Protein AF-0000000076770334 (afdb_homodimer)

Structure (mmCIF, N/CA/C/O backbone):
data_AF-0000000076770334-model_v1
#
loop_
_entity.id
_entity.type
_entity.pdbx_description
1 polymer 'DNA (cytosine-5-)-methyltransferase'
#
loop_
_atom_site.group_PDB
_atom_site.id
_atom_site.type_symbol
_atom_site.label_atom_id
_atom_site.label_alt_id
_atom_site.label_comp_id
_atom_site.label_asym_id
_atom_site.label_entity_id
_atom_site.label_seq_id
_atom_site.pdbx_PDB_ins_code
_atom_site.Cartn_x
_atom_site.Cartn_y
_atom_site.Cartn_z
_atom_site.occupancy
_atom_site.B_iso_or_equiv
_atom_site.auth_seq_id
_atom_site.auth_comp_id
_atom_site.auth_asym_id
_atom_site.auth_atom_id
_atom_site.pdbx_PDB_model_num
ATOM 1 N N . MET A 1 1 ? 18.375 29.766 -19.484 1 20.12 1 MET A N 1
ATOM 2 C CA . MET A 1 1 ? 18.406 28.328 -19.766 1 20.12 1 MET A CA 1
ATOM 3 C C . MET A 1 1 ? 17.047 27.703 -19.516 1 20.12 1 MET A C 1
ATOM 5 O O . MET A 1 1 ? 16.469 27.859 -18.438 1 20.12 1 MET A O 1
ATOM 9 N N . LEU A 1 2 ? 16.219 27.391 -20.578 1 18.28 2 LEU A N 1
ATOM 10 C CA . LEU A 1 2 ? 14.812 27.125 -20.875 1 18.28 2 LEU A CA 1
ATOM 11 C C . LEU A 1 2 ? 14.375 25.797 -20.266 1 18.28 2 LEU A C 1
ATOM 13 O O . LEU A 1 2 ? 15.008 24.766 -20.484 1 18.28 2 LEU A O 1
ATOM 17 N N . SER A 1 3 ? 13.945 25.875 -19.047 1 20.23 3 SER A N 1
ATOM 18 C CA . SER A 1 3 ? 13.539 24.797 -18.156 1 20.23 3 SER A CA 1
ATOM 19 C C . SER A 1 3 ? 12.523 23.875 -18.812 1 20.23 3 SER A C 1
ATOM 21 O O . SER A 1 3 ? 11.492 24.328 -19.312 1 20.23 3 SER A O 1
ATOM 23 N N . ARG A 1 4 ? 13 22.859 -19.641 1 20.94 4 ARG A N 1
ATOM 24 C CA . ARG A 1 4 ? 12.297 21.859 -20.438 1 20.94 4 ARG A CA 1
ATOM 25 C C . ARG A 1 4 ? 11.148 21.234 -19.656 1 20.94 4 ARG A C 1
ATOM 27 O O . ARG A 1 4 ? 11.359 20.688 -18.578 1 20.94 4 ARG A O 1
ATOM 34 N N . GLN A 1 5 ? 10 21.734 -19.734 1 21.17 5 GLN A N 1
ATOM 35 C CA . GLN A 1 5 ? 8.625 21.453 -19.344 1 21.17 5 GLN A CA 1
ATOM 36 C C . GLN A 1 5 ? 8.227 20.031 -19.703 1 21.17 5 GLN A C 1
ATOM 38 O O . GLN A 1 5 ? 8.133 19.688 -20.891 1 21.17 5 GLN A O 1
ATOM 43 N N . SER A 1 6 ? 8.844 19.094 -19.266 1 23.33 6 SER A N 1
ATOM 44 C CA . SER A 1 6 ? 8.453 17.797 -19.812 1 23.33 6 SER A CA 1
ATOM 45 C C . SER A 1 6 ? 6.969 17.531 -19.594 1 23.33 6 SER A C 1
ATOM 47 O O . SER A 1 6 ? 6.543 17.25 -18.469 1 23.33 6 SER A O 1
ATOM 49 N N . ILE A 1 7 ? 6.027 18.359 -20.125 1 24.59 7 ILE A N 1
ATOM 50 C CA . ILE A 1 7 ? 4.598 18.156 -20.344 1 24.59 7 ILE A CA 1
ATOM 51 C C . ILE A 1 7 ? 4.363 16.797 -20.984 1 24.59 7 ILE A C 1
ATOM 53 O O . ILE A 1 7 ? 4.84 16.531 -22.094 1 24.59 7 ILE A O 1
ATOM 57 N N . VAL A 1 8 ? 4.289 15.828 -20.328 1 27.28 8 VAL A N 1
ATOM 58 C CA . VAL A 1 8 ? 3.686 14.781 -21.141 1 27.28 8 VAL A CA 1
ATOM 59 C C . VAL A 1 8 ? 2.271 15.195 -21.562 1 27.28 8 VAL A C 1
ATOM 61 O O . VAL A 1 8 ? 1.366 15.234 -20.719 1 27.28 8 VAL A O 1
ATOM 64 N N . ALA A 1 9 ? 2.051 16.172 -22.375 1 27.67 9 ALA A N 1
ATOM 65 C CA . ALA A 1 9 ? 0.857 16.531 -23.125 1 27.67 9 ALA A CA 1
ATOM 66 C C . ALA A 1 9 ? 0.132 15.297 -23.641 1 27.67 9 ALA A C 1
ATOM 68 O O . ALA A 1 9 ? 0.702 14.5 -24.406 1 27.67 9 ALA A O 1
ATOM 69 N N . TYR A 1 10 ? -0.766 14.797 -22.766 1 28.28 10 TYR A N 1
ATOM 70 C CA . TYR A 1 10 ? -1.702 13.867 -23.375 1 28.28 10 TYR A CA 1
ATOM 71 C C . TYR A 1 10 ? -2.379 14.5 -24.594 1 28.28 10 TYR A C 1
ATOM 73 O O . TYR A 1 10 ? -2.965 15.578 -24.5 1 28.28 10 TYR A O 1
ATOM 81 N N . ASP A 1 11 ? -1.75 14.43 -25.672 1 29.58 11 ASP A N 1
ATOM 82 C CA . ASP A 1 11 ? -2.418 14.812 -26.906 1 29.58 11 ASP A CA 1
ATOM 83 C C . ASP A 1 11 ? -3.793 14.156 -27.016 1 29.58 11 ASP A C 1
ATOM 85 O O . ASP A 1 11 ? -3.898 12.93 -27.062 1 29.58 11 ASP A O 1
ATOM 89 N N . GLU A 1 12 ? -4.836 14.758 -26.578 1 32.09 12 GLU A N 1
ATOM 90 C CA . GLU A 1 12 ? -6.246 14.414 -26.766 1 32.09 12 GLU A CA 1
ATOM 91 C C . GLU A 1 12 ? -6.508 13.859 -28.156 1 32.09 12 GLU A C 1
ATOM 93 O O . GLU A 1 12 ? -7.547 13.25 -28.406 1 32.09 12 GLU A O 1
ATOM 98 N N . THR A 1 13 ? -5.938 14.414 -29.062 1 33.19 13 THR A N 1
ATOM 99 C CA . THR A 1 13 ? -6.207 14.039 -30.438 1 33.19 13 THR A CA 1
ATOM 100 C C . THR A 1 13 ? -5.719 12.617 -30.719 1 33.19 13 THR A C 1
ATOM 102 O O . THR A 1 13 ? -5.934 12.086 -31.812 1 33.19 13 THR A O 1
ATOM 105 N N . GLN A 1 14 ? -4.691 12.25 -30.047 1 34.62 14 GLN A N 1
ATOM 106 C CA . G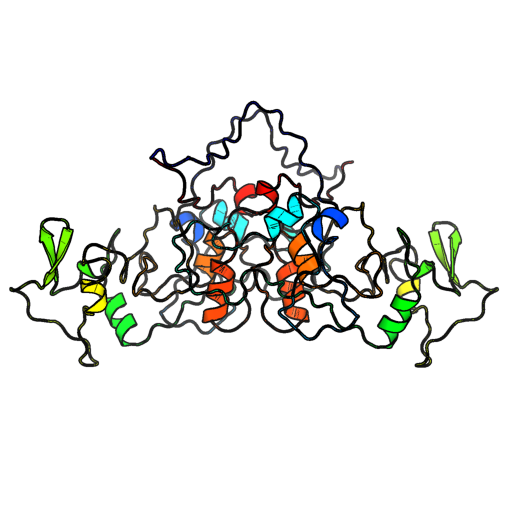LN A 1 14 ? -4.234 10.922 -30.453 1 34.62 14 GLN A CA 1
ATOM 107 C C . GLN A 1 14 ? -5.215 9.844 -30 1 34.62 14 GLN A C 1
ATOM 109 O O . GLN A 1 14 ? -5.75 9.914 -28.891 1 34.62 14 GLN A O 1
ATOM 114 N N . ARG A 1 15 ? -5.812 9.125 -30.938 1 32.81 15 ARG A N 1
ATOM 115 C CA . ARG A 1 15 ? -6.652 7.938 -30.781 1 32.81 15 ARG A CA 1
ATOM 116 C C . ARG A 1 15 ? -6.309 7.188 -29.5 1 32.81 15 ARG A C 1
ATOM 118 O O . ARG A 1 15 ? -5.137 7.055 -29.141 1 32.81 15 ARG A O 1
ATOM 125 N N . PRO A 1 16 ? -7.273 7.172 -28.562 1 36.12 16 PRO A N 1
ATOM 126 C CA . PRO A 1 16 ? -6.957 6.363 -27.391 1 36.12 16 PRO A CA 1
ATOM 127 C C . PRO A 1 16 ? -6.051 5.176 -27.719 1 36.12 16 PRO A C 1
ATOM 129 O O . PRO A 1 16 ? -6.398 4.344 -28.547 1 36.12 16 PRO A O 1
ATOM 132 N N . THR A 1 17 ? -4.82 5.348 -28.031 1 37.41 17 THR A N 1
ATOM 133 C CA . THR A 1 17 ? -3.994 4.164 -28.25 1 37.41 17 THR A CA 1
ATOM 134 C C . THR A 1 17 ? -4.461 3.008 -27.375 1 37.41 17 THR A C 1
ATOM 136 O O . THR A 1 17 ? -4.73 3.193 -26.188 1 37.41 17 THR A O 1
ATOM 139 N N . LEU A 1 18 ? -5.168 2.002 -27.906 1 39.44 18 LEU A N 1
ATOM 140 C CA . LEU A 1 18 ? -5.621 0.759 -27.281 1 39.44 18 LEU A CA 1
ATOM 141 C C . LEU A 1 18 ? -4.73 0.379 -26.109 1 39.44 18 LEU A C 1
ATOM 143 O O . LEU A 1 18 ? -3.51 0.271 -26.25 1 39.44 18 LEU A O 1
ATOM 147 N N . LYS A 1 19 ? -5.062 0.777 -24.953 1 51.53 19 LYS A N 1
ATOM 148 C CA . LYS A 1 19 ? -4.375 0.4 -23.734 1 51.53 19 LYS A CA 1
ATOM 149 C C . LYS A 1 19 ? -3.895 -1.047 -23.781 1 51.53 19 LYS A C 1
ATOM 151 O O . LYS A 1 19 ? -4.676 -1.955 -24.078 1 51.53 19 LYS A O 1
ATOM 156 N N . LYS A 1 20 ? -2.533 -1.375 -24.188 1 62.22 20 LYS A N 1
ATOM 157 C CA . LYS A 1 20 ? -1.944 -2.711 -24.25 1 62.22 20 LYS A CA 1
ATOM 158 C C . LYS A 1 20 ? -2.049 -3.418 -22.906 1 62.22 20 LYS A C 1
ATOM 160 O O . LYS A 1 20 ? -1.776 -2.82 -21.859 1 62.22 20 LYS A O 1
ATOM 165 N N . ALA A 1 21 ? -2.797 -4.586 -22.859 1 73.75 21 ALA A N 1
ATOM 166 C CA . ALA A 1 21 ? -2.891 -5.406 -21.656 1 73.75 21 ALA A CA 1
ATOM 167 C C . ALA A 1 21 ? -1.504 -5.762 -21.125 1 73.75 21 ALA A C 1
ATOM 169 O O . ALA A 1 21 ? -0.593 -6.059 -21.906 1 73.75 21 ALA A O 1
ATOM 170 N N . LEU A 1 22 ? -1.295 -5.617 -19.891 1 82.75 22 LEU A N 1
ATOM 171 C CA . LEU A 1 22 ? -0.033 -6.004 -19.266 1 82.75 22 LEU A CA 1
ATOM 172 C C . LEU A 1 22 ? 0.094 -7.52 -19.188 1 82.75 22 LEU A C 1
ATOM 174 O O . LEU A 1 22 ? -0.67 -8.18 -18.484 1 82.75 22 LEU A O 1
ATOM 178 N N . LEU A 1 23 ? 1.023 -8 -19.891 1 89.19 23 LEU A N 1
ATOM 179 C CA . LEU A 1 23 ? 1.32 -9.43 -19.812 1 89.19 23 LEU A CA 1
ATOM 180 C C . LEU A 1 23 ? 2.262 -9.727 -18.656 1 89.19 23 LEU A C 1
ATOM 182 O O . LEU A 1 23 ? 3.045 -8.859 -18.25 1 89.19 23 LEU A O 1
ATOM 186 N N . LEU A 1 24 ? 2.166 -10.977 -18.172 1 94.12 24 LEU A N 1
ATOM 187 C CA . LEU A 1 24 ? 3.012 -11.367 -17.047 1 94.12 24 LEU A CA 1
ATOM 188 C C . LEU A 1 24 ? 4.48 -11.117 -17.359 1 94.12 24 LEU A C 1
ATOM 190 O O . LEU A 1 24 ? 5.211 -10.555 -16.531 1 94.12 24 LEU A O 1
ATOM 194 N N . GLY A 1 25 ? 4.895 -11.523 -18.531 1 95.69 25 GLY A N 1
ATOM 195 C CA . GLY A 1 25 ? 6.281 -11.344 -18.922 1 95.69 25 GLY A CA 1
ATOM 196 C C . GLY A 1 25 ? 6.711 -9.891 -18.953 1 95.69 25 GLY A C 1
ATOM 197 O O . GLY A 1 25 ? 7.867 -9.578 -18.672 1 95.69 25 GLY A O 1
ATOM 198 N N . ASP A 1 26 ? 5.852 -9.008 -19.297 1 91.12 26 ASP A N 1
ATOM 199 C CA . ASP A 1 26 ? 6.137 -7.578 -19.312 1 91.12 26 ASP A CA 1
ATOM 200 C C . ASP A 1 26 ? 6.426 -7.062 -17.906 1 91.12 26 ASP A C 1
ATOM 202 O O . ASP A 1 26 ? 7.184 -6.105 -17.734 1 91.12 26 ASP A O 1
ATOM 206 N N . ALA A 1 27 ? 5.855 -7.703 -16.969 1 92 27 ALA A N 1
ATOM 207 C CA . ALA A 1 27 ? 5.922 -7.199 -15.602 1 92 27 ALA A CA 1
ATOM 208 C C . ALA A 1 27 ? 7.125 -7.773 -14.859 1 92 27 ALA A C 1
ATOM 210 O O . ALA A 1 27 ? 7.754 -7.082 -14.055 1 92 27 ALA A O 1
ATOM 211 N N . ILE A 1 28 ? 7.504 -9.047 -15.188 1 96.62 28 ILE A N 1
ATOM 212 C CA . ILE A 1 28 ? 8.367 -9.641 -14.172 1 96.62 28 ILE A CA 1
ATOM 213 C C . ILE A 1 28 ? 9.57 -10.305 -14.836 1 96.62 28 ILE A C 1
ATOM 215 O O . ILE A 1 28 ? 10.438 -10.852 -14.156 1 96.62 28 ILE A O 1
ATOM 219 N N . SER A 1 29 ? 9.727 -10.281 -16.172 1 97.62 29 SER A N 1
ATOM 220 C CA . SER A 1 29 ? 10.719 -11.078 -16.875 1 97.62 29 SER A CA 1
ATOM 221 C C . SER A 1 29 ? 12.133 -10.586 -16.594 1 97.62 29 SER A C 1
ATOM 223 O O . SER A 1 29 ? 13.109 -11.281 -16.875 1 97.62 29 SER A O 1
ATOM 225 N N . ASP A 1 30 ? 12.273 -9.43 -16.078 1 97.5 30 ASP A N 1
ATOM 226 C CA . ASP A 1 30 ? 13.594 -8.867 -15.812 1 97.5 30 ASP A CA 1
ATOM 227 C C . ASP A 1 30 ? 14.062 -9.211 -14.398 1 97.5 30 ASP A C 1
ATOM 229 O O . ASP A 1 30 ? 15.203 -8.922 -14.031 1 97.5 30 ASP A O 1
ATOM 233 N N . LEU A 1 31 ? 13.258 -9.797 -13.547 1 98.06 31 LEU A N 1
ATOM 234 C CA . LEU A 1 31 ? 13.586 -10.023 -12.141 1 98.06 31 LEU A CA 1
ATOM 235 C C . LEU A 1 31 ? 14.492 -11.25 -11.992 1 98.06 31 LEU A C 1
ATOM 237 O O . LEU A 1 31 ? 14.391 -12.203 -12.766 1 98.06 31 LEU A O 1
ATOM 241 N N . PRO A 1 32 ? 15.359 -11.227 -11.031 1 97.94 32 PRO A N 1
ATOM 242 C CA . PRO A 1 32 ? 16.281 -12.352 -10.844 1 97.94 32 PRO A CA 1
ATOM 243 C C . PRO A 1 32 ? 15.562 -13.617 -10.367 1 97.94 32 PRO A C 1
ATOM 245 O O . PRO A 1 32 ? 14.508 -13.539 -9.742 1 97.94 32 PRO A O 1
ATOM 248 N N . LYS A 1 33 ? 16.188 -14.719 -10.695 1 97.81 33 LYS A N 1
ATOM 249 C CA . LYS A 1 33 ? 15.68 -15.992 -10.195 1 97.81 33 LYS A CA 1
ATOM 250 C C . LYS A 1 33 ? 15.867 -16.109 -8.688 1 97.81 33 LYS A C 1
ATOM 252 O O . LYS A 1 33 ? 16.891 -15.68 -8.148 1 97.81 33 LYS A O 1
ATOM 257 N N . VAL A 1 34 ? 14.867 -16.609 -8.031 1 97.94 34 VAL A N 1
ATOM 258 C CA . VAL A 1 34 ? 14.977 -16.953 -6.617 1 97.94 34 VAL A CA 1
ATOM 259 C C . VAL A 1 34 ? 14.375 -18.344 -6.383 1 97.94 34 VAL A C 1
ATOM 261 O O . VAL A 1 34 ? 13.555 -18.812 -7.172 1 97.94 34 VAL A O 1
ATOM 264 N N . ASP A 1 35 ? 14.789 -18.922 -5.285 1 96.75 35 ASP A N 1
ATOM 265 C CA . ASP A 1 35 ? 14.297 -20.25 -4.941 1 96.75 35 ASP A CA 1
ATOM 266 C C . ASP A 1 35 ? 13.062 -20.172 -4.051 1 96.75 35 ASP A C 1
ATOM 268 O O . ASP A 1 35 ? 12.508 -19.078 -3.85 1 96.75 35 ASP A O 1
ATOM 272 N N . ASN A 1 36 ? 12.609 -21.312 -3.59 1 97.81 36 ASN A N 1
ATOM 273 C CA . ASN A 1 36 ? 11.445 -21.438 -2.717 1 97.81 36 ASN A CA 1
ATOM 274 C C . ASN A 1 36 ? 11.609 -20.609 -1.449 1 97.81 36 ASN A C 1
ATOM 276 O O . ASN A 1 36 ? 10.617 -20.25 -0.802 1 97.81 36 ASN A O 1
ATOM 280 N N . TYR A 1 37 ? 12.836 -20.406 -1.157 1 96.81 37 TYR A N 1
ATOM 281 C CA . TYR A 1 37 ? 13.141 -19.594 0.007 1 96.81 37 TYR A CA 1
ATOM 282 C C . TYR A 1 37 ? 14.188 -18.531 -0.33 1 96.81 37 TYR A C 1
ATOM 284 O O . TYR A 1 37 ? 15.258 -18.859 -0.848 1 96.81 37 TYR A O 1
ATOM 292 N N . GLN A 1 38 ? 13.844 -17.297 -0.094 1 96.31 38 GLN A N 1
ATOM 293 C CA . GLN A 1 38 ? 14.695 -16.125 -0.257 1 96.31 38 GLN A CA 1
ATOM 294 C C . GLN A 1 38 ? 14.594 -15.195 0.948 1 96.31 38 GLN A C 1
ATOM 296 O O . GLN A 1 38 ? 13.656 -14.398 1.046 1 96.31 38 GLN A O 1
ATOM 301 N N . PRO A 1 39 ? 15.562 -15.227 1.854 1 94.12 39 PRO A N 1
ATOM 302 C CA . PRO A 1 39 ? 15.43 -14.547 3.146 1 94.12 39 PRO A CA 1
ATOM 303 C C . PRO A 1 39 ? 15.742 -13.055 3.066 1 94.12 39 PRO A C 1
ATOM 305 O O . PRO A 1 39 ? 15.398 -12.297 3.98 1 94.12 39 PRO A O 1
ATOM 308 N N . HIS A 1 40 ? 16.406 -12.625 1.998 1 95.44 40 HIS A N 1
ATOM 309 C CA . HIS A 1 40 ? 16.844 -11.234 1.942 1 95.44 40 HIS A CA 1
ATOM 310 C C . HIS A 1 40 ? 15.734 -10.328 1.411 1 95.44 40 HIS A C 1
ATOM 312 O O . HIS A 1 40 ? 15.242 -10.531 0.298 1 95.44 40 HIS A O 1
ATOM 318 N N . GLU A 1 41 ? 15.414 -9.32 2.09 1 94.81 41 GLU A N 1
ATOM 319 C CA . GLU A 1 41 ? 14.352 -8.391 1.706 1 94.81 41 GLU A CA 1
ATOM 320 C C . GLU A 1 41 ? 14.82 -7.449 0.603 1 94.81 41 GLU A C 1
ATOM 322 O O . GLU A 1 41 ? 14.008 -6.918 -0.156 1 94.81 41 GLU A O 1
ATOM 327 N N . VAL A 1 42 ? 16.109 -7.18 0.625 1 95.5 42 VAL A N 1
ATOM 328 C CA . VAL A 1 42 ? 16.703 -6.281 -0.355 1 95.5 42 VAL A CA 1
ATOM 329 C C . VAL A 1 42 ? 17.766 -7.031 -1.166 1 95.5 42 VAL A C 1
ATOM 331 O O . VAL A 1 42 ? 18.703 -7.594 -0.603 1 95.5 42 VAL A O 1
ATOM 334 N N . ILE A 1 43 ? 17.594 -7.078 -2.486 1 96.38 43 ILE A N 1
ATOM 335 C CA . ILE A 1 43 ? 18.562 -7.75 -3.344 1 96.38 43 ILE A CA 1
ATOM 336 C C . ILE A 1 43 ? 18.844 -6.891 -4.574 1 96.38 43 ILE A C 1
ATOM 338 O O . ILE A 1 43 ? 18.203 -5.852 -4.773 1 96.38 43 ILE A O 1
ATOM 342 N N . GLU A 1 44 ? 19.812 -7.305 -5.379 1 95.12 44 GLU A N 1
ATOM 343 C CA . GLU A 1 44 ? 20.156 -6.617 -6.617 1 95.12 44 GLU A CA 1
ATOM 344 C C . GLU A 1 44 ? 19.297 -7.117 -7.777 1 95.12 44 GLU A C 1
ATOM 346 O O . GLU A 1 44 ? 18.859 -8.273 -7.781 1 95.12 44 GLU A O 1
ATOM 351 N N . TYR A 1 45 ? 19.109 -6.211 -8.734 1 95.25 45 TYR A N 1
ATOM 352 C CA . TYR A 1 45 ? 18.484 -6.664 -9.969 1 95.25 45 TYR A CA 1
ATOM 353 C C . TYR A 1 45 ? 19.391 -7.641 -10.711 1 95.25 45 TYR A C 1
ATOM 355 O O . TYR A 1 45 ? 20.609 -7.613 -10.547 1 95.25 45 TYR A O 1
ATOM 363 N N . GLY A 1 46 ? 18.844 -8.5 -11.398 1 89.38 46 GLY A N 1
ATOM 364 C CA . GLY A 1 46 ? 19.609 -9.445 -12.195 1 89.38 46 GLY A CA 1
ATOM 365 C C . GLY A 1 46 ? 19.953 -8.922 -13.578 1 89.38 46 GLY A C 1
ATOM 366 O O . GLY A 1 46 ? 20.781 -9.508 -14.273 1 89.38 46 GLY A O 1
ATOM 367 N N . GLY A 1 47 ? 19.359 -7.867 -14.023 1 92.12 47 GLY A N 1
ATOM 368 C CA . GLY A 1 47 ? 19.547 -7.332 -15.359 1 92.12 47 GLY A CA 1
ATOM 369 C C . GLY A 1 47 ? 18.812 -6.031 -15.594 1 92.12 47 GLY A C 1
ATOM 370 O O . GLY A 1 47 ? 18.188 -5.484 -14.68 1 92.12 47 GLY A O 1
ATOM 371 N N . GLN A 1 48 ? 18.891 -5.574 -16.844 1 95.19 48 GLN A N 1
ATOM 372 C CA . GLN A 1 48 ? 18.219 -4.34 -17.25 1 95.19 48 GLN A CA 1
ATOM 373 C C . GLN A 1 48 ? 16.734 -4.594 -17.562 1 95.19 48 GLN A C 1
ATOM 375 O O . GLN A 1 48 ? 16.359 -5.719 -17.875 1 95.19 48 GLN A O 1
ATOM 380 N N . PRO A 1 49 ? 15.938 -3.559 -17.375 1 95.25 49 PRO A N 1
ATOM 381 C CA . PRO A 1 49 ? 14.555 -3.723 -17.812 1 95.25 49 PRO A CA 1
ATOM 382 C C . PRO A 1 49 ? 14.438 -4.062 -19.297 1 95.25 49 PRO A C 1
ATOM 384 O O .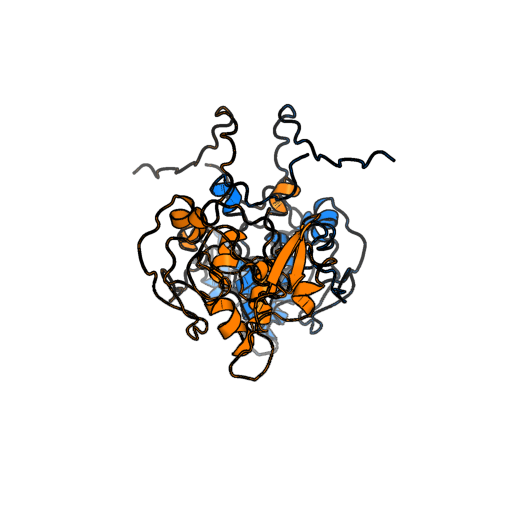 PRO A 1 49 ? 15.234 -3.588 -20.109 1 95.25 49 PRO A O 1
ATOM 387 N N . LYS A 1 50 ? 13.461 -4.832 -19.594 1 95.31 50 LYS A N 1
ATOM 388 C CA . LYS A 1 50 ? 13.297 -5.324 -20.969 1 95.31 50 LYS A CA 1
ATOM 389 C C . LYS A 1 50 ? 12.086 -4.684 -21.641 1 95.31 50 LYS A C 1
ATOM 391 O O . LYS A 1 50 ? 11.93 -4.77 -22.859 1 95.31 50 LYS A O 1
ATOM 396 N N . THR A 1 51 ? 11.242 -4.18 -20.891 1 89.62 51 THR A N 1
ATOM 397 C CA . THR A 1 51 ? 10.023 -3.57 -21.406 1 89.62 51 THR A CA 1
ATOM 398 C C . THR A 1 51 ? 9.852 -2.158 -20.859 1 89.62 51 THR A C 1
ATOM 400 O O . THR A 1 51 ? 10.531 -1.769 -19.906 1 89.62 51 THR A O 1
ATOM 403 N N . ASP A 1 52 ? 8.914 -1.438 -21.469 1 84.25 52 ASP A N 1
ATOM 404 C CA . ASP A 1 52 ? 8.617 -0.092 -21 1 84.25 52 ASP A CA 1
ATOM 405 C C . ASP A 1 52 ? 8.031 -0.13 -19.578 1 84.25 52 ASP A C 1
ATOM 407 O O . ASP A 1 52 ? 8.32 0.743 -18.766 1 84.25 52 ASP A O 1
ATOM 411 N N . PHE A 1 53 ? 7.242 -1.093 -19.359 1 85.69 53 PHE A N 1
ATOM 412 C CA . PHE A 1 53 ? 6.672 -1.238 -18.031 1 85.69 53 PHE A CA 1
ATOM 413 C C . PHE A 1 53 ? 7.77 -1.386 -16.984 1 85.69 53 PHE A C 1
ATOM 415 O O . PHE A 1 53 ? 7.75 -0.699 -15.961 1 85.69 53 PHE A O 1
ATOM 422 N N . GLN A 1 54 ? 8.648 -2.271 -17.25 1 91.19 54 GLN A N 1
ATOM 423 C CA . GLN A 1 54 ? 9.734 -2.549 -16.328 1 91.19 54 GLN A CA 1
ATOM 424 C C . GLN A 1 54 ? 10.594 -1.31 -16.094 1 91.19 54 GLN A C 1
ATOM 426 O O . GLN A 1 54 ? 11.031 -1.044 -14.977 1 91.19 54 GLN A O 1
ATOM 431 N N . ARG A 1 55 ? 10.836 -0.588 -17.109 1 88.69 55 ARG A N 1
ATOM 432 C CA . ARG A 1 55 ? 11.602 0.647 -16.984 1 88.69 55 ARG A CA 1
ATOM 433 C C . ARG A 1 55 ? 10.898 1.635 -16.062 1 88.69 55 ARG A C 1
ATOM 435 O O . ARG A 1 55 ? 11.531 2.262 -15.203 1 88.69 55 ARG A O 1
ATOM 442 N N . TYR A 1 56 ? 9.664 1.694 -16.25 1 83.06 56 TYR A N 1
ATOM 443 C CA . TYR A 1 56 ? 8.883 2.646 -15.469 1 83.06 56 TYR A CA 1
ATOM 444 C C . TYR A 1 56 ? 8.797 2.221 -14.008 1 83.06 56 TYR A C 1
ATOM 446 O O . TYR A 1 56 ? 9 3.033 -13.102 1 83.06 56 TYR A O 1
ATOM 454 N N . ILE A 1 57 ? 8.453 0.977 -13.75 1 86.69 57 ILE A N 1
ATOM 455 C CA . ILE A 1 57 ? 8.148 0.49 -12.406 1 86.69 57 ILE A CA 1
ATOM 456 C C . ILE A 1 57 ? 9.414 0.528 -11.547 1 86.69 57 ILE A C 1
ATOM 458 O O . ILE A 1 57 ? 9.336 0.49 -10.32 1 86.69 57 ILE A O 1
ATOM 462 N N . ARG A 1 58 ? 10.555 0.617 -12.211 1 89.06 58 ARG A N 1
ATOM 463 C CA . ARG A 1 58 ? 11.844 0.635 -11.516 1 89.06 58 ARG A CA 1
ATOM 464 C C . ARG A 1 58 ? 12.258 2.061 -11.18 1 89.06 58 ARG A C 1
ATOM 466 O O . ARG A 1 58 ? 13.289 2.273 -10.531 1 89.06 58 ARG A O 1
ATOM 473 N N . LEU A 1 59 ? 11.531 3.006 -11.648 1 80.12 59 LEU A N 1
ATOM 474 C CA . LEU A 1 59 ? 11.891 4.395 -11.375 1 80.12 59 LEU A CA 1
ATOM 475 C C . LEU A 1 59 ? 11.914 4.664 -9.875 1 80.12 59 LEU A C 1
ATOM 477 O O . LEU A 1 59 ? 11.18 4.035 -9.109 1 80.12 59 LEU A O 1
ATOM 481 N N . SER A 1 60 ? 12.812 5.57 -9.523 1 75.69 60 SER A N 1
ATOM 482 C CA . SER A 1 60 ? 12.922 5.961 -8.125 1 75.69 60 SER A CA 1
ATOM 483 C C . SER A 1 60 ? 11.734 6.816 -7.695 1 75.69 60 SER A C 1
ATOM 485 O O . SER A 1 60 ? 11.008 7.352 -8.539 1 75.69 60 SER A O 1
ATOM 487 N N . ARG A 1 61 ? 11.609 6.867 -6.43 1 73.38 61 ARG A N 1
ATOM 488 C CA . ARG A 1 61 ? 10.578 7.723 -5.863 1 73.38 61 ARG A CA 1
ATOM 489 C C . ARG A 1 61 ? 10.734 9.164 -6.34 1 73.38 61 ARG A C 1
ATOM 491 O O . ARG A 1 61 ? 9.75 9.828 -6.672 1 73.38 61 ARG A O 1
ATOM 498 N N . LYS A 1 62 ? 11.969 9.625 -6.266 1 70.25 62 LYS A N 1
ATOM 499 C CA . LYS A 1 62 ? 12.266 10.984 -6.703 1 70.25 62 LYS A CA 1
ATOM 500 C C . LYS A 1 62 ? 11.82 11.211 -8.141 1 70.25 62 LYS A C 1
ATOM 502 O O . LYS A 1 62 ? 11.312 12.281 -8.484 1 70.25 62 LYS A O 1
ATOM 507 N N . ASP A 1 63 ? 12.062 10.195 -8.891 1 67.31 63 ASP A N 1
ATOM 508 C CA . ASP A 1 63 ? 11.719 10.289 -10.312 1 67.31 63 ASP A CA 1
ATOM 509 C C . ASP A 1 63 ? 10.211 10.242 -10.516 1 67.31 63 ASP A C 1
ATOM 511 O O . ASP A 1 63 ? 9.688 10.828 -11.469 1 67.31 63 ASP A O 1
ATOM 515 N N . MET A 1 64 ? 9.602 9.539 -9.656 1 64.81 64 MET A N 1
ATOM 516 C CA . MET A 1 64 ? 8.172 9.328 -9.828 1 64.81 64 MET A CA 1
ATOM 517 C C . MET A 1 64 ? 7.375 10.43 -9.125 1 64.81 64 MET A C 1
ATOM 519 O O . MET A 1 64 ? 6.305 10.82 -9.594 1 64.81 64 MET A O 1
ATOM 523 N N . LEU A 1 65 ? 7.941 10.695 -7.895 1 59.69 65 LEU A N 1
ATOM 524 C CA . LEU A 1 65 ? 7.223 11.695 -7.105 1 59.69 65 LEU A CA 1
ATOM 525 C C . LEU A 1 65 ? 7.949 13.031 -7.129 1 59.69 65 LEU A C 1
ATOM 527 O O . LEU A 1 65 ? 9.164 13.078 -7.355 1 59.69 65 LEU A O 1
ATOM 531 N N . ASP A 1 66 ? 7.43 14.086 -7.605 1 49.62 66 ASP A N 1
ATOM 532 C CA . ASP A 1 66 ? 8.094 15.383 -7.609 1 49.62 66 ASP A CA 1
ATOM 533 C C . ASP A 1 66 ? 8.891 15.594 -6.324 1 49.62 66 ASP A C 1
ATOM 535 O O . ASP A 1 66 ? 8.633 14.945 -5.312 1 49.62 66 ASP A O 1
ATOM 539 N N . TYR A 1 67 ? 10.148 16.422 -6.379 1 43.44 67 TYR A N 1
ATOM 540 C CA . TYR A 1 67 ? 11.312 16.75 -5.566 1 43.44 67 TYR A CA 1
ATOM 541 C C . TYR A 1 67 ? 10.914 16.969 -4.109 1 43.44 67 TYR A C 1
ATOM 543 O O . TYR A 1 67 ? 11.773 17.109 -3.24 1 43.44 67 TYR A O 1
ATOM 551 N N . SER A 1 68 ? 9.766 17.344 -3.797 1 42.28 68 SER A N 1
ATOM 552 C CA . SER A 1 68 ? 9.75 18 -2.49 1 42.28 68 SER A CA 1
ATOM 553 C C . SER A 1 68 ? 9.953 16.984 -1.368 1 42.28 68 SER A C 1
ATOM 555 O O . SER A 1 68 ? 9.953 17.344 -0.19 1 42.28 68 SER A O 1
ATOM 557 N N . PHE A 1 69 ? 9.859 15.719 -1.735 1 45.75 69 PHE A N 1
ATOM 558 C CA . PHE A 1 69 ? 9.945 14.828 -0.579 1 45.75 69 PHE A CA 1
ATOM 559 C C . PHE A 1 69 ? 11.383 14.742 -0.073 1 45.75 69 PHE A C 1
ATOM 561 O O . PHE A 1 69 ? 12.328 14.758 -0.865 1 45.75 69 PHE A O 1
ATOM 568 N N . GLY A 1 70 ? 11.734 15.43 0.928 1 41.81 70 GLY A N 1
ATOM 569 C CA . GLY A 1 70 ? 13.023 15.344 1.581 1 41.81 70 GLY A CA 1
ATOM 570 C C . GLY A 1 70 ? 13.727 14.023 1.349 1 41.81 70 GLY A C 1
ATOM 571 O O . GLY A 1 70 ? 13.086 12.969 1.355 1 41.81 70 GLY A O 1
ATOM 572 N N . ASP A 1 71 ? 14.633 14.047 0.406 1 44.25 71 ASP A N 1
ATOM 573 C CA . ASP A 1 71 ? 15.539 13.016 -0.085 1 44.25 71 ASP A CA 1
ATOM 574 C C . ASP A 1 71 ? 16.062 12.148 1.06 1 44.25 71 ASP A C 1
ATOM 576 O O . ASP A 1 71 ? 17.141 12.398 1.595 1 44.25 71 ASP A O 1
ATOM 580 N N . ALA A 1 72 ? 15.469 11.969 2.225 1 42.56 72 ALA A N 1
ATOM 581 C CA . ALA A 1 72 ? 16.422 11.07 2.865 1 42.56 72 ALA A CA 1
ATOM 582 C C . ALA A 1 72 ? 16.766 9.891 1.955 1 42.56 72 ALA A C 1
ATOM 584 O O . ALA A 1 72 ? 15.93 9.453 1.155 1 42.56 72 ALA A O 1
ATOM 585 N N . THR A 1 73 ? 18.031 9.602 1.758 1 48.41 73 THR A N 1
ATOM 586 C CA . THR A 1 73 ? 18.812 8.555 1.105 1 48.41 73 THR A CA 1
ATOM 587 C C . THR A 1 73 ? 18.094 7.207 1.192 1 48.41 73 THR A C 1
ATOM 589 O O . THR A 1 73 ? 17.828 6.711 2.287 1 48.41 73 THR A O 1
ATOM 592 N N . CYS A 1 74 ? 16.969 7.109 0.515 1 53.78 74 CYS A N 1
ATOM 593 C CA . CYS A 1 74 ? 16.562 5.715 0.612 1 53.78 74 CYS A CA 1
ATOM 594 C C . CYS A 1 74 ? 17.734 4.785 0.281 1 53.78 74 CYS A C 1
ATOM 596 O O . CYS A 1 74 ? 18.156 4.707 -0.871 1 53.78 74 CYS A O 1
ATOM 598 N N . PRO A 1 75 ? 18.516 4.488 1.258 1 54.53 75 PRO A N 1
ATOM 599 C CA . PRO A 1 75 ? 19.641 3.578 1.012 1 54.53 75 PRO A CA 1
ATOM 600 C C . PRO A 1 75 ? 19.312 2.498 -0.016 1 54.53 75 PRO A C 1
ATOM 602 O O . PRO A 1 75 ? 20.203 1.986 -0.689 1 54.53 75 PRO A O 1
ATOM 605 N N . GLU A 1 76 ? 18.078 2.354 -0.159 1 64.44 76 GLU A N 1
ATOM 606 C CA . GLU A 1 76 ? 17.766 1.207 -1.008 1 64.44 76 GLU A CA 1
ATOM 607 C C . GLU A 1 76 ? 17.406 1.649 -2.424 1 64.44 76 GLU A C 1
ATOM 609 O O . GLU A 1 76 ? 16.812 0.888 -3.188 1 64.44 76 GLU A O 1
ATOM 614 N N . GLU A 1 77 ? 17.938 2.836 -2.756 1 69.81 77 GLU A N 1
ATOM 615 C CA . GLU A 1 77 ? 17.656 3.303 -4.113 1 69.81 77 GLU A CA 1
ATOM 616 C C . GLU A 1 77 ? 18.328 2.406 -5.148 1 69.81 77 GLU A C 1
ATOM 618 O O . GLU A 1 77 ? 19.516 2.062 -5.012 1 69.81 77 GLU A O 1
ATOM 623 N N . GLY A 1 78 ? 17.578 1.903 -6.035 1 78.06 78 GLY A N 1
ATOM 624 C CA . GLY A 1 78 ? 18.094 1.079 -7.117 1 78.06 78 GLY A CA 1
ATOM 625 C C . GLY A 1 78 ? 18.109 -0.4 -6.781 1 78.06 78 GLY A C 1
ATOM 626 O O . GLY A 1 78 ? 18.609 -1.213 -7.57 1 78.06 78 GLY A O 1
ATOM 627 N N . LYS A 1 79 ? 17.672 -0.698 -5.633 1 91.19 79 LYS A N 1
ATOM 628 C CA . LYS A 1 79 ? 17.625 -2.1 -5.227 1 91.19 79 LYS A CA 1
ATOM 629 C C . LYS A 1 79 ? 16.219 -2.668 -5.383 1 91.19 79 LYS A C 1
ATOM 631 O O . LYS A 1 79 ? 15.266 -1.921 -5.59 1 91.19 79 LYS A O 1
ATOM 636 N N . LEU A 1 80 ? 16.203 -3.955 -5.449 1 95.06 80 LEU A N 1
ATOM 637 C CA . LEU A 1 80 ? 14.938 -4.672 -5.555 1 95.06 80 LEU A CA 1
ATOM 638 C C . LEU A 1 80 ? 14.445 -5.105 -4.18 1 95.06 80 LEU A C 1
ATOM 640 O O . LEU A 1 80 ? 15.125 -5.855 -3.479 1 95.06 80 LEU A O 1
ATOM 644 N N . LEU A 1 81 ? 13.234 -4.637 -3.857 1 95.19 81 LEU A N 1
ATOM 645 C CA . LEU A 1 81 ? 12.68 -4.914 -2.537 1 95.19 81 LEU A CA 1
ATOM 646 C C . LEU A 1 81 ? 11.633 -6.02 -2.609 1 95.19 81 LEU A C 1
ATOM 648 O O . LEU A 1 81 ? 10.906 -6.125 -3.6 1 95.19 81 LEU A O 1
ATOM 652 N N . ASP A 1 82 ? 11.562 -6.836 -1.574 1 96.56 82 ASP A N 1
ATOM 653 C CA . ASP A 1 82 ? 10.469 -7.766 -1.299 1 96.56 82 ASP A CA 1
ATOM 654 C C . ASP A 1 82 ? 10.359 -8.82 -2.396 1 96.56 82 ASP A C 1
ATOM 656 O O . ASP A 1 82 ? 9.266 -9.289 -2.705 1 96.56 82 ASP A O 1
ATOM 660 N N . HIS A 1 83 ? 11.484 -9.125 -3.131 1 98.06 83 HIS A N 1
ATOM 661 C CA . HIS A 1 83 ? 11.492 -10.227 -4.086 1 98.06 83 HIS A CA 1
ATOM 662 C C . HIS A 1 83 ? 11.656 -11.57 -3.375 1 98.06 83 HIS A C 1
ATOM 664 O O . HIS A 1 83 ? 12.672 -12.25 -3.557 1 98.06 83 HIS A O 1
ATOM 670 N N . GLN A 1 84 ? 10.641 -11.844 -2.562 1 98.19 84 GLN A N 1
ATOM 671 C CA . GLN A 1 84 ? 10.602 -13.023 -1.709 1 98.19 84 GLN A CA 1
ATOM 672 C C . GLN A 1 84 ? 9.305 -13.805 -1.914 1 98.19 84 GLN A C 1
ATOM 674 O O . GLN A 1 84 ? 8.211 -13.234 -1.846 1 98.19 84 GLN A O 1
ATOM 679 N N . PRO A 1 85 ? 9.414 -15.117 -2.213 1 98.31 85 PRO A N 1
ATOM 680 C CA . PRO A 1 85 ? 8.211 -15.953 -2.314 1 98.31 85 PRO A CA 1
ATOM 681 C C . PRO A 1 85 ? 7.758 -16.5 -0.964 1 98.31 85 PRO A C 1
ATOM 683 O O . PRO A 1 85 ? 8.539 -16.516 -0.008 1 98.31 85 PRO A O 1
ATOM 686 N N . LEU A 1 86 ? 6.473 -16.797 -0.908 1 98.12 86 LEU A N 1
ATOM 687 C CA . LEU A 1 86 ? 6.055 -17.641 0.209 1 98.12 86 LEU A CA 1
ATOM 688 C C . LEU A 1 86 ? 6.848 -18.938 0.234 1 98.12 86 LEU A C 1
ATOM 690 O O . LEU A 1 86 ? 6.918 -19.656 -0.771 1 98.12 86 LEU A O 1
ATOM 694 N N . ARG A 1 87 ? 7.43 -19.203 1.363 1 98.38 87 ARG A N 1
ATOM 695 C CA . ARG A 1 87 ? 8.133 -20.484 1.499 1 98.38 87 ARG A CA 1
ATOM 696 C C . ARG A 1 87 ? 7.148 -21.641 1.625 1 98.38 87 ARG A C 1
ATOM 698 O O . ARG A 1 87 ? 6.48 -21.781 2.65 1 98.38 87 ARG A O 1
ATOM 705 N N . LEU A 1 88 ? 7.133 -22.438 0.613 1 98 88 LEU A N 1
ATOM 706 C CA . LEU A 1 88 ? 6.273 -23.625 0.647 1 98 88 LEU A CA 1
ATOM 707 C C . LEU A 1 88 ? 6.855 -24.688 1.571 1 98 88 LEU A C 1
ATOM 709 O O . LEU A 1 88 ? 8.078 -24.844 1.66 1 98 88 LEU A O 1
ATOM 713 N N . ASN A 1 89 ? 5.938 -25.375 2.234 1 97.56 89 ASN A N 1
ATOM 714 C CA . ASN A 1 89 ? 6.426 -26.531 2.973 1 97.56 89 ASN A CA 1
ATOM 715 C C . ASN A 1 89 ? 6.996 -27.594 2.035 1 97.56 89 ASN A C 1
ATOM 717 O O . ASN A 1 89 ? 6.805 -27.516 0.82 1 97.56 89 ASN A O 1
ATOM 721 N N . GLN A 1 90 ? 7.645 -28.562 2.596 1 98.06 90 GLN A N 1
ATOM 722 C CA . GLN A 1 90 ? 8.398 -29.516 1.791 1 98.06 90 GLN A CA 1
ATOM 723 C C . GLN A 1 90 ? 7.48 -30.281 0.844 1 98.06 90 GLN A C 1
ATOM 725 O O . GLN A 1 90 ? 7.824 -30.5 -0.32 1 98.06 90 GLN A O 1
ATOM 730 N N . ASP A 1 91 ? 6.34 -30.703 1.32 1 98.19 91 ASP A N 1
ATOM 731 C CA . ASP A 1 91 ? 5.41 -31.453 0.486 1 98.19 91 ASP A CA 1
ATOM 732 C C . ASP A 1 91 ? 4.953 -30.625 -0.712 1 98.19 91 ASP A C 1
ATOM 734 O O . ASP A 1 91 ? 4.988 -31.094 -1.851 1 98.19 91 ASP A O 1
ATOM 738 N N . ASP A 1 92 ? 4.52 -29.453 -0.452 1 98.25 92 ASP A N 1
ATOM 739 C CA . ASP A 1 92 ? 4.062 -28.578 -1.527 1 98.25 92 ASP A CA 1
ATOM 740 C C . ASP A 1 92 ? 5.207 -28.219 -2.469 1 98.25 92 ASP A C 1
ATOM 742 O O . ASP A 1 92 ? 5.012 -28.109 -3.682 1 98.25 92 ASP A O 1
ATOM 746 N N . TYR A 1 93 ? 6.344 -28.047 -1.903 1 98.5 93 TYR A N 1
ATOM 747 C CA . TYR A 1 93 ? 7.516 -27.766 -2.725 1 98.5 93 TYR A CA 1
ATOM 748 C C . TYR A 1 93 ? 7.832 -28.922 -3.65 1 98.5 93 TYR A C 1
ATOM 750 O O . TYR A 1 93 ? 8.078 -28.734 -4.844 1 98.5 93 TYR A O 1
ATOM 758 N N . ASP A 1 94 ? 7.824 -30.078 -3.084 1 98.06 94 ASP A N 1
ATOM 759 C CA . ASP A 1 94 ? 8.07 -31.281 -3.879 1 98.06 94 ASP A CA 1
ATOM 760 C C . ASP A 1 94 ? 7.051 -31.422 -5.004 1 98.06 94 ASP A C 1
ATOM 762 O O . ASP A 1 94 ? 7.398 -31.797 -6.125 1 98.06 94 ASP A O 1
ATOM 766 N N . ARG A 1 95 ? 5.805 -31.141 -4.684 1 98.31 95 ARG A N 1
ATOM 767 C CA . ARG A 1 95 ? 4.754 -31.188 -5.699 1 98.31 95 ARG A CA 1
ATOM 768 C C . ARG A 1 95 ? 5.039 -30.188 -6.82 1 98.31 95 ARG A C 1
ATOM 770 O O . ARG A 1 95 ? 4.996 -30.547 -8 1 98.31 95 ARG A O 1
ATOM 777 N N . VAL A 1 96 ? 5.367 -28.984 -6.477 1 98.56 96 VAL A N 1
ATOM 778 C CA . VAL A 1 96 ? 5.59 -27.891 -7.43 1 98.56 96 VAL A CA 1
ATOM 779 C C . VAL A 1 96 ? 6.762 -28.25 -8.344 1 98.56 96 VAL A C 1
ATOM 781 O O . VAL A 1 96 ? 6.719 -27.969 -9.547 1 98.56 96 VAL A O 1
ATOM 784 N N . GLN A 1 97 ? 7.73 -28.891 -7.789 1 98.19 97 GLN A N 1
ATOM 785 C CA . GLN A 1 97 ? 8.906 -29.266 -8.562 1 98.19 97 GLN A CA 1
ATOM 786 C C . GLN A 1 97 ? 8.555 -30.266 -9.656 1 98.19 97 GLN A C 1
ATOM 788 O O . GLN A 1 97 ? 9.281 -30.391 -10.648 1 98.19 97 GLN A O 1
ATOM 793 N N . GLN A 1 98 ? 7.473 -30.891 -9.516 1 98 98 GLN A N 1
ATOM 794 C CA . GLN A 1 98 ? 7.105 -31.938 -10.469 1 98 98 GLN A CA 1
ATOM 795 C C . GLN A 1 98 ? 6.098 -31.422 -11.484 1 98 98 GLN A C 1
ATOM 797 O O . GLN A 1 98 ? 5.789 -32.094 -12.469 1 98 98 GLN A O 1
ATOM 802 N N . ILE A 1 99 ? 5.539 -30.25 -11.227 1 98.56 99 ILE A N 1
ATOM 803 C CA . ILE A 1 99 ? 4.66 -29.656 -12.227 1 98.56 99 ILE A CA 1
ATOM 804 C C . ILE A 1 99 ? 5.469 -29.266 -13.469 1 98.56 99 ILE A C 1
ATOM 806 O O . ILE A 1 99 ? 6.469 -28.562 -13.367 1 98.56 99 ILE A O 1
ATOM 810 N N . PRO A 1 100 ? 5.062 -29.672 -14.625 1 98.44 100 PRO A N 1
ATOM 811 C CA . PRO A 1 100 ? 5.84 -29.375 -15.828 1 98.44 100 PRO A CA 1
ATOM 812 C C . PRO A 1 100 ? 5.969 -27.875 -16.094 1 98.44 100 PRO A C 1
ATOM 814 O O . PRO A 1 100 ? 5.082 -27.109 -15.734 1 98.44 100 PRO A O 1
ATOM 817 N N . ILE A 1 101 ? 7.055 -27.516 -16.734 1 98.31 101 ILE A N 1
ATOM 818 C CA . ILE A 1 101 ? 7.273 -26.141 -17.141 1 98.31 101 ILE A CA 1
ATOM 819 C C . ILE A 1 101 ? 6.719 -25.922 -18.547 1 98.31 101 ILE A C 1
ATOM 821 O O . ILE A 1 101 ? 7.449 -26.047 -19.531 1 98.31 101 ILE A O 1
ATOM 825 N N . LYS A 1 102 ? 5.508 -25.641 -18.609 1 98.06 102 LYS A N 1
ATOM 826 C CA . LYS A 1 102 ? 4.801 -25.344 -19.844 1 98.06 102 LYS A CA 1
ATOM 827 C C . LYS A 1 102 ? 3.518 -24.562 -19.578 1 98.06 102 LYS A C 1
ATOM 829 O O . LYS A 1 102 ? 2.992 -24.594 -18.453 1 98.06 102 LYS A O 1
ATOM 834 N N . LYS A 1 103 ? 3.037 -23.891 -20.578 1 97.94 103 LYS A N 1
ATOM 835 C CA . LYS A 1 103 ? 1.813 -23.109 -20.453 1 97.94 103 LYS A CA 1
ATOM 836 C C . LYS A 1 103 ? 0.63 -24 -20.078 1 97.94 103 LYS A C 1
ATOM 838 O O . LYS A 1 103 ? 0.429 -25.062 -20.656 1 97.94 103 LYS A O 1
ATOM 843 N N . GLY A 1 104 ? -0.045 -23.578 -19 1 97.12 104 GLY A N 1
ATOM 844 C CA . GLY A 1 104 ? -1.267 -24.266 -18.609 1 97.12 104 GLY A CA 1
ATOM 845 C C . GLY A 1 104 ? -1.02 -25.438 -17.688 1 97.12 104 GLY A C 1
ATOM 846 O O . GLY A 1 104 ? -1.962 -26.109 -17.266 1 97.12 104 GLY A O 1
ATOM 847 N N . ALA A 1 105 ? 0.208 -25.734 -17.344 1 98.38 105 ALA A N 1
ATOM 848 C CA . ALA A 1 105 ? 0.523 -26.875 -16.484 1 98.38 105 ALA A CA 1
ATOM 849 C C . ALA A 1 105 ? -0.106 -26.703 -15.094 1 98.38 105 ALA A C 1
ATOM 851 O O . ALA A 1 105 ? -0.24 -25.578 -14.594 1 98.38 105 ALA A O 1
ATOM 852 N N . ASN A 1 106 ? -0.505 -27.781 -14.469 1 98.31 106 ASN A N 1
ATOM 853 C CA . ASN A 1 106 ? -1.101 -27.844 -13.141 1 98.31 106 ASN A CA 1
ATOM 854 C C . ASN A 1 106 ? -1.075 -29.266 -12.586 1 98.31 106 ASN A C 1
ATOM 856 O O . ASN A 1 106 ? -0.367 -30.125 -13.109 1 98.31 106 ASN A O 1
ATOM 860 N N . PHE A 1 107 ? -1.791 -29.484 -11.508 1 98.12 107 PHE A N 1
ATOM 861 C CA . PHE A 1 107 ? -1.727 -30.766 -10.82 1 98.12 107 PHE A CA 1
ATOM 862 C C . PHE A 1 107 ? -2.211 -31.891 -11.727 1 98.12 107 PHE A C 1
ATOM 864 O O . PHE A 1 107 ? -1.866 -33.062 -11.516 1 98.12 107 PHE A O 1
ATOM 871 N N . ARG A 1 108 ? -3.004 -31.578 -12.711 1 97.62 108 ARG A N 1
ATOM 872 C CA . ARG A 1 108 ? -3.576 -32.562 -13.609 1 97.62 108 ARG A CA 1
ATOM 873 C C . ARG A 1 108 ? -2.516 -33.125 -14.547 1 97.62 108 ARG A C 1
ATOM 875 O O . ARG A 1 108 ? -2.754 -34.125 -15.234 1 97.62 108 ARG A O 1
ATOM 882 N N . ASP A 1 109 ? -1.396 -32.531 -14.586 1 97.62 109 ASP A N 1
ATOM 883 C CA . ASP A 1 109 ? -0.277 -33 -15.406 1 97.62 109 ASP A CA 1
ATOM 884 C C . ASP A 1 109 ? 0.628 -33.938 -14.625 1 97.62 109 ASP A C 1
ATOM 886 O O . ASP A 1 109 ? 1.594 -34.469 -15.172 1 97.62 109 ASP A O 1
ATOM 890 N N . LEU A 1 110 ? 0.304 -34.156 -13.383 1 97.44 110 LEU A N 1
ATOM 891 C CA . LEU A 1 110 ? 1.114 -35.062 -12.562 1 97.44 110 LEU A CA 1
ATOM 892 C C . LEU A 1 110 ? 0.794 -36.531 -12.859 1 97.44 110 LEU A C 1
ATOM 894 O O . LEU A 1 110 ? -0.318 -36.844 -13.289 1 97.44 110 LEU A O 1
ATOM 898 N N . PRO A 1 111 ? 1.808 -37.344 -12.633 1 95.94 111 PRO A N 1
ATOM 899 C CA . PRO A 1 111 ? 1.521 -38.75 -12.852 1 95.94 111 PRO A CA 1
ATOM 900 C C . PRO A 1 111 ? 0.436 -39.312 -11.914 1 95.94 111 PRO A C 1
ATOM 902 O O . PRO A 1 111 ? 0.35 -38.875 -10.758 1 95.94 111 PRO A O 1
ATOM 905 N N . GLY A 1 112 ? -0.408 -40.219 -12.414 1 94.38 112 GLY A N 1
ATOM 906 C CA . GLY A 1 112 ? -1.42 -40.875 -11.602 1 94.38 112 GLY A CA 1
ATOM 907 C C . GLY A 1 112 ? -2.818 -40.344 -11.844 1 94.38 112 GLY A C 1
ATOM 908 O O . GLY A 1 112 ? -3.797 -40.875 -11.328 1 94.38 112 GLY A O 1
ATOM 909 N N . VAL A 1 113 ? -2.895 -39.219 -12.625 1 95.44 113 VAL A N 1
ATOM 910 C CA . VAL A 1 113 ? -4.219 -38.656 -12.883 1 95.44 113 VAL A CA 1
ATOM 911 C C . VAL A 1 113 ? -4.387 -38.406 -14.375 1 95.44 113 VAL A C 1
ATOM 913 O O . VAL A 1 113 ? -3.402 -38.281 -15.109 1 95.44 113 VAL A O 1
ATOM 916 N N . LYS A 1 114 ? -5.559 -38.469 -14.852 1 94.88 114 LYS A N 1
ATOM 917 C CA . LYS A 1 114 ? -5.922 -38.156 -16.234 1 94.88 114 LYS A CA 1
ATOM 918 C C . LYS A 1 114 ? -7.23 -37.375 -16.297 1 94.88 114 LYS A C 1
ATOM 920 O O . LYS A 1 114 ? -8.031 -37.406 -15.352 1 94.88 114 LYS A O 1
ATOM 925 N N . VAL A 1 115 ? -7.332 -36.562 -17.312 1 94.81 115 VAL A N 1
ATOM 926 C CA . VAL A 1 115 ? -8.57 -35.812 -17.5 1 94.81 115 VAL A CA 1
ATOM 927 C C . VAL A 1 115 ? -9.555 -36.625 -18.328 1 94.81 115 VAL A C 1
ATOM 929 O O . VAL A 1 115 ? -9.266 -37 -19.469 1 94.81 115 VAL A O 1
ATOM 932 N N . GLY A 1 116 ? -10.617 -36.969 -17.75 1 91.38 116 GLY A N 1
ATOM 933 C CA . GLY A 1 116 ? -11.609 -37.781 -18.406 1 91.38 116 GLY A CA 1
ATOM 934 C C . GLY A 1 116 ? -12.633 -37 -19.188 1 91.38 116 GLY A C 1
ATOM 935 O O . GLY A 1 116 ? -12.367 -35.875 -19.594 1 91.38 116 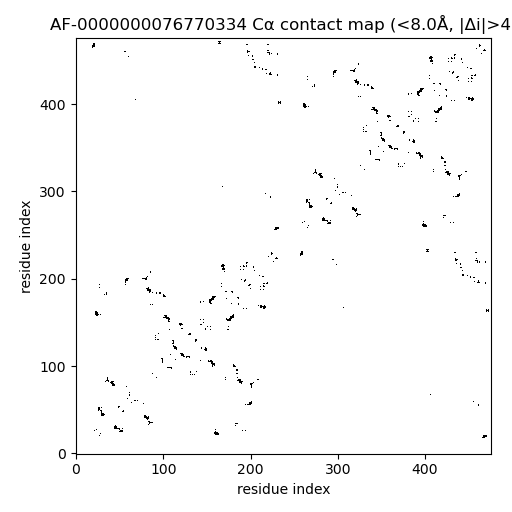GLY A O 1
ATOM 936 N N . ALA A 1 117 ? -13.742 -37.688 -19.391 1 86.81 117 ALA A N 1
ATOM 937 C CA . ALA A 1 117 ? -14.867 -37.062 -20.078 1 86.81 117 ALA A CA 1
ATOM 938 C C . ALA A 1 117 ? -15.359 -35.844 -19.328 1 86.81 117 ALA A C 1
ATOM 940 O O . ALA A 1 117 ? -15.234 -35.75 -18.109 1 86.81 117 ALA A O 1
ATOM 941 N N . ASN A 1 118 ? -15.906 -34.812 -19.969 1 89.69 118 ASN A N 1
ATOM 942 C CA . ASN A 1 118 ? -16.516 -33.625 -19.406 1 89.69 118 ASN A CA 1
ATOM 943 C C . ASN A 1 118 ? -15.5 -32.781 -18.641 1 89.69 118 ASN A C 1
ATOM 945 O O . ASN A 1 118 ? -15.852 -32.094 -17.688 1 89.69 118 ASN A O 1
ATOM 949 N N . ASN A 1 119 ? -14.164 -33.188 -18.797 1 94.12 119 ASN A N 1
ATOM 950 C CA . ASN A 1 119 ? -13.078 -32.375 -18.25 1 94.12 119 ASN A CA 1
ATOM 951 C C . ASN A 1 119 ? -12.922 -32.625 -16.75 1 94.12 119 ASN A C 1
ATOM 953 O O . ASN A 1 119 ? -12.562 -31.703 -16.016 1 94.12 119 ASN A O 1
ATOM 957 N N . ILE A 1 120 ? -13.336 -33.781 -16.328 1 95.38 120 ILE A N 1
ATOM 958 C CA . ILE A 1 120 ? -13.219 -34.125 -14.914 1 95.38 120 ILE A CA 1
ATOM 959 C C . ILE A 1 120 ? -11.961 -34.969 -14.695 1 95.38 120 ILE A C 1
ATOM 961 O O . ILE A 1 120 ? -11.734 -35.969 -15.406 1 95.38 120 ILE A O 1
ATOM 965 N N . VAL A 1 121 ? -11.18 -34.594 -13.758 1 96.81 121 VAL A N 1
ATOM 966 C CA . VAL A 1 121 ? -9.953 -35.312 -13.469 1 96.81 121 VAL A CA 1
ATOM 967 C C . VAL A 1 121 ? -10.281 -36.625 -12.766 1 96.81 121 VAL A C 1
ATOM 969 O O . VAL A 1 121 ? -11.188 -36.688 -11.93 1 96.81 121 VAL A O 1
ATOM 972 N N . GLU A 1 122 ? -9.586 -37.625 -13.133 1 95.31 122 GLU A N 1
ATOM 973 C CA . GLU A 1 122 ? -9.75 -38.938 -12.555 1 95.31 122 GLU A CA 1
ATOM 974 C C . GLU A 1 122 ? -8.406 -39.594 -12.305 1 95.31 122 GLU A C 1
ATOM 976 O O . GLU A 1 122 ? -7.391 -39.219 -12.883 1 95.31 122 GLU A O 1
ATOM 981 N N . TRP A 1 123 ? -8.523 -40.562 -11.391 1 94.69 123 TRP A N 1
ATOM 982 C CA . TRP A 1 123 ? -7.324 -41.375 -11.203 1 94.69 123 TRP A CA 1
ATOM 983 C C . TRP A 1 123 ? -7.055 -42.25 -12.422 1 94.69 123 TRP A C 1
ATOM 985 O O . TRP A 1 123 ? -7.977 -42.844 -13 1 94.69 123 TRP A O 1
ATOM 995 N N . ASP A 1 124 ? -5.836 -42.281 -12.852 1 93.44 124 ASP A N 1
ATOM 996 C CA . ASP A 1 124 ? -5.438 -43.188 -13.922 1 93.44 124 ASP A CA 1
ATOM 997 C C . ASP A 1 124 ? -5.305 -44.625 -13.406 1 93.44 124 ASP A C 1
ATOM 999 O O . ASP A 1 124 ? -4.418 -44.938 -12.602 1 93.44 124 ASP A O 1
ATOM 1003 N N . PRO A 1 125 ? -6.109 -45.5 -13.797 1 91.62 125 PRO A N 1
ATOM 1004 C CA . PRO A 1 125 ? -6.078 -46.875 -13.273 1 91.62 125 PRO A CA 1
ATOM 1005 C C . PRO A 1 125 ? -4.801 -47.625 -13.664 1 91.62 125 PRO A C 1
ATOM 1007 O O . PRO A 1 125 ? -4.453 -48.625 -13.031 1 91.62 125 PRO A O 1
ATOM 1010 N N . GLU A 1 126 ? -4.133 -47.219 -14.688 1 93.69 126 GLU A N 1
ATOM 1011 C CA . GLU A 1 126 ? -2.959 -47.906 -15.211 1 93.69 126 GLU A CA 1
ATOM 1012 C C . GLU A 1 126 ? -1.687 -47.438 -14.508 1 93.69 126 GLU A C 1
ATOM 1014 O O . GLU A 1 126 ? -0.608 -48 -14.734 1 93.69 126 GLU A O 1
ATOM 1019 N N . VAL A 1 127 ? -1.826 -46.406 -13.758 1 92.75 127 VAL A N 1
ATOM 1020 C CA . VAL A 1 127 ? -0.661 -45.844 -13.086 1 92.75 127 VAL A CA 1
ATOM 1021 C C . VAL A 1 127 ? -0.833 -45.969 -11.57 1 92.75 127 VAL A C 1
ATOM 1023 O O . VAL A 1 127 ? -1.848 -45.531 -11.023 1 92.75 127 VAL A O 1
ATOM 1026 N N . GLU A 1 128 ? 0.127 -46.625 -10.969 1 92.56 128 GLU A N 1
ATOM 1027 C CA . GLU A 1 128 ? 0.102 -46.719 -9.516 1 92.56 128 GLU A CA 1
ATOM 1028 C C . GLU A 1 128 ? 0.191 -45.344 -8.859 1 92.56 128 GLU A C 1
ATOM 1030 O O . GLU A 1 128 ? 0.875 -44.438 -9.367 1 92.56 128 GLU A O 1
ATOM 1035 N N . ARG A 1 129 ? -0.492 -45.281 -7.719 1 93.31 129 ARG A N 1
ATOM 1036 C CA . ARG A 1 129 ? -0.455 -44.031 -6.977 1 93.31 129 ARG A CA 1
ATOM 1037 C C . ARG A 1 129 ? 0.979 -43.625 -6.625 1 93.31 129 ARG A C 1
ATOM 1039 O O . ARG A 1 129 ? 1.762 -44.469 -6.18 1 93.31 129 ARG A O 1
ATOM 1046 N N . VAL A 1 130 ? 1.253 -42.438 -6.879 1 95.69 130 VAL A N 1
ATOM 1047 C CA . VAL A 1 130 ? 2.594 -41.906 -6.602 1 95.69 130 VAL A CA 1
ATOM 1048 C C . VAL A 1 130 ? 2.594 -41.156 -5.277 1 95.69 130 VAL A C 1
ATOM 1050 O O . VAL A 1 130 ? 1.663 -40.406 -4.988 1 95.69 130 VAL A O 1
ATOM 1053 N N . TYR A 1 131 ? 3.646 -41.312 -4.465 1 97.06 131 TYR A N 1
ATOM 1054 C CA . TYR A 1 131 ? 3.719 -40.719 -3.141 1 97.06 131 TYR A CA 1
ATOM 1055 C C . TYR A 1 131 ? 4.977 -39.844 -3 1 97.06 131 TYR A C 1
ATOM 1057 O O . TYR A 1 131 ? 5.984 -40.125 -3.664 1 97.06 131 TYR A O 1
ATOM 1065 N N . LEU A 1 132 ? 4.867 -38.875 -2.102 1 97.44 132 LEU A N 1
ATOM 1066 C CA . LEU A 1 132 ? 6 -38.031 -1.748 1 97.44 132 LEU A CA 1
ATOM 1067 C C . LEU A 1 132 ? 6.895 -38.719 -0.723 1 97.44 132 LEU A C 1
ATOM 1069 O O . LEU A 1 132 ? 6.547 -39.781 -0.213 1 97.44 132 LEU A O 1
ATOM 1073 N N . LYS A 1 133 ? 8.086 -38.062 -0.478 1 96.5 133 LYS A N 1
ATOM 1074 C CA . LYS A 1 133 ? 9.016 -38.625 0.506 1 96.5 133 LYS A CA 1
ATOM 1075 C C . LYS A 1 133 ? 8.367 -38.688 1.887 1 96.5 133 LYS A C 1
ATOM 1077 O O . LYS A 1 133 ? 8.664 -39.594 2.668 1 96.5 133 LYS A O 1
ATOM 1082 N N . SER A 1 134 ? 7.469 -37.906 2.137 1 97.12 134 SER A N 1
ATOM 1083 C CA . SER A 1 134 ? 6.793 -37.812 3.43 1 97.12 134 SER A CA 1
ATOM 1084 C C . SER A 1 134 ? 5.797 -38.969 3.59 1 97.12 134 SER A C 1
ATOM 1086 O O . SER A 1 134 ? 5.316 -39.219 4.695 1 97.12 134 SER A O 1
ATOM 1088 N N . GLY A 1 135 ? 5.477 -39.594 2.488 1 96.94 135 GLY A N 1
ATOM 1089 C CA . GLY A 1 135 ? 4.457 -40.656 2.514 1 96.94 135 GLY A CA 1
ATOM 1090 C C . GLY A 1 135 ? 3.086 -40.156 2.094 1 96.94 135 GLY A C 1
ATOM 1091 O O . GLY A 1 135 ? 2.156 -40.938 1.926 1 96.94 135 GLY A O 1
ATOM 1092 N N . LYS A 1 136 ? 2.93 -38.906 1.904 1 97.06 136 LYS A N 1
ATOM 1093 C CA . LYS A 1 136 ? 1.673 -38.344 1.435 1 97.06 136 LYS A CA 1
ATOM 1094 C C . LYS A 1 136 ? 1.538 -38.469 -0.079 1 97.06 136 LYS A C 1
ATOM 1096 O O . LYS A 1 136 ? 2.541 -38.562 -0.791 1 97.06 136 LYS A O 1
ATOM 1101 N N . PRO A 1 137 ? 0.283 -38.5 -0.507 1 96.81 137 PRO A N 1
ATOM 1102 C CA . PRO A 1 137 ? 0.116 -38.625 -1.959 1 96.81 137 PRO A CA 1
ATOM 1103 C C . PRO A 1 137 ? 0.649 -37.406 -2.707 1 96.81 137 PRO A C 1
ATOM 1105 O O . PRO A 1 137 ? 0.516 -36.281 -2.227 1 96.81 137 PRO A O 1
ATOM 1108 N N . LEU A 1 138 ? 1.249 -37.656 -3.828 1 97.94 138 LEU A N 1
ATOM 1109 C CA . LEU A 1 138 ? 1.715 -36.562 -4.699 1 97.94 138 LEU A CA 1
ATOM 1110 C C . LEU A 1 138 ? 0.56 -35.656 -5.113 1 97.94 138 LEU A C 1
ATOM 1112 O O . LEU A 1 138 ? 0.661 -34.438 -5.023 1 97.94 138 LEU A O 1
ATOM 1116 N N . VAL A 1 139 ? -0.498 -36.312 -5.559 1 97.56 139 VAL A N 1
ATOM 1117 C CA . VAL A 1 139 ? -1.718 -35.562 -5.879 1 97.56 139 VAL A CA 1
ATOM 1118 C C . VAL A 1 139 ? -2.664 -35.594 -4.684 1 97.56 139 VAL A C 1
ATOM 1120 O O . VAL A 1 139 ? -3.207 -36.656 -4.328 1 97.56 139 VAL A O 1
ATOM 1123 N N . PRO A 1 140 ? -2.84 -34.469 -4.133 1 96.19 140 PRO A N 1
ATOM 1124 C CA . PRO A 1 140 ? -3.713 -34.438 -2.957 1 96.19 140 PRO A CA 1
ATOM 1125 C C . PRO A 1 140 ? -5.188 -34.625 -3.318 1 96.19 140 PRO A C 1
ATOM 1127 O O . PRO A 1 140 ? -5.625 -34.156 -4.379 1 96.19 140 PRO A O 1
ATOM 1130 N N . ASP A 1 141 ? -5.922 -35.156 -2.383 1 94.75 141 ASP A N 1
ATOM 1131 C CA . ASP A 1 141 ? -7.34 -35.438 -2.6 1 94.75 141 ASP A CA 1
ATOM 1132 C C . ASP A 1 141 ? -8.117 -34.156 -2.834 1 94.75 141 ASP A C 1
ATOM 1134 O O . ASP A 1 141 ? -9.062 -34.125 -3.627 1 94.75 141 ASP A O 1
ATOM 1138 N N . TYR A 1 142 ? -7.73 -33.094 -2.127 1 95.19 142 TYR A N 1
ATOM 1139 C CA . TYR A 1 142 ? -8.484 -31.859 -2.258 1 95.19 142 TYR A CA 1
ATOM 1140 C C . TYR A 1 142 ? -8.383 -31.312 -3.676 1 95.19 142 TYR A C 1
ATOM 1142 O O . TYR A 1 142 ? -9.297 -30.641 -4.152 1 95.19 142 TYR A O 1
ATOM 1150 N N . ALA A 1 143 ? -7.273 -31.531 -4.316 1 96.69 143 ALA A N 1
ATOM 1151 C CA . ALA A 1 143 ? -7.117 -31.078 -5.695 1 96.69 143 ALA A CA 1
ATOM 1152 C C . ALA A 1 143 ? -8.07 -31.828 -6.629 1 96.69 143 ALA A C 1
ATOM 1154 O O . ALA A 1 143 ? -8.656 -31.234 -7.535 1 96.69 143 ALA A O 1
ATOM 1155 N N . MET A 1 144 ? -8.297 -33.094 -6.395 1 95.31 144 MET A N 1
ATOM 1156 C CA . MET A 1 144 ? -9.141 -33.969 -7.207 1 95.31 144 MET A CA 1
ATOM 1157 C C . MET A 1 144 ? -10.609 -33.562 -7.082 1 95.31 144 MET A C 1
ATOM 1159 O O . MET A 1 144 ? -11.383 -33.719 -8.031 1 95.31 144 MET A O 1
ATOM 1163 N N . SER A 1 145 ? -10.867 -33.031 -5.922 1 94.44 145 SER A N 1
ATOM 1164 C CA . SER A 1 145 ? -12.273 -32.75 -5.656 1 94.44 145 SER A CA 1
ATOM 1165 C C . SER A 1 145 ? -12.586 -31.266 -5.836 1 94.44 145 SER A C 1
ATOM 1167 O O . SER A 1 145 ? -13.742 -30.859 -5.793 1 94.44 145 SER A O 1
ATOM 1169 N N . PHE A 1 146 ? -11.562 -30.5 -6.043 1 92.69 146 PHE A N 1
ATOM 1170 C CA . PHE A 1 146 ? -11.75 -29.062 -6.188 1 92.69 146 PHE A CA 1
ATOM 1171 C C . PHE A 1 146 ? -12.672 -28.75 -7.363 1 92.69 146 PHE A C 1
ATOM 1173 O O . PHE A 1 146 ? -12.43 -29.203 -8.484 1 92.69 146 PHE A O 1
ATOM 1180 N N . ILE A 1 147 ? -13.758 -28 -7.066 1 92.69 147 ILE A N 1
ATOM 1181 C CA . ILE A 1 147 ? -14.797 -27.703 -8.039 1 92.69 147 ILE A CA 1
ATOM 1182 C C . ILE A 1 147 ? -15.188 -28.969 -8.789 1 92.69 147 ILE A C 1
ATOM 1184 O O . ILE A 1 147 ? -15.242 -28.984 -10.023 1 92.69 147 ILE A O 1
ATOM 1188 N N . LYS A 1 148 ? -15.422 -30.047 -8.133 1 92.5 148 LYS A N 1
ATOM 1189 C CA . LYS A 1 148 ? -15.875 -31.344 -8.633 1 92.5 148 LYS A CA 1
ATOM 1190 C C . LYS A 1 148 ? -14.883 -31.906 -9.648 1 92.5 148 LYS A C 1
ATOM 1192 O O . LYS A 1 148 ? -15.281 -32.531 -10.641 1 92.5 148 LYS A O 1
ATOM 1197 N N . GLY A 1 149 ? -13.594 -31.531 -9.531 1 93.06 149 GLY A N 1
ATOM 1198 C CA . GLY A 1 149 ? -12.531 -32.094 -10.344 1 93.06 149 GLY A CA 1
ATOM 1199 C C . GLY A 1 149 ? -12.367 -31.406 -11.68 1 93.06 149 GLY A C 1
ATOM 1200 O O . GLY A 1 149 ? -11.617 -31.875 -12.539 1 93.06 149 GLY A O 1
ATOM 1201 N N . ARG A 1 150 ? -12.938 -30.266 -11.797 1 94.12 150 ARG A N 1
ATOM 1202 C CA . ARG A 1 150 ? -12.922 -29.625 -13.109 1 94.12 150 ARG A CA 1
ATOM 1203 C C . ARG A 1 150 ? -11.914 -28.469 -13.148 1 94.12 150 ARG A C 1
ATOM 1205 O O . ARG A 1 150 ? -11.523 -28.016 -14.227 1 94.12 150 ARG A O 1
ATOM 1212 N N . SER A 1 151 ? -11.516 -28.094 -11.977 1 94.69 151 SER A N 1
ATOM 1213 C CA . SER A 1 151 ? -10.703 -26.891 -11.938 1 94.69 151 SER A CA 1
ATOM 1214 C C . SER A 1 151 ? -9.227 -27.203 -12.133 1 94.69 151 SER A C 1
ATOM 1216 O O . SER A 1 151 ? -8.688 -28.094 -11.469 1 94.69 151 SER A O 1
ATOM 1218 N N . PRO A 1 152 ? -8.539 -26.484 -13 1 95.56 152 PRO A N 1
ATOM 1219 C CA . PRO A 1 152 ? -7.09 -26.625 -13.164 1 95.56 152 PRO A CA 1
ATOM 1220 C C . PRO A 1 152 ? -6.293 -25.734 -12.227 1 95.56 152 PRO A C 1
ATOM 1222 O O . PRO A 1 152 ? -5.07 -25.625 -12.359 1 95.56 152 PRO A O 1
ATOM 1225 N N . LYS A 1 153 ? -6.914 -25.125 -11.219 1 95.5 153 LYS A N 1
ATOM 1226 C CA . LYS A 1 153 ? -6.293 -24.062 -10.43 1 95.5 153 LYS A CA 1
ATOM 1227 C C . LYS A 1 153 ? -5.246 -24.641 -9.477 1 95.5 153 LYS A C 1
ATOM 1229 O O . LYS A 1 153 ? -4.176 -24.047 -9.297 1 95.5 153 LYS A O 1
ATOM 1234 N N . PRO A 1 154 ? -5.535 -25.828 -8.867 1 97.38 154 PRO A N 1
ATOM 1235 C CA . PRO A 1 154 ? -4.527 -26.312 -7.922 1 97.38 154 PRO A CA 1
ATOM 1236 C C . PRO A 1 154 ? -3.158 -26.516 -8.562 1 97.38 154 PRO A C 1
ATOM 1238 O O . PRO A 1 154 ? -3.031 -27.25 -9.539 1 97.38 154 PRO A O 1
ATOM 1241 N N . PHE A 1 155 ? -2.197 -25.812 -8.031 1 98.38 155 PHE A N 1
ATOM 1242 C CA . PHE A 1 155 ? -0.81 -25.844 -8.477 1 98.38 155 PHE A CA 1
ATOM 1243 C C . PHE A 1 155 ? -0.701 -25.438 -9.945 1 98.38 155 PHE A C 1
ATOM 1245 O O . PHE A 1 155 ? 0.071 -26.031 -10.703 1 98.38 155 PHE A O 1
ATOM 1252 N N . GLY A 1 156 ? -1.536 -24.453 -10.312 1 97.88 156 GLY A N 1
ATOM 1253 C CA . GLY A 1 156 ? -1.499 -23.953 -11.672 1 97.88 156 GLY A CA 1
ATOM 1254 C C . GLY A 1 156 ? -0.314 -23.047 -11.938 1 97.88 156 GLY A C 1
ATOM 1255 O O . GLY A 1 156 ? 0.057 -22.234 -11.086 1 97.88 156 GLY A O 1
ATOM 1256 N N . ARG A 1 157 ? 0.243 -23.219 -13.133 1 98.31 157 ARG A N 1
ATOM 1257 C CA . ARG A 1 157 ? 1.39 -22.406 -13.547 1 98.31 157 ARG A CA 1
ATOM 1258 C C . ARG A 1 157 ? 0.955 -21.266 -14.453 1 98.31 157 ARG A C 1
ATOM 1260 O O . ARG A 1 157 ? 0.165 -21.469 -15.383 1 98.31 157 ARG A O 1
ATOM 1267 N N . LEU A 1 158 ? 1.438 -20.062 -14.141 1 97.62 158 LEU A N 1
ATOM 1268 C CA . LEU A 1 158 ? 1.255 -18.906 -15.008 1 97.62 158 LEU A CA 1
ATOM 1269 C C . LEU A 1 158 ? 2.191 -18.969 -16.203 1 97.62 158 LEU A C 1
ATOM 1271 O O . LEU A 1 158 ? 3.125 -19.781 -16.234 1 97.62 158 LEU A O 1
ATOM 1275 N N . TRP A 1 159 ? 1.853 -18.109 -17.156 1 98 159 TRP A N 1
ATOM 1276 C CA . TRP A 1 159 ? 2.711 -18.109 -18.328 1 98 159 TRP A CA 1
ATOM 1277 C C . TRP A 1 159 ? 2.977 -16.688 -18.812 1 98 159 TRP A C 1
ATOM 1279 O O . TRP A 1 159 ? 2.178 -15.789 -18.562 1 98 159 TRP A O 1
ATOM 1289 N N . TRP A 1 160 ? 4.016 -16.562 -19.562 1 97.31 160 TRP A N 1
ATOM 1290 C CA . TRP A 1 160 ? 4.609 -15.258 -19.875 1 97.31 160 TRP A CA 1
ATOM 1291 C C . TRP A 1 160 ? 3.646 -14.398 -20.688 1 97.31 160 TRP A C 1
ATOM 1293 O O . TRP A 1 160 ? 3.572 -13.188 -20.5 1 97.31 160 TRP A O 1
ATOM 1303 N N . ASP A 1 161 ? 2.906 -14.922 -21.562 1 94.88 161 ASP A N 1
ATOM 1304 C CA . ASP A 1 161 ? 2.088 -14.141 -22.484 1 94.88 161 ASP A CA 1
ATOM 1305 C C . ASP A 1 161 ? 0.639 -14.07 -22.016 1 94.88 161 ASP A C 1
ATOM 1307 O O . ASP A 1 161 ? -0.273 -13.852 -22.812 1 94.88 161 ASP A O 1
ATOM 1311 N N . GLU A 1 162 ? 0.437 -14.234 -20.734 1 92.44 162 GLU A N 1
ATOM 1312 C CA . GLU A 1 162 ? -0.898 -14.172 -20.156 1 92.44 162 GLU A CA 1
ATOM 1313 C C . GLU A 1 162 ? -1.061 -12.93 -19.281 1 92.44 162 GLU A C 1
ATOM 1315 O O . GLU A 1 162 ? -0.078 -12.398 -18.75 1 92.44 162 GLU A O 1
ATOM 1320 N N . THR A 1 163 ? -2.314 -12.508 -19.25 1 86.62 163 THR A N 1
ATOM 1321 C CA . THR A 1 163 ? -2.672 -11.523 -18.234 1 86.62 163 THR A CA 1
ATOM 1322 C C . THR A 1 163 ? -3.02 -12.203 -16.922 1 86.62 163 THR A C 1
ATOM 1324 O O . THR A 1 163 ? -3.479 -13.352 -16.906 1 86.62 163 THR A O 1
ATOM 1327 N N . VAL A 1 164 ? -2.676 -11.586 -15.898 1 84.94 164 VAL A N 1
ATOM 1328 C CA . VAL A 1 164 ? -3.055 -12.086 -14.578 1 84.94 164 VAL A CA 1
ATOM 1329 C C . VAL A 1 164 ? -4.25 -11.289 -14.055 1 84.94 164 VAL A C 1
ATOM 1331 O O . VAL A 1 164 ? -4.113 -10.125 -13.68 1 84.94 164 VAL A O 1
ATOM 1334 N N . PRO A 1 165 ? -5.352 -11.922 -14.102 1 70.69 165 PRO A N 1
ATOM 1335 C CA . PRO A 1 165 ? -6.57 -11.164 -13.812 1 70.69 165 PRO A CA 1
ATOM 1336 C C . PRO A 1 165 ? -6.664 -10.742 -12.344 1 70.69 165 PRO A C 1
ATOM 1338 O O . PRO A 1 165 ? -7.262 -9.711 -12.031 1 70.69 165 PRO A O 1
ATOM 1341 N N . THR A 1 166 ? -6.23 -11.625 -11.469 1 73.31 166 THR A N 1
ATOM 1342 C CA . THR A 1 166 ? -6.387 -11.328 -10.047 1 73.31 166 THR A CA 1
ATOM 1343 C C . THR A 1 166 ? -5.098 -11.641 -9.289 1 73.31 166 THR A C 1
ATOM 1345 O O . THR A 1 166 ? -4.473 -12.68 -9.516 1 73.31 166 THR A O 1
ATOM 1348 N N . VAL A 1 167 ? -4.742 -10.609 -8.578 1 81 167 VAL A N 1
ATOM 1349 C CA . VAL A 1 167 ? -3.635 -10.836 -7.656 1 81 167 VAL A CA 1
ATOM 1350 C C . VAL A 1 167 ? -4.176 -11.289 -6.301 1 81 167 VAL A C 1
ATOM 1352 O O . VAL A 1 167 ? -5.129 -10.711 -5.781 1 81 167 VAL A O 1
ATOM 1355 N N . VAL A 1 168 ? -3.611 -12.273 -5.785 1 82.25 168 VAL A N 1
ATOM 1356 C CA . VAL A 1 168 ? -4.172 -12.984 -4.641 1 82.25 168 VAL A CA 1
ATOM 1357 C C . VAL A 1 168 ? -3.633 -12.391 -3.346 1 82.25 168 VAL A C 1
ATOM 1359 O O . VAL A 1 168 ? -2.531 -11.836 -3.32 1 82.25 168 VAL A O 1
ATOM 1362 N N . THR A 1 169 ? -4.402 -12.602 -2.277 1 87.5 169 THR A N 1
ATOM 1363 C CA . THR A 1 169 ? -3.967 -12.211 -0.942 1 87.5 169 THR A CA 1
ATOM 1364 C C . THR A 1 169 ? -3.266 -13.367 -0.24 1 87.5 169 THR A C 1
ATOM 1366 O O . THR A 1 169 ? -2.561 -13.164 0.75 1 87.5 169 THR A O 1
ATOM 1369 N N . ARG A 1 170 ? -3.541 -14.555 -0.696 1 90.94 170 ARG A N 1
ATOM 1370 C CA . ARG A 1 170 ? -2.875 -15.758 -0.201 1 90.94 170 ARG A CA 1
ATOM 1371 C C . ARG A 1 170 ? -2.072 -16.438 -1.308 1 90.94 170 ARG A C 1
ATOM 1373 O O . ARG A 1 170 ? -2.598 -16.688 -2.393 1 90.94 170 ARG A O 1
ATOM 1380 N N . ALA A 1 171 ? -0.869 -16.781 -1.01 1 94.31 171 ALA A N 1
ATOM 1381 C CA . ALA A 1 171 ? 0.036 -17.219 -2.07 1 94.31 171 ALA A CA 1
ATOM 1382 C C . ALA A 1 171 ? 0.145 -18.734 -2.111 1 94.31 171 ALA A C 1
ATOM 1384 O O . ALA A 1 171 ? 0.949 -19.297 -2.867 1 94.31 171 ALA A O 1
ATOM 1385 N N . GLU A 1 172 ? -0.641 -19.453 -1.295 1 95.75 172 GLU A N 1
ATOM 1386 C CA . GLU A 1 172 ? -0.622 -20.922 -1.365 1 95.75 172 GLU A CA 1
ATOM 1387 C C . GLU A 1 172 ? -1.163 -21.406 -2.703 1 95.75 172 GLU A C 1
ATOM 1389 O O . GLU A 1 172 ? -2.205 -20.938 -3.168 1 95.75 172 GLU A O 1
ATOM 1394 N N . PRO A 1 173 ? -0.524 -22.391 -3.279 1 97.19 173 PRO A N 1
ATOM 1395 C CA . PRO A 1 173 ? -0.881 -22.797 -4.641 1 97.19 173 PRO A CA 1
ATOM 1396 C C . PRO A 1 173 ? -1.999 -23.844 -4.664 1 97.19 173 PRO A C 1
ATOM 1398 O O . PRO A 1 173 ? -2.303 -24.391 -5.723 1 97.19 173 PRO A O 1
ATOM 1401 N N . HIS A 1 174 ? -2.674 -24.062 -3.617 1 96.44 174 HIS A N 1
ATOM 1402 C CA . HIS A 1 174 ? -3.611 -25.172 -3.461 1 96.44 174 HIS A CA 1
ATOM 1403 C C . HIS A 1 174 ? -4.859 -24.953 -4.312 1 96.44 174 HIS A C 1
ATOM 1405 O O . HIS A 1 174 ? -5.496 -25.922 -4.734 1 96.44 174 HIS A O 1
ATOM 1411 N N . ASN A 1 175 ? -5.238 -23.797 -4.527 1 92.56 175 ASN A N 1
ATOM 1412 C CA . ASN A 1 175 ? -6.469 -23.531 -5.262 1 92.56 175 ASN A CA 1
ATOM 1413 C C . ASN A 1 175 ? -6.32 -22.312 -6.172 1 92.56 175 ASN A C 1
ATOM 1415 O O . ASN A 1 175 ? -7.289 -21.594 -6.414 1 92.56 175 ASN A O 1
ATOM 1419 N N . GLN A 1 176 ? -5.039 -22.141 -6.617 1 92.44 176 GLN A N 1
ATOM 1420 C CA . GLN A 1 176 ? -4.77 -20.953 -7.414 1 92.44 176 GLN A CA 1
ATOM 1421 C C . GLN A 1 176 ? -3.752 -21.25 -8.516 1 92.44 176 GLN A C 1
ATOM 1423 O O . GLN A 1 176 ? -2.969 -22.188 -8.406 1 92.44 176 GLN A O 1
ATOM 1428 N N . ILE A 1 177 ? -3.912 -20.438 -9.562 1 95.62 177 ILE A N 1
ATOM 1429 C CA . ILE A 1 177 ? -2.846 -20.359 -10.555 1 95.62 177 ILE A CA 1
ATOM 1430 C C . ILE A 1 177 ? -1.835 -19.297 -10.156 1 95.62 177 ILE A C 1
ATOM 1432 O O . ILE A 1 177 ? -2.096 -18.094 -10.312 1 95.62 177 ILE A O 1
ATOM 1436 N N . ILE A 1 178 ? -0.689 -19.75 -9.609 1 96.81 178 ILE A N 1
ATOM 1437 C CA . ILE A 1 178 ? 0.183 -18.734 -9.023 1 96.81 178 ILE A CA 1
ATOM 1438 C C . ILE A 1 178 ? 1.641 -19.172 -9.164 1 96.81 178 ILE A C 1
ATOM 1440 O O . ILE A 1 178 ? 2.549 -18.469 -8.711 1 96.81 178 ILE A O 1
ATOM 1444 N N . LEU A 1 179 ? 1.862 -20.344 -9.797 1 98.25 179 LEU A N 1
ATOM 1445 C CA . LEU A 1 179 ? 3.24 -20.781 -9.977 1 98.25 179 LEU A CA 1
ATOM 1446 C C . LEU A 1 179 ? 3.949 -19.938 -11.031 1 98.25 179 LEU A C 1
ATOM 1448 O O . LEU A 1 179 ? 3.357 -19.594 -12.055 1 98.25 179 LEU A O 1
ATOM 1452 N N . HIS A 1 180 ? 5.148 -19.594 -10.773 1 98.62 180 HIS A N 1
ATOM 1453 C CA . HIS A 1 180 ? 5.992 -18.891 -11.727 1 98.62 180 HIS A CA 1
ATOM 1454 C C . HIS A 1 180 ? 6.109 -19.672 -13.039 1 98.62 180 HIS A C 1
ATOM 1456 O O . HIS A 1 180 ? 6.133 -20.906 -13.031 1 98.62 180 HIS A O 1
ATOM 1462 N N . PRO A 1 181 ? 6.285 -19.047 -14.109 1 98.5 181 PRO A N 1
ATOM 1463 C CA . PRO A 1 181 ? 6.305 -19.734 -15.406 1 98.5 181 PRO A CA 1
ATOM 1464 C C . PRO A 1 181 ? 7.426 -20.766 -15.516 1 98.5 181 PRO A C 1
ATOM 1466 O O . PRO A 1 181 ? 7.234 -21.828 -16.094 1 98.5 181 PRO A O 1
ATOM 1469 N N . ASN A 1 182 ? 8.547 -20.5 -14.977 1 98.25 182 ASN A N 1
ATOM 1470 C CA . ASN A 1 182 ? 9.648 -21.422 -15.234 1 98.25 182 ASN A CA 1
ATOM 1471 C C . ASN A 1 182 ? 10.477 -21.672 -13.984 1 98.25 182 ASN A C 1
ATOM 1473 O O . ASN A 1 182 ? 11.617 -22.141 -14.062 1 98.25 182 ASN A O 1
ATOM 1477 N N . GLN A 1 183 ? 10.023 -21.281 -12.867 1 98.38 183 GLN A N 1
ATOM 1478 C CA . GLN A 1 183 ? 10.656 -21.578 -11.586 1 98.38 183 GLN A CA 1
ATOM 1479 C C . GLN A 1 183 ? 9.727 -22.406 -10.695 1 98.38 183 GLN A C 1
ATOM 1481 O O . GLN A 1 183 ? 8.508 -22.297 -10.797 1 98.38 183 GLN A O 1
ATOM 1486 N N . GLY A 1 184 ? 10.289 -23.219 -9.82 1 97.81 184 GLY A N 1
ATOM 1487 C CA . GLY A 1 184 ? 9.531 -24.094 -8.938 1 97.81 184 GLY A CA 1
ATOM 1488 C C . GLY A 1 184 ? 9.078 -23.406 -7.664 1 97.81 184 GLY A C 1
ATOM 1489 O O . GLY A 1 184 ? 9.375 -23.875 -6.562 1 97.81 184 GLY A O 1
ATOM 1490 N N . ARG A 1 185 ? 8.414 -22.406 -7.812 1 98.31 185 ARG A N 1
ATOM 1491 C CA . ARG A 1 185 ? 7.922 -21.609 -6.691 1 98.31 185 ARG A CA 1
ATOM 1492 C C . ARG A 1 185 ? 6.715 -20.766 -7.102 1 98.31 185 ARG A C 1
ATOM 1494 O O . ARG A 1 185 ? 6.414 -20.641 -8.289 1 98.31 185 ARG A O 1
ATOM 1501 N N . VAL A 1 186 ? 5.98 -20.25 -6.086 1 98.25 186 VAL A N 1
ATOM 1502 C CA . VAL A 1 186 ? 4.914 -19.281 -6.34 1 98.25 186 VAL A CA 1
ATOM 1503 C C . VAL A 1 186 ? 5.512 -17.922 -6.656 1 98.25 186 VAL A C 1
ATOM 1505 O O . VAL A 1 186 ? 6.695 -17.672 -6.41 1 98.25 186 VAL A O 1
ATOM 1508 N N . LEU A 1 187 ? 4.68 -17 -7.227 1 98 187 LEU A N 1
ATOM 1509 C CA . LEU A 1 187 ? 5.133 -15.633 -7.453 1 98 187 LEU A CA 1
ATOM 1510 C C . LEU A 1 187 ? 5.539 -14.969 -6.145 1 98 187 LEU A C 1
ATOM 1512 O O . LEU A 1 187 ? 4.867 -15.141 -5.121 1 98 187 LEU A O 1
ATOM 1516 N N . THR A 1 188 ? 6.633 -14.211 -6.227 1 98.38 188 THR A N 1
ATOM 1517 C CA . THR A 1 188 ? 7.094 -13.461 -5.062 1 98.38 188 THR A CA 1
ATOM 1518 C C . THR A 1 188 ? 6.145 -12.312 -4.75 1 98.38 188 THR A C 1
ATOM 1520 O O . THR A 1 188 ? 5.301 -11.953 -5.57 1 98.38 188 THR A O 1
ATOM 1523 N N . VAL A 1 189 ? 6.344 -11.742 -3.602 1 96.94 189 VAL A N 1
ATOM 1524 C CA . VAL A 1 189 ? 5.617 -10.547 -3.203 1 96.94 189 VAL A CA 1
ATOM 1525 C C . VAL A 1 189 ? 5.828 -9.445 -4.242 1 96.94 189 VAL A C 1
ATOM 1527 O O . VAL A 1 189 ? 4.867 -8.82 -4.699 1 96.94 189 VAL A O 1
ATOM 1530 N N . ARG A 1 190 ? 7.051 -9.195 -4.68 1 96.19 190 ARG A N 1
ATOM 1531 C CA . ARG A 1 190 ? 7.363 -8.125 -5.617 1 96.19 190 ARG A CA 1
ATOM 1532 C C . ARG A 1 190 ? 6.738 -8.391 -6.984 1 96.19 190 ARG A C 1
ATOM 1534 O O . ARG A 1 190 ? 6.258 -7.461 -7.641 1 96.19 190 ARG A O 1
ATOM 1541 N N . GLU A 1 191 ? 6.793 -9.609 -7.445 1 96.38 191 GLU A N 1
ATOM 1542 C CA . GLU A 1 191 ? 6.156 -9.945 -8.711 1 96.38 191 GLU A CA 1
ATOM 1543 C C . GLU A 1 191 ? 4.664 -9.625 -8.68 1 96.38 191 GLU A C 1
ATOM 1545 O O . GLU A 1 191 ? 4.133 -9.023 -9.617 1 96.38 191 GLU A O 1
ATOM 1550 N N . ASN A 1 192 ? 3.996 -10.023 -7.602 1 92.75 192 ASN A N 1
ATOM 1551 C CA . ASN A 1 192 ? 2.59 -9.68 -7.43 1 92.75 192 ASN A CA 1
ATOM 1552 C C . ASN A 1 192 ? 2.398 -8.164 -7.32 1 92.75 192 ASN A C 1
ATOM 1554 O O . ASN A 1 192 ? 1.444 -7.613 -7.871 1 92.75 192 ASN A O 1
ATOM 1558 N N . ALA A 1 193 ? 3.287 -7.531 -6.574 1 90.44 193 ALA A N 1
ATOM 1559 C CA . ALA A 1 193 ? 3.209 -6.086 -6.379 1 90.44 193 ALA A CA 1
ATOM 1560 C C . ALA A 1 193 ? 3.299 -5.348 -7.711 1 90.44 193 ALA A C 1
ATOM 1562 O O . ALA A 1 193 ? 2.553 -4.395 -7.953 1 90.44 193 ALA A O 1
ATOM 1563 N N . ARG A 1 194 ? 4.207 -5.762 -8.594 1 88.38 194 ARG A N 1
ATOM 1564 C CA . ARG A 1 194 ? 4.324 -5.145 -9.914 1 88.38 194 ARG A CA 1
ATOM 1565 C C . ARG A 1 194 ? 3.021 -5.281 -10.695 1 88.38 194 ARG A C 1
ATOM 1567 O O . ARG A 1 194 ? 2.615 -4.352 -11.398 1 88.38 194 ARG A O 1
ATOM 1574 N N . LEU A 1 195 ? 2.402 -6.406 -10.555 1 86.81 195 LEU A N 1
ATOM 1575 C CA . LEU A 1 195 ? 1.152 -6.648 -11.266 1 86.81 195 LEU A CA 1
ATOM 1576 C C . LEU A 1 195 ? 0.051 -5.723 -10.766 1 86.81 195 LEU A C 1
ATOM 1578 O O . LEU A 1 195 ? -0.875 -5.391 -11.508 1 86.81 195 LEU A O 1
ATOM 1582 N N . GLN A 1 196 ? 0.164 -5.301 -9.547 1 82.5 196 GLN A N 1
ATOM 1583 C CA . GLN A 1 196 ? -0.795 -4.371 -8.961 1 82.5 196 GLN A CA 1
ATOM 1584 C C . GLN A 1 196 ? -0.366 -2.924 -9.188 1 82.5 196 GLN A C 1
ATOM 1586 O O . GLN A 1 196 ? -1.06 -1.994 -8.766 1 82.5 196 GLN A O 1
ATOM 1591 N N . GLY A 1 197 ? 0.851 -2.764 -9.719 1 81.81 197 GLY A N 1
ATOM 1592 C CA . GLY A 1 197 ? 1.303 -1.43 -10.078 1 81.81 197 GLY A CA 1
ATOM 1593 C C . GLY A 1 197 ? 2.148 -0.773 -9.008 1 81.81 197 GLY A C 1
ATOM 1594 O O . GLY A 1 197 ? 2.449 0.419 -9.086 1 81.81 197 GLY A O 1
ATOM 1595 N N . PHE A 1 198 ? 2.525 -1.462 -7.992 1 84.94 198 PHE A N 1
ATOM 1596 C CA . PHE A 1 198 ? 3.416 -0.891 -6.988 1 84.94 198 PHE A CA 1
ATOM 1597 C C . PHE A 1 198 ? 4.82 -0.711 -7.551 1 84.94 198 PHE A C 1
ATOM 1599 O O . PHE A 1 198 ? 5.426 -1.667 -8.039 1 84.94 198 PHE A O 1
ATOM 1606 N N . PRO A 1 199 ? 5.34 0.505 -7.461 1 86.06 199 PRO A N 1
ATOM 1607 C CA . PRO A 1 199 ? 6.734 0.674 -7.887 1 86.06 199 PRO A CA 1
ATOM 1608 C C . PRO A 1 199 ? 7.711 -0.127 -7.031 1 86.06 199 PRO A C 1
ATOM 1610 O O . PRO A 1 199 ? 7.402 -0.466 -5.887 1 86.06 199 PRO A O 1
ATOM 1613 N N . ASP A 1 200 ? 8.852 -0.39 -7.629 1 89.75 200 ASP A N 1
ATOM 1614 C CA . ASP A 1 200 ? 9.812 -1.273 -6.98 1 89.75 200 ASP A CA 1
ATOM 1615 C C . ASP A 1 200 ? 10.336 -0.659 -5.684 1 89.75 200 ASP A C 1
ATOM 1617 O O . ASP A 1 200 ? 10.797 -1.376 -4.789 1 89.75 200 ASP A O 1
ATOM 1621 N N . TYR A 1 201 ? 10.25 0.638 -5.527 1 87.12 201 TYR A N 1
ATOM 1622 C CA . TYR A 1 201 ? 10.758 1.275 -4.316 1 87.12 201 TYR A CA 1
ATOM 1623 C C . TYR A 1 201 ? 9.758 1.133 -3.17 1 87.12 201 TYR A C 1
ATOM 1625 O O . TYR A 1 201 ? 10.094 1.41 -2.014 1 87.12 201 TYR A O 1
ATOM 1633 N N . TYR A 1 202 ? 8.594 0.814 -3.498 1 87.69 202 TYR A N 1
ATOM 1634 C CA . TYR A 1 202 ? 7.57 0.681 -2.463 1 87.69 202 TYR A CA 1
ATOM 1635 C C . TYR A 1 202 ? 7.781 -0.59 -1.648 1 87.69 202 TYR A C 1
ATOM 1637 O O . TYR A 1 202 ? 7.688 -1.698 -2.182 1 87.69 202 TYR A O 1
ATOM 1645 N N . ARG A 1 203 ? 7.883 -0.474 -0.415 1 91.19 203 ARG A N 1
ATOM 1646 C CA . ARG A 1 203 ? 8.156 -1.596 0.479 1 91.19 203 ARG A CA 1
ATOM 1647 C C . ARG A 1 203 ? 6.871 -2.092 1.138 1 91.19 203 ARG A C 1
ATOM 1649 O O . ARG A 1 203 ? 6.039 -1.292 1.567 1 91.19 203 ARG A O 1
ATOM 1656 N N . MET A 1 204 ? 6.762 -3.393 1.185 1 92.88 204 MET A N 1
ATOM 1657 C CA . MET A 1 204 ? 5.695 -3.99 1.982 1 92.88 204 MET A CA 1
ATOM 1658 C C . MET A 1 204 ? 6.168 -4.258 3.408 1 92.88 204 MET A C 1
ATOM 1660 O O . MET A 1 204 ? 7.363 -4.438 3.648 1 92.88 204 MET A O 1
ATOM 1664 N N . TYR A 1 205 ? 5.191 -4.273 4.316 1 93.5 205 TYR A N 1
ATOM 1665 C CA . TYR A 1 205 ? 5.562 -4.367 5.723 1 93.5 205 TYR A CA 1
ATOM 1666 C C . TYR A 1 205 ? 4.887 -5.559 6.387 1 93.5 205 TYR A C 1
ATOM 1668 O O . TYR A 1 205 ? 3.838 -6.023 5.93 1 93.5 205 TYR A O 1
ATOM 1676 N N . GLY A 1 206 ? 5.574 -6.074 7.52 1 93.75 206 GLY A N 1
ATOM 1677 C CA . GLY A 1 206 ? 5.008 -7.176 8.281 1 93.75 206 GLY A CA 1
ATOM 1678 C C . GLY A 1 206 ? 5.5 -8.539 7.82 1 93.75 206 GLY A C 1
ATOM 1679 O O . GLY A 1 206 ? 6.41 -8.625 7 1 93.75 206 GLY A O 1
ATOM 1680 N N . PRO A 1 207 ? 4.918 -9.609 8.43 1 95.12 207 PRO A N 1
ATOM 1681 C CA . PRO A 1 207 ? 5.266 -10.969 8.023 1 95.12 207 PRO A CA 1
ATOM 1682 C C . PRO A 1 207 ? 4.809 -11.289 6.602 1 95.12 207 PRO A C 1
ATOM 1684 O O . PRO A 1 207 ? 4.012 -10.547 6.02 1 95.12 207 PRO A O 1
ATOM 1687 N N . MET A 1 208 ? 5.328 -12.391 6.098 1 96.12 208 MET A N 1
ATOM 1688 C CA . MET A 1 208 ? 5.125 -12.781 4.703 1 96.12 208 MET A CA 1
ATOM 1689 C C . MET A 1 208 ? 3.643 -12.789 4.352 1 96.12 208 MET A C 1
ATOM 1691 O O . MET A 1 208 ? 3.242 -12.234 3.324 1 96.12 208 MET A O 1
ATOM 1695 N N . LYS A 1 209 ? 2.861 -13.391 5.156 1 94.56 209 LYS A N 1
ATOM 1696 C CA . LYS A 1 209 ? 1.426 -13.469 4.895 1 94.56 209 LYS A CA 1
ATOM 1697 C C . LYS A 1 209 ? 0.813 -12.078 4.77 1 94.56 209 LYS A C 1
ATOM 1699 O O . LYS A 1 209 ? -0.02 -11.844 3.893 1 94.56 209 LYS A O 1
ATOM 1704 N N . GLU A 1 210 ? 1.231 -11.133 5.566 1 93.31 210 GLU A N 1
ATOM 1705 C CA . GLU A 1 210 ? 0.704 -9.773 5.547 1 93.31 210 GLU A CA 1
ATOM 1706 C C . GLU A 1 210 ? 1.147 -9.031 4.289 1 93.31 210 GLU A C 1
ATOM 1708 O O . GLU A 1 210 ? 0.408 -8.195 3.76 1 93.31 210 GLU A O 1
ATOM 1713 N N . LYS A 1 211 ? 2.35 -9.305 3.861 1 94.75 211 LYS A N 1
ATOM 1714 C CA . LYS A 1 211 ? 2.838 -8.672 2.639 1 94.75 211 LYS A CA 1
ATOM 1715 C C . LYS A 1 211 ? 1.971 -9.047 1.44 1 94.75 211 LYS A C 1
ATOM 1717 O O . LYS A 1 211 ? 1.59 -8.188 0.648 1 94.75 211 LYS A O 1
ATOM 1722 N N . TYR A 1 212 ? 1.58 -10.281 1.318 1 93.88 212 TYR A N 1
ATOM 1723 C CA . TYR A 1 212 ? 0.704 -10.703 0.233 1 93.88 212 TYR A CA 1
ATOM 1724 C C . TYR A 1 212 ? -0.68 -10.078 0.374 1 93.88 212 TYR A C 1
ATOM 1726 O O . TYR A 1 212 ? -1.308 -9.711 -0.623 1 93.88 212 TYR A O 1
ATOM 1734 N N . ILE A 1 213 ? -1.116 -9.953 1.598 1 90.88 213 ILE A N 1
ATOM 1735 C CA . ILE A 1 213 ? -2.418 -9.344 1.842 1 90.88 213 ILE A CA 1
ATOM 1736 C C . ILE A 1 213 ? -2.402 -7.887 1.382 1 90.88 213 ILE A C 1
ATOM 1738 O O . ILE A 1 213 ? -3.332 -7.43 0.715 1 90.88 213 ILE A O 1
ATOM 1742 N N . GLN A 1 214 ? -1.375 -7.141 1.751 1 89.75 214 GLN A N 1
ATOM 1743 C CA . GLN A 1 214 ? -1.224 -5.75 1.328 1 89.75 214 GLN A CA 1
ATOM 1744 C C . GLN A 1 214 ? -1.301 -5.629 -0.191 1 89.75 214 GLN A C 1
ATOM 1746 O O . GLN A 1 214 ? -2.037 -4.789 -0.714 1 89.75 214 GLN A O 1
ATOM 1751 N N . VAL A 1 215 ? -0.62 -6.504 -0.883 1 88.88 215 VAL A N 1
ATOM 1752 C CA . VAL A 1 215 ? -0.56 -6.441 -2.34 1 88.88 215 VAL A CA 1
ATOM 1753 C C . VAL A 1 215 ? -1.907 -6.852 -2.93 1 88.88 215 VAL A C 1
ATOM 1755 O O . VAL A 1 215 ? -2.438 -6.172 -3.811 1 88.88 215 VAL A O 1
ATOM 1758 N N . GLY A 1 216 ? -2.457 -7.91 -2.43 1 86.81 216 GLY A N 1
ATOM 1759 C CA . GLY A 1 216 ? -3.701 -8.445 -2.963 1 86.81 216 GLY A CA 1
ATOM 1760 C C . GLY A 1 216 ? -4.883 -7.512 -2.76 1 86.81 216 GLY A C 1
ATOM 1761 O O . GLY A 1 216 ? -5.812 -7.496 -3.568 1 86.81 216 GLY A O 1
ATOM 1762 N N . ASN A 1 217 ? -4.773 -6.777 -1.7 1 80.94 217 ASN A N 1
ATOM 1763 C CA . ASN A 1 217 ? -5.891 -5.895 -1.368 1 80.94 217 ASN A CA 1
ATOM 1764 C C . ASN A 1 217 ? -5.773 -4.551 -2.082 1 80.94 217 ASN A C 1
ATOM 1766 O O . ASN A 1 217 ? -6.703 -3.744 -2.045 1 80.94 217 ASN A O 1
ATOM 1770 N N . ALA A 1 218 ? -4.582 -4.379 -2.564 1 76.88 218 ALA A N 1
ATOM 1771 C CA . ALA A 1 218 ? -4.387 -3.096 -3.236 1 76.88 218 ALA A CA 1
ATOM 1772 C C . ALA A 1 218 ? -5.301 -2.973 -4.453 1 76.88 218 ALA A C 1
ATOM 1774 O O . ALA A 1 218 ? -5.645 -3.977 -5.082 1 76.88 218 ALA A O 1
ATOM 1775 N N . VAL A 1 219 ? -6.133 -1.913 -4.473 1 58.5 219 VAL A N 1
ATOM 1776 C CA . VAL A 1 219 ? -7.02 -1.721 -5.613 1 58.5 219 VAL A CA 1
ATOM 1777 C C . VAL A 1 219 ? -6.199 -1.337 -6.848 1 58.5 219 VAL A C 1
ATOM 1779 O O . VAL A 1 219 ? -5.309 -0.489 -6.766 1 58.5 219 VAL A O 1
ATOM 1782 N N . ALA A 1 220 ? -6.031 -2.334 -7.789 1 49.5 220 ALA A N 1
ATOM 1783 C CA . ALA A 1 220 ? -5.328 -2.049 -9.039 1 49.5 220 ALA A CA 1
ATOM 17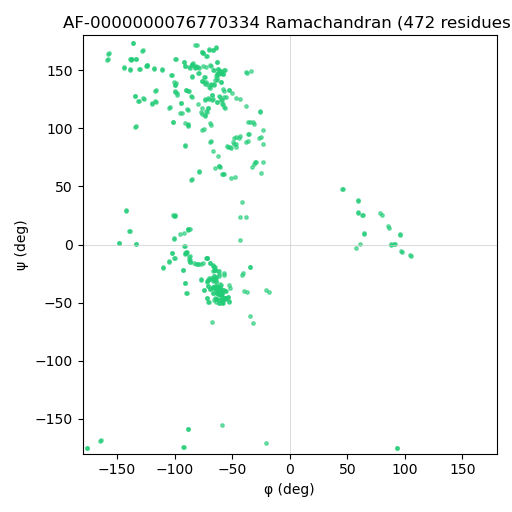84 C C . ALA A 1 220 ? -5.605 -0.625 -9.516 1 49.5 220 ALA A C 1
ATOM 1786 O O . ALA A 1 220 ? -4.734 0.022 -10.094 1 49.5 220 ALA A O 1
ATOM 1787 N N . VAL A 1 221 ? -6.922 -0.283 -9.805 1 45.28 221 VAL A N 1
ATOM 1788 C CA . VAL A 1 221 ? -7.289 0.951 -10.492 1 45.28 221 VAL A CA 1
ATOM 1789 C C . VAL A 1 221 ? -7.539 2.057 -9.469 1 45.28 221 VAL A C 1
ATOM 1791 O O . VAL A 1 221 ? -8.375 1.907 -8.578 1 45.28 221 VAL A O 1
ATOM 1794 N N . PRO A 1 222 ? -6.598 2.9 -9.391 1 46.12 222 PRO A N 1
ATOM 1795 C CA . PRO A 1 222 ? -6.684 4.027 -8.461 1 46.12 222 PRO A CA 1
ATOM 1796 C C . PRO A 1 222 ? -8.094 4.59 -8.336 1 46.12 222 PRO A C 1
ATOM 1798 O O . PRO A 1 222 ? -8.805 4.719 -9.344 1 46.12 222 PRO A O 1
ATOM 1801 N N . VAL A 1 223 ? -8.812 4.324 -7.199 1 44.59 223 VAL A N 1
ATOM 1802 C CA . VAL A 1 223 ? -10.008 5.031 -6.758 1 44.59 223 VAL A CA 1
ATOM 1803 C C . VAL A 1 223 ? -10.078 6.398 -7.426 1 44.59 223 VAL A C 1
ATOM 1805 O O . VAL A 1 223 ? -11.156 6.852 -7.82 1 44.59 223 VAL A O 1
ATOM 1808 N N . ALA A 1 224 ? -8.898 6.945 -7.508 1 46.16 224 ALA A N 1
ATOM 1809 C CA . ALA A 1 224 ? -8.945 8.32 -8.008 1 46.16 224 ALA A CA 1
ATOM 1810 C C . ALA A 1 224 ? -9.508 8.367 -9.43 1 46.16 224 ALA A C 1
ATOM 1812 O O . ALA A 1 224 ? -10.281 9.266 -9.766 1 46.16 224 ALA A O 1
ATOM 1813 N N . ARG A 1 225 ? -9.062 7.363 -10.211 1 45.78 225 ARG A N 1
ATOM 1814 C CA . ARG A 1 225 ? -9.609 7.398 -11.562 1 45.78 225 ARG A CA 1
ATOM 1815 C C . ARG A 1 225 ? -11.117 7.16 -11.555 1 45.78 225 ARG A C 1
ATOM 1817 O O . ARG A 1 225 ? -11.859 7.816 -12.281 1 45.78 225 ARG A O 1
ATOM 1824 N N . ALA A 1 226 ? -11.453 6.164 -10.836 1 47.38 226 ALA A N 1
ATOM 1825 C CA . ALA A 1 226 ? -12.875 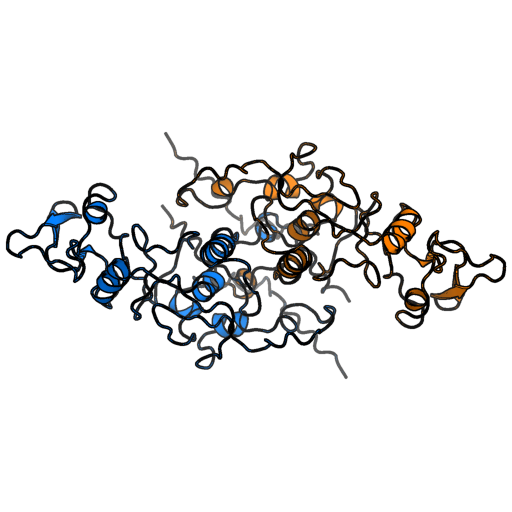5.844 -10.789 1 47.38 226 ALA A CA 1
ATOM 1826 C C . ALA A 1 226 ? -13.703 7.074 -10.414 1 47.38 226 ALA A C 1
ATOM 1828 O O . ALA A 1 226 ? -14.805 7.266 -10.922 1 47.38 226 ALA A O 1
ATOM 1829 N N . LEU A 1 227 ? -13.07 7.855 -9.562 1 48.06 227 LEU A N 1
ATOM 1830 C CA . LEU A 1 227 ? -13.883 8.961 -9.07 1 48.06 227 LEU A CA 1
ATOM 1831 C C . LEU A 1 227 ? -13.633 10.227 -9.883 1 48.06 227 LEU A C 1
ATOM 1833 O O . LEU A 1 227 ? -14.266 11.258 -9.648 1 48.06 227 LEU A O 1
ATOM 1837 N N . GLY A 1 228 ? -12.891 10.023 -10.984 1 50.22 228 GLY A N 1
ATOM 1838 C CA . GLY A 1 228 ? -12.641 11.211 -11.781 1 50.22 228 GLY A CA 1
ATOM 1839 C C . GLY A 1 228 ? -11.883 12.289 -11.023 1 50.22 228 GLY A C 1
ATOM 1840 O O . GLY A 1 228 ? -11.938 13.469 -11.398 1 50.22 228 GLY A O 1
ATOM 1841 N N . TYR A 1 229 ? -11.586 11.992 -9.867 1 47.22 229 TYR A N 1
ATOM 1842 C CA . TYR A 1 229 ? -10.875 13 -9.094 1 47.22 229 TYR A CA 1
ATOM 1843 C C . TYR A 1 229 ? -9.391 13.016 -9.461 1 47.22 229 TYR A C 1
ATOM 1845 O O . TYR A 1 229 ? -8.82 11.984 -9.789 1 47.22 229 TYR A O 1
ATOM 1853 N N . SER A 1 230 ? -8.93 14.195 -9.93 1 43.75 230 SER A N 1
ATOM 1854 C CA . SER A 1 230 ? -7.484 14.344 -10.031 1 43.75 230 SER A CA 1
ATOM 1855 C C . SER A 1 230 ? -6.832 14.352 -8.648 1 43.75 230 SER A C 1
ATOM 1857 O O . SER A 1 230 ? -7.207 15.148 -7.785 1 43.75 230 SER A O 1
ATOM 1859 N N . LEU A 1 231 ? -6.652 13.328 -8.141 1 43.34 231 LEU A N 1
ATOM 1860 C CA . LEU A 1 231 ? -5.871 13.391 -6.91 1 43.34 231 LEU A CA 1
ATOM 1861 C C . LEU A 1 231 ? -4.684 14.336 -7.062 1 43.34 231 LEU A C 1
ATOM 1863 O O . LEU A 1 231 ? -4.207 14.562 -8.18 1 43.34 231 LEU A O 1
ATOM 1867 N N . GLY A 1 232 ? -4.477 15.43 -6.141 1 38.16 232 GLY A N 1
ATOM 1868 C CA . GLY A 1 232 ? -3.51 16.516 -6.133 1 38.16 232 GLY A CA 1
ATOM 1869 C C . GLY A 1 232 ? -2.252 16.203 -6.922 1 38.16 232 GLY A C 1
ATOM 1870 O O . GLY A 1 232 ? -1.522 15.273 -6.586 1 38.16 232 GLY A O 1
ATOM 1871 N N . ARG A 1 233 ? -2.383 16.156 -8.25 1 35.75 233 ARG A N 1
ATOM 1872 C CA . ARG A 1 233 ? -1.107 16.422 -8.906 1 35.75 233 ARG A CA 1
ATOM 1873 C C . ARG A 1 233 ? -0.6 17.812 -8.547 1 35.75 233 ARG A C 1
ATOM 1875 O O . ARG A 1 233 ? -1.195 18.828 -8.938 1 35.75 233 ARG A O 1
ATOM 1882 N N . ALA A 1 234 ? -0.196 18.188 -7.293 1 32.22 234 ALA A N 1
ATOM 1883 C CA . ALA A 1 234 ? 0.278 19.578 -7.254 1 32.22 234 ALA A CA 1
ATOM 1884 C C . ALA A 1 234 ? 1.158 19.875 -8.461 1 32.22 234 ALA A C 1
ATOM 1886 O O . ALA A 1 234 ? 1.749 20.969 -8.547 1 32.22 234 ALA A O 1
ATOM 1887 N N . TYR A 1 235 ? 1.461 19.078 -9.516 1 28.47 235 TYR A N 1
ATOM 1888 C CA . TYR A 1 235 ? 2.443 19.719 -10.383 1 28.47 235 TYR A CA 1
ATOM 1889 C C . TYR A 1 235 ? 1.833 20.891 -11.125 1 28.47 235 TYR A C 1
ATOM 1891 O O . TYR A 1 235 ? 2.553 21.781 -11.586 1 28.47 235 TYR A O 1
ATOM 1899 N N . GLN A 1 236 ? 0.613 20.984 -11.445 1 27.52 236 GLN A N 1
ATOM 1900 C CA . GLN A 1 236 ? 0.583 21.531 -12.797 1 27.52 236 GLN A CA 1
ATOM 1901 C C . GLN A 1 236 ? 1.082 22.984 -12.82 1 27.52 236 GLN A C 1
ATOM 1903 O O . GLN A 1 236 ? 1.513 23.484 -13.859 1 27.52 236 GLN A O 1
ATOM 1908 N N . GLY A 1 237 ? 0.373 23.969 -12.203 1 24.41 237 GLY A N 1
ATOM 1909 C CA . GLY A 1 237 ? 0.27 25.172 -13 1 24.41 237 GLY A CA 1
ATOM 1910 C C . GLY A 1 237 ? 1.619 25.766 -13.367 1 24.41 237 GLY A C 1
ATOM 1911 O O . GLY A 1 237 ? 2.65 25.344 -12.844 1 24.41 237 GLY A O 1
ATOM 1912 N N . GLU A 1 238 ? 1.711 27.203 -13.68 1 24.23 238 GLU A N 1
ATOM 1913 C CA . GLU A 1 238 ? 2.629 28.062 -14.406 1 24.23 238 GLU A CA 1
ATOM 1914 C C . GLU A 1 238 ? 4.027 28.031 -13.797 1 24.23 238 GLU A C 1
ATOM 1916 O O . GLU A 1 238 ? 4.176 27.938 -12.578 1 24.23 238 GLU A O 1
ATOM 1921 N N . MET B 1 1 ? -33.969 -13.883 -16.359 1 20.02 1 MET B N 1
ATOM 1922 C CA . MET B 1 1 ? -33.75 -12.68 -15.547 1 20.02 1 MET B CA 1
ATOM 1923 C C . MET B 1 1 ? -32.406 -12.031 -15.859 1 20.02 1 MET B C 1
ATOM 1925 O O . MET B 1 1 ? -31.375 -12.688 -15.797 1 20.02 1 MET B O 1
ATOM 1929 N N . LEU B 1 2 ? -32.375 -10.914 -16.641 1 18.33 2 LEU B N 1
ATOM 1930 C CA . LEU B 1 2 ? -31.438 -10.148 -17.469 1 18.33 2 LEU B CA 1
ATOM 1931 C C . LEU B 1 2 ? -30.375 -9.484 -16.594 1 18.33 2 LEU B C 1
ATOM 1933 O O . LEU B 1 2 ? -30.703 -8.781 -15.641 1 18.33 2 LEU B O 1
ATOM 1937 N N . SER B 1 3 ? -29.328 -10.188 -16.375 1 20.22 3 SER B N 1
ATOM 1938 C CA . SER B 1 3 ? -28.172 -9.898 -15.523 1 20.22 3 SER B CA 1
ATOM 1939 C C . SER B 1 3 ? -27.578 -8.531 -15.844 1 20.22 3 SER B C 1
ATOM 1941 O O . SER B 1 3 ? -27.281 -8.234 -17 1 20.22 3 SER B O 1
ATOM 1943 N N . ARG B 1 4 ? -28.172 -7.438 -15.227 1 20.97 4 ARG B N 1
ATOM 1944 C CA . ARG B 1 4 ? -27.875 -6.012 -15.352 1 20.97 4 ARG B CA 1
ATOM 1945 C C . ARG B 1 4 ? -26.375 -5.754 -15.336 1 20.97 4 ARG B C 1
ATOM 1947 O O . ARG B 1 4 ? -25.688 -6.125 -14.383 1 20.97 4 ARG B O 1
ATOM 1954 N N . GLN B 1 5 ? -25.75 -5.695 -16.422 1 21.36 5 GLN B N 1
ATOM 1955 C CA . GLN B 1 5 ? -24.438 -5.375 -16.938 1 21.36 5 GLN B CA 1
ATOM 1956 C C . GLN B 1 5 ? -23.953 -4.023 -16.422 1 21.36 5 GLN B C 1
ATOM 1958 O O . GLN B 1 5 ? -24.516 -2.982 -16.766 1 21.36 5 GLN B O 1
ATOM 1963 N N . SER B 1 6 ? -23.875 -3.832 -15.227 1 23.22 6 SER B N 1
ATOM 1964 C CA . SER B 1 6 ? -23.562 -2.449 -14.883 1 23.22 6 SER B CA 1
ATOM 1965 C C . SER B 1 6 ? -22.25 -2.008 -15.516 1 23.22 6 SER B C 1
ATOM 1967 O O . SER B 1 6 ? -21.172 -2.43 -15.086 1 23.22 6 SER B O 1
ATOM 1969 N N . ILE B 1 7 ? -22.094 -1.994 -16.859 1 24.69 7 ILE B N 1
ATOM 1970 C CA . ILE B 1 7 ? -21.109 -1.328 -17.703 1 24.69 7 ILE B CA 1
ATOM 1971 C C . ILE B 1 7 ? -20.953 0.125 -17.25 1 24.69 7 ILE B C 1
ATOM 1973 O O . ILE B 1 7 ? -21.906 0.898 -17.297 1 24.69 7 ILE B O 1
ATOM 1977 N N . VAL B 1 8 ? -20.203 0.416 -16.391 1 27.28 8 VAL B N 1
ATOM 1978 C CA . VAL B 1 8 ? -19.984 1.857 -16.438 1 27.28 8 VAL B CA 1
ATOM 1979 C C . VAL B 1 8 ? -19.281 2.221 -17.75 1 27.28 8 VAL B C 1
ATOM 1981 O O . VAL B 1 8 ? -18.109 1.912 -17.938 1 27.28 8 VAL B O 1
ATOM 1984 N N . ALA B 1 9 ? -19.859 2.08 -18.922 1 27.48 9 ALA B N 1
ATOM 1985 C CA . ALA B 1 9 ? -19.531 2.643 -20.219 1 27.48 9 ALA B CA 1
ATOM 1986 C C . ALA B 1 9 ? -19 4.066 -20.094 1 27.48 9 ALA B C 1
ATOM 1988 O O . ALA B 1 9 ? -19.688 4.949 -19.578 1 27.48 9 ALA B O 1
ATOM 1989 N N . TYR B 1 10 ? -17.625 4.121 -19.922 1 28.12 10 TYR B N 1
ATOM 1990 C CA . TYR B 1 10 ? -17.094 5.453 -20.156 1 28.12 10 TYR B CA 1
ATOM 1991 C C . TYR B 1 10 ? -17.5 5.965 -21.531 1 28.12 10 TYR B C 1
ATOM 1993 O O . TYR B 1 10 ? -17.297 5.285 -22.547 1 28.12 10 TYR B O 1
ATOM 2001 N N . ASP B 1 11 ? -18.625 6.516 -21.609 1 29.44 11 ASP B N 1
ATOM 2002 C CA . ASP B 1 11 ? -19 7.223 -22.828 1 29.44 11 ASP B CA 1
ATOM 2003 C C . ASP B 1 11 ? -17.875 8.141 -23.297 1 29.44 11 ASP B C 1
ATOM 2005 O O . ASP B 1 11 ? -17.516 9.086 -22.609 1 29.44 11 ASP B O 1
ATOM 2009 N N . GLU B 1 12 ? -17 7.715 -24.141 1 31.98 12 GLU B N 1
ATOM 2010 C CA . GLU B 1 12 ? -15.984 8.469 -24.859 1 31.98 12 GLU B CA 1
ATOM 2011 C C . GLU B 1 12 ? -16.531 9.82 -25.328 1 31.98 12 GLU B C 1
ATOM 2013 O O . GLU B 1 12 ? -15.758 10.711 -25.688 1 31.98 12 GLU B O 1
ATOM 2018 N N . THR B 1 13 ? -17.656 9.812 -25.75 1 32.97 13 THR B N 1
ATOM 2019 C CA . THR B 1 13 ? -18.234 11.031 -26.297 1 32.97 13 THR B CA 1
ATOM 2020 C C . THR B 1 13 ? -18.406 12.094 -25.219 1 32.97 13 THR B C 1
ATOM 2022 O O . THR B 1 13 ? -1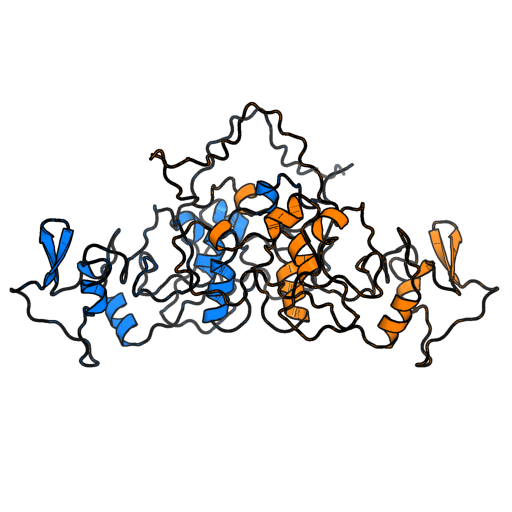8.797 13.227 -25.5 1 32.97 13 THR B O 1
ATOM 2025 N N . GLN B 1 14 ? -18.625 11.633 -24.016 1 34.56 14 GLN B N 1
ATOM 2026 C CA . GLN B 1 14 ? -18.859 12.711 -23.062 1 34.56 14 GLN B CA 1
ATOM 2027 C C . GLN B 1 14 ? -17.562 13.484 -22.781 1 34.56 14 GLN B C 1
ATOM 2029 O O . GLN B 1 14 ? -16.5 12.891 -22.672 1 34.56 14 GLN B O 1
ATOM 2034 N N . ARG B 1 15 ? -17.531 14.773 -23.109 1 32.81 15 ARG B N 1
ATOM 2035 C CA . ARG B 1 15 ? -16.5 15.766 -22.812 1 32.81 15 ARG B CA 1
ATOM 2036 C C . ARG B 1 15 ? -15.719 15.391 -21.562 1 32.81 15 ARG B C 1
ATOM 2038 O O . ARG B 1 15 ? -16.297 14.914 -20.578 1 32.81 15 ARG B O 1
ATOM 2045 N N . PRO B 1 16 ? -14.422 15.117 -21.75 1 36.09 16 PRO B N 1
ATOM 2046 C CA . PRO B 1 16 ? -13.672 14.859 -20.531 1 36.09 16 PRO B CA 1
ATOM 2047 C C . PRO B 1 16 ? -14.211 15.641 -19.328 1 36.09 16 PRO B C 1
ATOM 2049 O O . PRO B 1 16 ? -14.281 16.875 -19.375 1 36.09 16 PRO B O 1
ATOM 2052 N N . THR B 1 17 ? -15.352 15.359 -18.797 1 37.56 17 THR B N 1
ATOM 2053 C CA . THR B 1 17 ? -15.773 16.094 -17.625 1 37.56 17 THR B CA 1
ATOM 2054 C C . THR B 1 17 ? -14.57 16.5 -16.781 1 37.56 17 THR B C 1
ATOM 2056 O O . THR B 1 17 ? -13.664 15.703 -16.547 1 37.56 17 THR B O 1
ATOM 2059 N N . LEU B 1 18 ? -14.133 17.766 -16.766 1 39.53 18 LEU B N 1
ATOM 2060 C CA . LEU B 1 18 ? -13.086 18.391 -15.984 1 39.53 18 LEU B CA 1
ATOM 2061 C C . LEU B 1 18 ? -12.867 17.656 -14.664 1 39.53 18 LEU B C 1
ATOM 2063 O O . LEU B 1 18 ? -13.82 17.453 -13.898 1 39.53 18 LEU B O 1
ATOM 2067 N N . LYS B 1 19 ? -12 16.734 -14.609 1 52.19 19 LYS B N 1
ATOM 2068 C CA . LYS B 1 19 ? -11.602 16.031 -13.398 1 52.19 19 LYS B CA 1
ATOM 2069 C C . LYS B 1 19 ? -11.602 16.969 -12.195 1 52.19 19 LYS B C 1
ATOM 2071 O O . LYS B 1 19 ? -10.992 18.047 -12.234 1 52.19 19 LYS B O 1
ATOM 2076 N N . LYS B 1 20 ? -12.742 17.047 -11.328 1 62.62 20 LYS B N 1
ATOM 2077 C CA . LYS B 1 20 ? -12.844 17.875 -10.117 1 62.62 20 LYS B CA 1
ATOM 2078 C C . LYS B 1 20 ? -11.727 17.547 -9.141 1 62.62 20 LYS B C 1
ATOM 2080 O O . LYS B 1 20 ? -11.422 16.375 -8.898 1 62.62 20 LYS B O 1
ATOM 2085 N N . ALA B 1 21 ? -10.844 18.562 -8.836 1 74.44 21 ALA B N 1
ATOM 2086 C CA . ALA B 1 21 ? -9.789 18.406 -7.836 1 74.44 21 ALA B CA 1
ATOM 2087 C C . ALA B 1 21 ? -10.367 17.922 -6.508 1 74.44 21 ALA B C 1
ATOM 2089 O O . ALA B 1 21 ? -11.43 18.375 -6.086 1 74.44 21 ALA B O 1
ATOM 2090 N N . LEU B 1 22 ? -9.789 16.969 -5.934 1 83.06 22 LEU B N 1
ATOM 2091 C CA . LEU B 1 22 ? -10.211 16.484 -4.625 1 83.06 22 LEU B CA 1
ATOM 2092 C C . LEU B 1 22 ? -9.82 17.469 -3.531 1 83.06 22 LEU B C 1
ATOM 2094 O O . LEU B 1 22 ? -8.641 17.688 -3.275 1 83.06 22 LEU B O 1
ATOM 2098 N N . LEU B 1 23 ? -10.805 18.016 -2.924 1 89.44 23 LEU B N 1
ATOM 2099 C CA . LEU B 1 23 ? -10.562 18.891 -1.78 1 89.44 23 LEU B CA 1
ATOM 2100 C C . LEU B 1 23 ? -10.43 18.078 -0.496 1 89.44 23 LEU B C 1
ATOM 2102 O O . LEU B 1 23 ? -10.992 16.984 -0.387 1 89.44 23 LEU B O 1
ATOM 2106 N N . LEU B 1 24 ? -9.711 18.672 0.458 1 94.31 24 LEU B N 1
ATOM 2107 C CA . LEU B 1 24 ? -9.5 17.969 1.725 1 94.31 24 LEU B CA 1
ATOM 2108 C C . LEU B 1 24 ? -10.836 17.578 2.352 1 94.31 24 LEU B C 1
ATOM 2110 O O . LEU B 1 24 ? -11.008 16.453 2.801 1 94.31 24 LEU B O 1
ATOM 2114 N N . GLY B 1 25 ? -11.742 18.516 2.373 1 95.88 25 GLY B N 1
ATOM 2115 C CA . GLY B 1 25 ? -13.055 18.266 2.957 1 95.88 25 GLY B CA 1
ATOM 2116 C C . GLY B 1 25 ? -13.797 17.141 2.27 1 95.88 25 GLY B C 1
ATOM 2117 O O . GLY B 1 25 ? -14.539 16.391 2.914 1 95.88 25 GLY B O 1
ATOM 2118 N N . ASP B 1 26 ? -13.648 16.984 1.004 1 91.44 26 ASP B N 1
ATOM 2119 C CA . ASP B 1 26 ? -14.273 15.891 0.25 1 91.44 26 ASP B CA 1
ATOM 2120 C C . ASP B 1 26 ? -13.734 14.531 0.7 1 91.44 26 ASP B C 1
ATOM 2122 O O . ASP B 1 26 ? -14.445 13.531 0.632 1 91.44 26 ASP B O 1
ATOM 2126 N N . ALA B 1 27 ? -12.555 14.547 1.158 1 92.25 27 ALA B N 1
ATOM 2127 C CA . ALA B 1 27 ? -11.883 13.281 1.462 1 92.25 27 ALA B CA 1
ATOM 2128 C C . ALA B 1 27 ? -12.133 12.867 2.908 1 92.25 27 ALA B C 1
ATOM 2130 O O . ALA B 1 27 ? -12.281 11.672 3.199 1 92.25 27 ALA B O 1
ATOM 2131 N N . ILE B 1 28 ? -12.25 13.867 3.842 1 96.75 28 ILE B N 1
ATOM 2132 C CA . ILE B 1 28 ? -12.07 13.383 5.203 1 96.75 28 ILE B CA 1
ATOM 2133 C C . ILE B 1 28 ? -13.172 13.938 6.102 1 96.75 28 ILE B C 1
ATOM 2135 O O . ILE B 1 28 ? -13.219 13.641 7.297 1 96.75 28 ILE B O 1
ATOM 2139 N N . SER B 1 29 ? -14.125 14.742 5.613 1 97.69 29 SER B N 1
ATOM 2140 C CA . SER B 1 29 ? -15.062 15.484 6.449 1 97.69 29 SER B CA 1
ATOM 2141 C C . SER B 1 29 ? -16.047 14.547 7.141 1 97.69 29 SER B C 1
ATOM 2143 O O . SER B 1 29 ? -16.734 14.945 8.078 1 97.69 29 SER B O 1
ATOM 2145 N N . ASP B 1 30 ? -16.156 13.352 6.703 1 97.56 30 ASP B N 1
ATOM 2146 C CA . ASP B 1 30 ? -17.109 12.406 7.285 1 97.56 30 ASP B CA 1
ATOM 2147 C C . ASP B 1 30 ? -16.453 11.602 8.414 1 97.56 30 ASP B C 1
ATOM 2149 O O . ASP B 1 30 ? -17.141 10.844 9.102 1 97.56 30 ASP B O 1
ATOM 2153 N N . LEU B 1 31 ? -15.18 11.688 8.641 1 98.06 31 LEU B N 1
ATOM 2154 C CA . LEU B 1 31 ? -14.469 10.844 9.609 1 98.06 31 LEU B CA 1
ATOM 2155 C C . LEU B 1 31 ? -14.68 11.352 11.031 1 98.06 31 LEU B C 1
ATOM 2157 O O . LEU B 1 31 ? -14.828 12.562 11.25 1 98.06 31 LEU B O 1
ATOM 2161 N N . PRO B 1 32 ? -14.711 10.484 11.984 1 97.94 32 PRO B N 1
ATOM 2162 C CA . PRO B 1 32 ? -14.938 10.898 13.367 1 97.94 32 PRO B CA 1
ATOM 2163 C C . PRO B 1 32 ? -13.773 11.695 13.945 1 97.94 32 PRO B C 1
ATOM 2165 O O . PRO B 1 32 ? -12.633 11.539 13.5 1 97.94 32 PRO B O 1
ATOM 2168 N N . LYS B 1 33 ? -14.117 12.508 14.898 1 97.81 33 LYS B N 1
ATOM 2169 C CA . LYS B 1 33 ? -13.078 13.234 15.625 1 97.81 33 LYS B CA 1
ATOM 2170 C C . LYS B 1 33 ? -12.234 12.289 16.469 1 97.81 33 LYS B C 1
ATOM 2172 O O . LYS B 1 33 ? -12.758 11.352 17.078 1 97.81 33 LYS B O 1
ATOM 2177 N N . VAL B 1 34 ? -10.953 12.5 16.453 1 97.94 34 VAL B N 1
ATOM 2178 C CA . VAL B 1 34 ? -10.047 11.805 17.359 1 97.94 34 VAL B CA 1
ATOM 2179 C C . VAL B 1 34 ? -9.07 12.797 17.984 1 97.94 34 VAL B C 1
ATOM 2181 O O . VAL B 1 34 ? -8.836 13.875 17.422 1 97.94 34 VAL B O 1
ATOM 2184 N N . ASP B 1 35 ? -8.516 12.383 19.078 1 96.75 35 ASP B N 1
ATOM 2185 C CA . ASP B 1 35 ? -7.566 13.242 19.781 1 96.75 35 ASP B CA 1
ATOM 2186 C C . ASP B 1 35 ? -6.133 12.961 19.344 1 96.75 35 ASP B C 1
ATOM 2188 O O . ASP B 1 35 ? -5.91 12.227 18.375 1 96.75 35 ASP B O 1
ATOM 2192 N N . ASN B 1 36 ? -5.188 13.602 20 1 97.75 36 ASN B N 1
ATOM 2193 C CA . ASN B 1 36 ? -3.764 13.453 19.719 1 97.75 36 ASN B CA 1
ATOM 2194 C C . ASN B 1 36 ? -3.318 12 19.828 1 97.75 36 ASN B C 1
ATOM 2196 O O . ASN B 1 36 ? -2.295 11.609 19.266 1 97.75 36 ASN B O 1
ATOM 2200 N N . TYR B 1 37 ? -4.082 11.328 20.625 1 96.75 37 TYR B N 1
ATOM 2201 C CA . TYR B 1 37 ? -3.797 9.906 20.781 1 96.75 37 TYR B CA 1
ATOM 2202 C C . TYR B 1 37 ? -5.066 9.078 20.609 1 96.75 37 TYR B C 1
ATOM 2204 O O . TYR B 1 37 ? -6.07 9.328 21.281 1 96.75 37 TYR B O 1
ATOM 2212 N N . GLN B 1 38 ? -5.02 8.148 19.688 1 96.25 38 GLN B N 1
ATOM 2213 C CA . GLN B 1 38 ? -6.07 7.184 19.391 1 96.25 38 GLN B CA 1
ATOM 2214 C C . GLN B 1 38 ? -5.5 5.777 19.25 1 96.25 38 GLN B C 1
ATOM 2216 O O . GLN B 1 38 ? -4.98 5.422 18.188 1 96.25 38 GLN B O 1
ATOM 2221 N N . PRO B 1 39 ? -5.637 4.93 20.266 1 94.12 39 PRO B N 1
ATOM 2222 C CA . PRO B 1 39 ? -4.914 3.654 20.297 1 94.12 39 PRO B CA 1
ATOM 2223 C C . PRO B 1 39 ? -5.617 2.561 19.5 1 94.12 39 PRO B C 1
ATOM 2225 O O . PRO B 1 39 ? -5.008 1.532 19.188 1 94.12 39 PRO B O 1
ATOM 2228 N N . HIS B 1 40 ? -6.891 2.762 19.172 1 95.44 40 HIS B N 1
ATOM 2229 C CA . HIS B 1 40 ? -7.633 1.69 18.531 1 95.44 40 HIS B CA 1
ATOM 2230 C C . HIS B 1 40 ? -7.426 1.711 17.016 1 95.44 40 HIS B C 1
ATOM 2232 O O . HIS B 1 40 ? -7.711 2.715 16.359 1 95.44 40 HIS B O 1
ATOM 2238 N N . GLU B 1 41 ? -7.051 0.64 16.453 1 94.81 41 GLU B N 1
ATOM 2239 C CA . GLU B 1 41 ? -6.789 0.53 15.023 1 94.81 41 GLU B CA 1
ATOM 2240 C C . GLU B 1 41 ? -8.094 0.438 14.227 1 94.81 41 GLU B C 1
ATOM 2242 O O . GLU B 1 41 ? -8.133 0.788 13.047 1 94.81 41 GLU B O 1
ATOM 2247 N N . VAL B 1 42 ? -9.078 -0.128 14.875 1 95.56 42 VAL B N 1
ATOM 2248 C CA . VAL B 1 42 ? -10.383 -0.305 14.242 1 95.56 42 VAL B CA 1
ATOM 2249 C C . VAL B 1 42 ? -11.445 0.449 15.039 1 95.56 42 VAL B C 1
ATOM 2251 O O . VAL B 1 42 ? -11.625 0.208 16.234 1 95.56 42 VAL B O 1
ATOM 2254 N N . ILE B 1 43 ? -12.133 1.384 14.398 1 96.38 43 ILE B N 1
ATOM 2255 C CA . ILE B 1 43 ? -13.18 2.137 15.07 1 96.38 43 ILE B CA 1
ATOM 2256 C C . ILE B 1 43 ? -14.406 2.25 14.156 1 96.38 43 ILE B C 1
ATOM 2258 O O . ILE B 1 43 ? -14.359 1.829 13 1 96.38 43 ILE B O 1
ATOM 2262 N N . GLU B 1 44 ? -15.5 2.791 14.68 1 95.06 44 GLU B N 1
ATOM 2263 C CA . GLU B 1 44 ? -16.719 3.012 13.906 1 95.06 44 GLU B CA 1
ATOM 2264 C C . GLU B 1 44 ? -16.688 4.359 13.195 1 95.06 44 GLU B C 1
ATOM 2266 O O . GLU B 1 44 ? -16.047 5.301 13.672 1 95.06 44 GLU B O 1
ATOM 2271 N N . TYR B 1 45 ? -17.406 4.379 12.094 1 95.25 45 TYR B N 1
ATOM 2272 C CA . TYR B 1 45 ? -17.609 5.68 11.453 1 95.25 45 TYR B CA 1
ATOM 2273 C C . TYR B 1 45 ? -18.453 6.594 12.336 1 95.25 45 TYR B C 1
ATOM 2275 O O . TYR B 1 45 ? -19.234 6.121 13.164 1 95.25 45 TYR B O 1
ATOM 2283 N N . GLY B 1 46 ? -18.25 7.812 12.242 1 89.44 46 GLY B N 1
ATOM 2284 C CA . GLY B 1 46 ? -19.031 8.773 13 1 89.44 46 GLY B CA 1
ATOM 2285 C C . GLY B 1 46 ? -20.312 9.195 12.281 1 89.44 46 GLY B C 1
ATOM 2286 O O . GLY B 1 46 ? -21.188 9.812 12.883 1 89.44 46 GLY B O 1
ATOM 2287 N N . GLY B 1 47 ? -20.453 8.898 11.031 1 92.31 47 GLY B N 1
ATOM 2288 C CA . GLY B 1 47 ? -21.578 9.328 10.227 1 92.31 47 GLY B CA 1
ATOM 2289 C C . GLY B 1 47 ? -21.562 8.781 8.812 1 92.31 47 GLY B C 1
ATOM 2290 O O . GLY B 1 47 ? -20.688 7.98 8.469 1 92.31 47 GLY B O 1
ATOM 2291 N N . GLN B 1 48 ? -22.531 9.242 8.023 1 95.25 48 GLN B N 1
ATOM 2292 C CA . GLN B 1 48 ? -22.641 8.82 6.633 1 95.25 48 GLN B CA 1
AT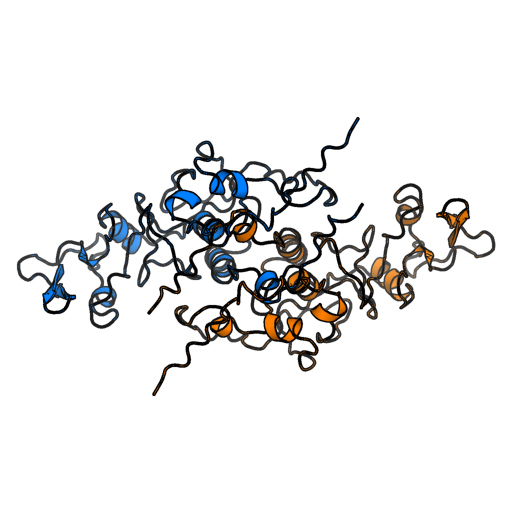OM 2293 C C . GLN B 1 48 ? -21.703 9.617 5.742 1 95.25 48 GLN B C 1
ATOM 2295 O O . GLN B 1 48 ? -21.312 10.734 6.086 1 95.25 48 GLN B O 1
ATOM 2300 N N . PRO B 1 49 ? -21.297 8.992 4.648 1 95.31 49 PRO B N 1
ATOM 2301 C CA . PRO B 1 49 ? -20.516 9.789 3.697 1 95.31 49 PRO B CA 1
ATOM 2302 C C . PRO B 1 49 ? -21.266 11.023 3.199 1 95.31 49 PRO B C 1
ATOM 2304 O O . PRO B 1 49 ? -22.484 10.977 3.043 1 95.31 49 PRO B O 1
ATOM 2307 N N . LYS B 1 50 ? -20.531 12.047 2.947 1 95.38 50 LYS B N 1
ATOM 2308 C CA . LYS B 1 50 ? -21.125 13.328 2.574 1 95.38 50 LYS B CA 1
ATOM 2309 C C . LYS B 1 50 ? -20.859 13.648 1.108 1 95.38 50 LYS B C 1
ATOM 2311 O O . LYS B 1 50 ? -21.484 14.547 0.539 1 95.38 50 LYS B O 1
ATOM 2316 N N . THR B 1 51 ? -19.922 13.047 0.581 1 89.75 51 THR B N 1
ATOM 2317 C CA . THR B 1 51 ? -19.531 13.297 -0.803 1 89.75 51 THR B CA 1
ATOM 2318 C C . THR B 1 51 ? -19.453 12 -1.591 1 89.75 51 THR B C 1
ATOM 2320 O O . THR B 1 51 ? -19.453 10.914 -1.007 1 89.75 51 THR B O 1
ATOM 2323 N N . ASP B 1 52 ? -19.375 12.156 -2.916 1 84.25 52 ASP B N 1
ATOM 2324 C CA . ASP B 1 52 ? -19.234 10.977 -3.766 1 84.25 52 ASP B CA 1
ATOM 2325 C C . ASP B 1 52 ? -17.922 10.258 -3.5 1 84.25 52 ASP B C 1
ATOM 2327 O O . ASP B 1 52 ? -17.859 9.023 -3.525 1 84.25 52 ASP B O 1
ATOM 2331 N N . PHE B 1 53 ? -16.938 11.016 -3.283 1 86 53 PHE B N 1
ATOM 2332 C CA . PHE B 1 53 ? -15.641 10.422 -2.977 1 86 53 PHE B CA 1
ATOM 2333 C C . PHE B 1 53 ? -15.734 9.531 -1.74 1 86 53 PHE B C 1
ATOM 2335 O O . PHE B 1 53 ? -15.273 8.391 -1.753 1 86 53 PHE B O 1
ATOM 2342 N N . GLN B 1 54 ? -16.297 10.094 -0.721 1 91.31 54 GLN B N 1
ATOM 2343 C CA . GLN B 1 54 ? -16.406 9.375 0.544 1 91.31 54 GLN B CA 1
ATOM 2344 C C . GLN B 1 54 ? -17.25 8.109 0.382 1 91.31 54 GLN B C 1
ATOM 2346 O O . GLN B 1 54 ? -16.938 7.07 0.966 1 91.31 54 GLN B O 1
ATOM 2351 N N . ARG B 1 55 ? -18.266 8.18 -0.372 1 88.75 55 ARG B N 1
ATOM 2352 C CA . ARG B 1 55 ? -19.094 7.004 -0.634 1 88.75 55 ARG B CA 1
ATOM 2353 C C . ARG B 1 55 ? -18.281 5.91 -1.322 1 88.75 55 ARG B C 1
ATOM 2355 O O . ARG B 1 55 ? -18.375 4.734 -0.962 1 88.75 55 ARG B O 1
ATOM 2362 N N . TYR B 1 56 ? -17.516 6.332 -2.211 1 83 56 TYR B N 1
ATOM 2363 C CA . TYR B 1 56 ? -16.734 5.379 -2.99 1 83 56 TYR B CA 1
ATOM 2364 C C . TYR B 1 56 ? -15.633 4.762 -2.141 1 83 56 TYR B C 1
ATOM 2366 O O . TYR B 1 56 ? -15.438 3.543 -2.152 1 83 56 TYR B O 1
ATOM 2374 N N . ILE B 1 57 ? -14.875 5.57 -1.445 1 86.81 57 ILE B N 1
ATOM 2375 C CA . ILE B 1 57 ? -13.672 5.129 -0.743 1 86.81 57 ILE B CA 1
ATOM 2376 C C . ILE B 1 57 ? -14.055 4.188 0.396 1 86.81 57 ILE B C 1
ATOM 2378 O O . ILE B 1 57 ? -13.219 3.439 0.9 1 86.81 57 ILE B O 1
ATOM 2382 N N . ARG B 1 58 ? -15.32 4.238 0.778 1 89.06 58 ARG B N 1
ATOM 2383 C CA . ARG B 1 58 ? -15.82 3.412 1.873 1 89.06 58 ARG B CA 1
ATOM 2384 C C . ARG B 1 58 ? -16.312 2.062 1.36 1 89.06 58 ARG B C 1
ATOM 2386 O O . ARG B 1 58 ? -16.719 1.205 2.146 1 89.06 58 ARG B O 1
ATOM 2393 N N . LEU B 1 59 ? -16.344 1.908 0.093 1 80.12 59 LEU B N 1
ATOM 2394 C CA . LEU B 1 59 ? -16.828 0.649 -0.465 1 80.12 59 LEU B CA 1
ATOM 2395 C C . LEU B 1 59 ? -15.977 -0.521 0.025 1 80.12 59 LEU B C 1
ATOM 2397 O O . LEU B 1 59 ? -14.789 -0.361 0.3 1 80.12 59 LEU B O 1
ATOM 2401 N N . SER B 1 60 ? -16.672 -1.653 0.155 1 75.62 60 SER B N 1
ATOM 2402 C CA . SER B 1 60 ? -15.984 -2.869 0.574 1 75.62 60 SER B CA 1
ATOM 2403 C C . SER B 1 60 ? -15.102 -3.416 -0.542 1 75.62 60 SER B C 1
ATOM 2405 O O . SER B 1 60 ? -15.258 -3.045 -1.707 1 75.62 60 SER B O 1
ATOM 2407 N N . ARG B 1 61 ? -14.227 -4.238 -0.111 1 73.25 61 ARG B N 1
ATOM 2408 C CA . ARG B 1 61 ? -13.367 -4.914 -1.076 1 73.25 61 ARG B CA 1
ATOM 2409 C C . ARG B 1 61 ? -14.195 -5.668 -2.111 1 73.25 61 ARG B C 1
ATOM 2411 O O . ARG B 1 61 ? -13.883 -5.645 -3.303 1 73.25 61 ARG B O 1
ATOM 2418 N N . LYS B 1 62 ? -15.172 -6.387 -1.602 1 70.12 62 LYS B N 1
ATOM 2419 C CA . LYS B 1 62 ? -16.047 -7.152 -2.482 1 70.12 62 LYS B CA 1
ATOM 2420 C C . LYS B 1 62 ? -16.703 -6.25 -3.529 1 70.12 62 LYS B C 1
ATOM 2422 O O . LYS B 1 62 ? -16.859 -6.645 -4.688 1 70.12 62 LYS B O 1
ATOM 2427 N N . ASP B 1 63 ? -17.062 -5.121 -3.047 1 67.06 63 ASP B N 1
ATOM 2428 C CA . ASP B 1 63 ? -17.719 -4.172 -3.932 1 67.06 63 ASP B CA 1
ATOM 2429 C C . ASP B 1 63 ? -16.75 -3.574 -4.938 1 67.06 63 ASP B C 1
ATOM 2431 O O . ASP B 1 63 ? -17.125 -3.217 -6.055 1 67.06 63 ASP B O 1
ATOM 2435 N N . MET B 1 64 ? -15.57 -3.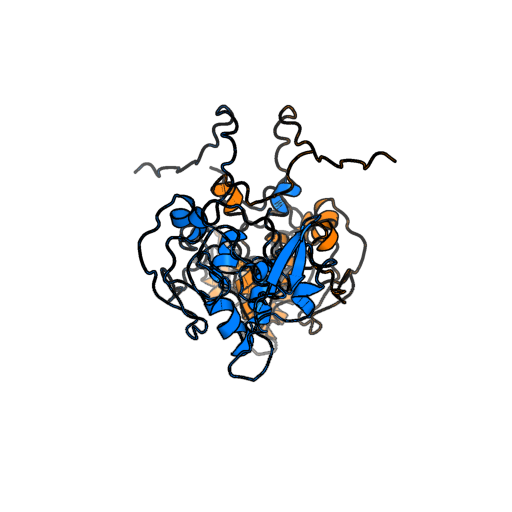459 -4.484 1 64.62 64 MET B N 1
ATOM 2436 C CA . MET B 1 64 ? -14.578 -2.795 -5.328 1 64.62 64 MET B CA 1
ATOM 2437 C C . MET B 1 64 ? -13.875 -3.797 -6.238 1 64.62 64 MET B C 1
ATOM 2439 O O . MET B 1 64 ? -13.516 -3.469 -7.367 1 64.62 64 MET B O 1
ATOM 2443 N N . LEU B 1 65 ? -13.594 -4.953 -5.527 1 59.62 65 LEU B N 1
ATOM 2444 C CA . LEU B 1 65 ? -12.859 -5.961 -6.281 1 59.62 65 LEU B CA 1
ATOM 2445 C C . LEU B 1 65 ? -13.773 -7.105 -6.699 1 59.62 65 LEU B C 1
ATOM 2447 O O . LEU B 1 65 ? -14.797 -7.352 -6.059 1 59.62 65 LEU B O 1
ATOM 2451 N N . ASP B 1 66 ? -14.016 -7.398 -7.91 1 49.34 66 ASP B N 1
ATOM 2452 C CA . ASP B 1 66 ? -14.867 -8.508 -8.328 1 49.34 66 ASP B CA 1
ATOM 2453 C C . ASP B 1 66 ? -14.68 -9.719 -7.41 1 49.34 66 ASP B C 1
ATOM 2455 O O . ASP B 1 66 ? -13.672 -9.828 -6.719 1 49.34 66 ASP B O 1
ATOM 2459 N N . TYR B 1 67 ? -15.852 -10.617 -7.16 1 43.62 67 TYR B N 1
ATOM 2460 C CA . TYR B 1 67 ? -16.266 -11.711 -6.285 1 43.62 67 TYR B CA 1
ATOM 2461 C C . TYR B 1 67 ? -15.117 -12.695 -6.074 1 43.62 67 TYR B C 1
ATOM 2463 O O . TYR B 1 67 ? -15.219 -13.609 -5.25 1 43.62 67 TYR B O 1
ATOM 2471 N N . SER B 1 68 ? -14.195 -12.812 -6.906 1 42.09 68 SER B N 1
ATOM 2472 C CA . SER B 1 68 ? -13.539 -14.109 -6.793 1 42.09 68 SER B CA 1
ATOM 2473 C C . SER B 1 68 ? -12.695 -14.188 -5.527 1 42.09 68 SER B C 1
ATOM 2475 O O . SER B 1 68 ? -12.055 -15.211 -5.266 1 42.09 68 SER B O 1
ATOM 2477 N N . PHE B 1 69 ? -12.5 -13.047 -4.906 1 45.69 69 PHE B N 1
ATOM 2478 C CA . PHE B 1 69 ? -11.578 -13.203 -3.791 1 45.69 69 PHE B CA 1
ATOM 2479 C C . PHE B 1 69 ? -12.273 -13.867 -2.605 1 45.69 69 PHE B C 1
ATOM 2481 O O . PHE B 1 69 ? -13.453 -13.633 -2.357 1 45.69 69 PHE B O 1
ATOM 2488 N N . GLY B 1 70 ? -12.117 -15.125 -2.422 1 42.47 70 GLY B N 1
ATOM 2489 C CA . GLY B 1 70 ? -12.609 -15.852 -1.266 1 42.47 70 GLY B CA 1
ATOM 2490 C C . GLY B 1 70 ? -12.82 -14.969 -0.049 1 42.47 70 GLY B C 1
ATOM 2491 O O . GLY B 1 70 ? -11.906 -14.25 0.365 1 42.47 70 GLY B O 1
ATOM 2492 N N . ASP B 1 71 ? -13.953 -14.406 0.013 1 44.34 71 ASP B N 1
ATOM 2493 C CA . ASP B 1 71 ? -14.484 -13.516 1.04 1 44.34 71 ASP B CA 1
ATOM 2494 C C . ASP B 1 71 ? -14.117 -14.008 2.438 1 44.34 71 ASP B C 1
ATOM 2496 O O . ASP B 1 71 ? -14.859 -14.797 3.037 1 44.34 71 ASP B O 1
ATOM 2500 N N . ALA B 1 72 ? -12.992 -14.57 2.752 1 42.81 72 ALA B N 1
ATOM 2501 C CA . ALA B 1 72 ? -13.109 -14.633 4.207 1 42.81 72 ALA B CA 1
ATOM 2502 C C . ALA B 1 72 ? -13.586 -13.305 4.781 1 42.81 72 ALA B C 1
ATOM 2504 O O . ALA B 1 72 ? -13.312 -12.242 4.219 1 42.81 72 ALA B O 1
ATOM 2505 N N . THR B 1 73 ? -14.641 -13.289 5.57 1 48.25 73 THR B N 1
ATOM 2506 C CA . THR B 1 73 ? -15.312 -12.305 6.406 1 48.25 73 THR B CA 1
ATOM 2507 C C . THR B 1 73 ? -14.32 -11.273 6.934 1 48.25 73 THR B C 1
ATOM 2509 O O . THR B 1 73 ? -13.336 -11.633 7.582 1 48.25 73 THR B O 1
ATOM 2512 N N . CYS B 1 74 ? -13.852 -10.43 6.055 1 53.97 74 CYS B N 1
ATOM 2513 C CA . CYS B 1 74 ? -13.07 -9.422 6.777 1 53.97 74 CYS B CA 1
ATOM 2514 C C . CYS B 1 74 ? -13.859 -8.875 7.961 1 53.97 74 CYS B C 1
ATOM 2516 O O . CYS B 1 74 ? -14.867 -8.195 7.777 1 53.97 74 CYS B O 1
ATOM 2518 N N . PRO B 1 75 ? -13.742 -9.523 9.07 1 54.62 75 PRO B N 1
ATOM 2519 C CA . PRO B 1 75 ? -14.445 -9.023 10.25 1 54.62 75 PRO B CA 1
ATOM 2520 C C . PRO B 1 75 ? -14.531 -7.5 10.297 1 54.62 75 PRO B C 1
ATOM 2522 O O . PRO B 1 75 ? -15.445 -6.945 10.906 1 54.62 75 PRO B O 1
ATOM 2525 N N . GLU B 1 76 ? -13.688 -6.949 9.562 1 64.56 76 GLU B N 1
ATOM 2526 C CA . GLU B 1 76 ? -13.648 -5.5 9.727 1 64.56 76 GLU B CA 1
ATOM 2527 C C . GLU B 1 76 ? -14.406 -4.793 8.609 1 64.56 76 GLU B C 1
ATOM 2529 O O . GLU B 1 76 ? -14.242 -3.59 8.398 1 64.56 76 GLU B O 1
ATOM 2534 N N . GLU B 1 77 ? -15.352 -5.555 8.039 1 69.81 77 GLU B N 1
ATOM 2535 C CA . GLU B 1 77 ? -16.141 -4.926 6.988 1 69.81 77 GLU B CA 1
ATOM 2536 C C . GLU B 1 77 ? -17.031 -3.812 7.551 1 69.81 77 GLU B C 1
ATOM 2538 O O . GLU B 1 77 ? -17.688 -3.998 8.57 1 69.81 77 GLU B O 1
ATOM 2543 N N . GLY B 1 78 ? -16.906 -2.662 7.027 1 78 78 GLY B N 1
ATOM 2544 C CA . GLY B 1 78 ? -17.719 -1.526 7.422 1 78 78 GLY B CA 1
ATOM 2545 C C . GLY B 1 78 ? -17.109 -0.707 8.539 1 78 78 GLY B C 1
ATOM 2546 O O . GLY B 1 78 ? -17.719 0.238 9.031 1 78 78 GLY B O 1
ATOM 2547 N N . LYS B 1 79 ? -15.984 -1.12 8.961 1 91.12 79 LYS B N 1
ATOM 2548 C CA . LYS B 1 79 ? -15.289 -0.381 10.016 1 91.12 79 LYS B CA 1
ATOM 2549 C C . LYS B 1 79 ? -14.211 0.526 9.43 1 91.12 79 LYS B C 1
ATOM 2551 O O . LYS B 1 79 ? -13.859 0.409 8.258 1 91.12 79 LYS B O 1
ATOM 2556 N N . LEU B 1 80 ? -13.875 1.484 10.227 1 95.06 80 LEU B N 1
ATOM 2557 C CA . LEU B 1 80 ? -12.82 2.42 9.844 1 95.06 80 LEU B CA 1
ATOM 2558 C C . LEU B 1 80 ? -11.477 1.98 10.414 1 95.06 80 LEU B C 1
ATOM 2560 O O . LEU B 1 80 ? -11.312 1.868 11.633 1 95.06 80 LEU B O 1
ATOM 2564 N N . LEU B 1 81 ? -10.531 1.784 9.484 1 95.12 81 LEU B N 1
ATOM 2565 C CA . LEU B 1 81 ? -9.219 1.284 9.883 1 95.12 81 LEU B CA 1
ATOM 2566 C C . LEU B 1 81 ? -8.195 2.412 9.914 1 95.12 81 LEU B C 1
ATOM 2568 O O . LEU B 1 81 ? -8.258 3.334 9.094 1 95.12 81 LEU B O 1
ATOM 2572 N N . ASP B 1 82 ? -7.258 2.34 10.844 1 96.56 82 ASP B N 1
ATOM 2573 C CA . ASP B 1 82 ? -6.031 3.133 10.883 1 96.56 82 ASP B CA 1
ATOM 2574 C C . ASP B 1 82 ? -6.344 4.621 11.023 1 96.56 82 ASP B C 1
ATOM 2576 O O . ASP B 1 82 ? -5.609 5.465 10.508 1 96.56 82 ASP B O 1
ATOM 2580 N N . HIS B 1 83 ? -7.539 4.996 11.609 1 98.06 83 HIS B N 1
ATOM 2581 C CA . HIS B 1 83 ? -7.836 6.391 11.922 1 98.06 83 HIS B CA 1
ATOM 2582 C C . HIS B 1 83 ? -7.129 6.836 13.195 1 98.06 83 HIS B C 1
ATOM 2584 O O . HIS B 1 83 ? -7.781 7.148 14.195 1 98.06 83 HIS B O 1
ATOM 2590 N N . GLN B 1 84 ? -5.793 6.785 13.086 1 98.19 84 GLN B N 1
ATOM 2591 C CA . GLN B 1 84 ? -4.895 7.082 14.195 1 98.19 84 GLN B CA 1
ATOM 2592 C C . GLN B 1 84 ? -3.865 8.141 13.805 1 98.19 84 GLN B C 1
ATOM 2594 O O . GLN B 1 84 ? -3.199 8.008 12.773 1 98.19 84 GLN B O 1
ATOM 2599 N N . PRO B 1 85 ? -3.766 9.234 14.578 1 98.31 85 PRO B N 1
ATOM 2600 C CA . PRO B 1 85 ? -2.723 10.234 14.32 1 98.31 85 PRO B CA 1
ATOM 2601 C C . PRO B 1 85 ? -1.39 9.875 14.969 1 98.31 85 PRO B C 1
ATOM 2603 O O . PRO B 1 85 ? -1.348 9.039 15.883 1 98.31 85 PRO B O 1
ATOM 2606 N N . LEU B 1 86 ? -0.332 10.422 14.391 1 98.12 86 LEU B N 1
ATOM 2607 C CA . LEU B 1 86 ? 0.91 10.406 15.156 1 98.12 86 LEU B CA 1
ATOM 2608 C C . LEU B 1 86 ? 0.72 11.086 16.5 1 98.12 86 LEU B C 1
ATOM 2610 O O . LEU B 1 86 ? 0.246 12.219 16.578 1 98.12 86 LEU B O 1
ATOM 2614 N N . ARG B 1 87 ? 1.083 10.383 17.531 1 98.38 87 ARG B N 1
ATOM 2615 C CA . ARG B 1 87 ? 1.02 10.992 18.859 1 98.38 87 ARG B CA 1
ATOM 2616 C C . ARG B 1 87 ? 2.137 12.016 19.047 1 98.38 87 ARG B C 1
ATOM 2618 O O . ARG B 1 87 ? 3.307 11.648 19.156 1 98.38 87 ARG B O 1
ATOM 2625 N N . LEU B 1 88 ? 1.747 13.242 19.109 1 98 88 LEU B N 1
ATOM 2626 C CA . LEU B 1 88 ? 2.723 14.297 19.359 1 98 88 LEU B CA 1
ATOM 2627 C C . LEU B 1 88 ? 3.189 14.289 20.797 1 98 88 LEU B C 1
ATOM 2629 O O . LEU B 1 88 ? 2.408 13.992 21.703 1 98 88 LEU B O 1
ATOM 2633 N N . ASN B 1 89 ? 4.461 14.609 20.953 1 97.5 89 ASN B N 1
ATOM 2634 C CA . ASN B 1 89 ? 4.902 14.812 22.328 1 97.5 89 ASN B CA 1
ATOM 2635 C C . ASN B 1 89 ? 4.199 16 22.969 1 97.5 89 ASN B C 1
ATOM 2637 O O . ASN B 1 89 ? 3.553 16.797 22.281 1 97.5 89 ASN B O 1
ATOM 2641 N N . GLN B 1 90 ? 4.363 16.141 24.25 1 98.06 90 GLN B N 1
ATOM 2642 C CA . GLN B 1 90 ? 3.584 17.125 24.984 1 98.06 90 GLN B CA 1
ATOM 2643 C C . GLN B 1 90 ? 3.869 18.531 24.5 1 98.06 90 GLN B C 1
ATOM 2645 O O . GLN B 1 90 ? 2.949 19.344 24.359 1 98.06 90 GLN B O 1
ATOM 2650 N N . ASP B 1 91 ? 5.121 18.859 24.25 1 98.19 91 ASP B N 1
ATOM 2651 C CA . ASP B 1 91 ? 5.484 20.188 23.797 1 98.19 91 ASP B CA 1
ATOM 2652 C C . ASP B 1 91 ? 4.824 20.5 22.453 1 98.19 91 ASP B C 1
ATOM 2654 O O . ASP B 1 91 ? 4.215 21.562 22.281 1 98.19 91 ASP B O 1
ATOM 2658 N N . ASP B 1 92 ? 4.957 19.625 21.531 1 98.25 92 ASP B N 1
ATOM 2659 C CA . ASP B 1 92 ? 4.363 19.828 20.219 1 98.25 92 ASP B CA 1
ATOM 2660 C C . ASP B 1 92 ? 2.84 19.859 20.297 1 98.25 92 ASP B C 1
ATOM 2662 O O . ASP B 1 92 ? 2.191 20.625 19.578 1 98.25 92 ASP B O 1
ATOM 2666 N N . TYR B 1 93 ? 2.328 19.062 21.156 1 98.5 93 TYR B N 1
ATOM 2667 C CA . TYR B 1 93 ? 0.881 19.062 21.344 1 98.5 93 TYR B CA 1
ATOM 2668 C C . TYR B 1 93 ? 0.401 20.391 21.906 1 98.5 93 TYR B C 1
ATOM 2670 O O . TYR B 1 93 ? -0.583 20.953 21.422 1 98.5 93 TYR B O 1
ATOM 2678 N N . ASP B 1 94 ? 1.093 20.844 22.891 1 98.06 94 ASP B N 1
ATOM 2679 C CA . ASP B 1 94 ? 0.757 22.141 23.484 1 98.06 94 ASP B CA 1
ATOM 2680 C C . ASP B 1 94 ? 0.83 23.25 22.438 1 98.06 94 ASP B C 1
ATOM 2682 O O . ASP B 1 94 ? -0.017 24.141 22.422 1 98.06 94 ASP B O 1
ATOM 2686 N N . ARG B 1 95 ? 1.856 23.203 21.609 1 98.31 95 ARG B N 1
ATOM 2687 C CA . ARG B 1 95 ? 1.988 24.188 20.531 1 98.31 95 ARG B CA 1
ATOM 2688 C C . ARG B 1 95 ? 0.793 24.125 19.578 1 98.31 95 ARG B C 1
ATOM 2690 O O . ARG B 1 95 ? 0.185 25.156 19.281 1 98.31 95 ARG B O 1
ATOM 2697 N N . VAL B 1 96 ? 0.423 22.953 19.172 1 98.56 96 VAL B N 1
ATOM 2698 C CA . VAL B 1 96 ? -0.642 22.734 18.203 1 98.56 96 VAL B CA 1
ATOM 2699 C C . VAL B 1 96 ? -1.969 23.234 18.766 1 98.56 96 VAL B C 1
ATOM 2701 O O . VAL B 1 96 ? -2.771 23.828 18.031 1 98.56 96 VAL B O 1
ATOM 2704 N N . GLN B 1 97 ? -2.133 23.062 20.031 1 98.19 97 GLN B N 1
ATOM 2705 C CA . GLN B 1 97 ? -3.369 23.484 20.672 1 98.19 97 GLN B CA 1
ATOM 2706 C C . GLN B 1 97 ? -3.516 25 20.625 1 98.19 97 GLN B C 1
ATOM 2708 O O . GLN B 1 97 ? -4.625 25.531 20.734 1 98.19 97 GLN B O 1
ATOM 2713 N N . GLN B 1 98 ? -2.459 25.672 20.422 1 98 98 GLN B N 1
ATOM 2714 C CA . GLN B 1 98 ? -2.498 27.125 20.453 1 98 98 GLN B CA 1
ATOM 2715 C C . GLN B 1 98 ? -2.557 27.719 19.047 1 98 98 GLN B C 1
ATOM 2717 O O . GLN B 1 98 ? -2.762 28.922 18.859 1 98 98 GLN B O 1
ATOM 2722 N N . ILE B 1 99 ? -2.332 26.875 18.047 1 98.56 99 ILE B N 1
ATOM 2723 C CA . ILE B 1 99 ? -2.492 27.344 16.672 1 98.56 99 ILE B CA 1
ATOM 2724 C C . ILE B 1 99 ? -3.963 27.641 16.406 1 98.56 99 ILE B C 1
ATOM 2726 O O . ILE B 1 99 ? -4.828 26.797 16.609 1 98.56 99 ILE B O 1
ATOM 2730 N N . PRO B 1 100 ? -4.285 28.797 15.906 1 98.38 100 PRO B N 1
ATOM 2731 C CA . PRO B 1 100 ? -5.691 29.141 15.68 1 98.38 100 PRO B CA 1
ATOM 2732 C C . PRO B 1 100 ? -6.379 28.219 14.68 1 98.38 100 PRO B C 1
ATOM 2734 O O . PRO B 1 100 ? -5.727 27.688 13.773 1 98.38 100 PRO B O 1
ATOM 2737 N N . ILE B 1 101 ? -7.668 28.062 14.852 1 98.31 101 ILE B N 1
ATOM 2738 C CA . ILE B 1 101 ? -8.477 27.281 13.922 1 98.31 101 ILE B CA 1
ATOM 2739 C C . ILE B 1 101 ? -9.023 28.203 12.828 1 98.31 101 ILE B C 1
ATOM 2741 O O . ILE B 1 101 ? -10.141 28.719 12.938 1 98.31 101 ILE B O 1
ATOM 2745 N N . LYS B 1 102 ? -8.25 28.391 11.867 1 98.06 102 LYS B N 1
ATOM 2746 C CA . LYS B 1 102 ? -8.602 29.188 10.695 1 98.06 102 LYS B CA 1
ATOM 2747 C C . LYS B 1 102 ? -7.727 28.812 9.5 1 98.06 102 LYS B C 1
ATOM 2749 O O . LYS B 1 102 ? -6.633 28.281 9.672 1 98.06 102 LYS B O 1
ATOM 2754 N N . LYS B 1 103 ? -8.203 29.141 8.32 1 97.94 103 LYS B N 1
ATOM 2755 C CA . LYS B 1 103 ? -7.465 28.844 7.098 1 97.94 103 LYS B CA 1
ATOM 2756 C C . LYS B 1 103 ? -6.113 29.562 7.09 1 97.94 103 LYS B C 1
ATOM 2758 O O . LYS B 1 103 ? -6.031 30.75 7.402 1 97.94 103 LYS B O 1
ATOM 2763 N N . GLY B 1 104 ? -5.074 28.766 6.859 1 97.12 104 GLY B N 1
ATOM 2764 C CA . GLY B 1 104 ? -3.748 29.344 6.703 1 97.12 104 GLY B CA 1
ATOM 2765 C C . GLY B 1 104 ? -3.012 29.516 8.016 1 97.12 104 GLY B C 1
ATOM 2766 O O . GLY B 1 104 ? -1.876 30 8.039 1 97.12 104 GLY B O 1
ATOM 2767 N N . ALA B 1 105 ? -3.598 29.141 9.133 1 98.38 105 ALA B N 1
ATOM 2768 C CA . ALA B 1 105 ? -2.963 29.297 10.438 1 98.38 105 ALA B CA 1
ATOM 2769 C C . ALA B 1 105 ? -1.684 28.469 10.531 1 98.38 105 ALA B C 1
ATOM 2771 O O . ALA B 1 105 ? -1.586 27.406 9.93 1 98.38 105 ALA B O 1
ATOM 2772 N N . ASN B 1 106 ? -0.698 28.938 11.258 1 98.31 106 ASN B N 1
ATOM 2773 C CA . ASN B 1 106 ? 0.589 28.297 11.5 1 98.31 106 ASN B CA 1
ATOM 2774 C C . ASN B 1 106 ? 1.32 28.953 12.68 1 98.31 106 ASN B C 1
ATOM 2776 O O . ASN B 1 106 ? 0.722 29.688 13.453 1 98.31 106 ASN B O 1
ATOM 2780 N N . PHE B 1 107 ? 2.582 28.594 12.82 1 98.12 107 PHE B N 1
ATOM 2781 C CA . PHE B 1 107 ? 3.332 29.047 13.992 1 98.12 107 PHE B CA 1
ATOM 2782 C C . PHE B 1 107 ? 3.43 30.562 14.023 1 98.12 107 PHE B C 1
ATOM 2784 O O . PHE B 1 107 ? 3.645 31.156 15.078 1 98.12 107 PHE B O 1
ATOM 2791 N N . ARG B 1 108 ? 3.285 31.203 12.898 1 97.56 108 ARG B N 1
ATOM 2792 C CA . ARG B 1 108 ? 3.416 32.656 12.797 1 97.56 108 ARG B CA 1
ATOM 2793 C C . ARG B 1 108 ? 2.221 33.344 13.43 1 97.56 108 ARG B C 1
ATOM 2795 O O . ARG B 1 108 ? 2.248 34.562 13.633 1 97.56 108 ARG B O 1
ATOM 2802 N N . ASP B 1 109 ? 1.224 32.625 13.727 1 97.56 109 ASP B N 1
ATOM 2803 C CA . ASP B 1 109 ? 0.027 33.156 14.367 1 97.56 109 ASP B CA 1
ATOM 2804 C C . ASP B 1 109 ? 0.136 33.062 15.891 1 97.56 109 ASP B C 1
ATOM 2806 O O . ASP B 1 109 ? -0.752 33.531 16.609 1 97.56 109 ASP B O 1
ATOM 2810 N N . LEU B 1 110 ? 1.213 32.531 16.359 1 97.38 110 LEU B N 1
ATOM 2811 C CA . LEU B 1 110 ? 1.4 32.406 17.797 1 97.38 110 LEU B CA 1
ATOM 2812 C C . LEU B 1 110 ? 1.856 33.719 18.422 1 97.38 110 LEU B C 1
ATOM 2814 O O . LEU B 1 110 ? 2.484 34.531 17.734 1 97.38 110 LEU B O 1
ATOM 2818 N N . PRO B 1 111 ? 1.507 33.844 19.688 1 95.81 111 PRO B N 1
ATOM 2819 C CA . PRO B 1 111 ? 1.979 35.094 20.328 1 95.81 111 PRO B CA 1
ATOM 2820 C C . PRO B 1 111 ? 3.502 35.156 20.391 1 95.81 111 PRO B C 1
ATOM 2822 O O . PRO B 1 111 ? 4.172 34.156 20.562 1 95.81 111 PRO B O 1
ATOM 2825 N N . GLY B 1 112 ? 4.062 36.375 20.234 1 94.25 112 GLY B N 1
ATOM 2826 C CA . GLY B 1 112 ? 5.488 36.594 20.391 1 94.25 112 GLY B CA 1
ATOM 2827 C C . GLY B 1 112 ? 6.203 36.781 19.062 1 94.25 112 GLY B C 1
ATOM 2828 O O . GLY B 1 112 ? 7.391 37.094 19.016 1 94.25 112 GLY B O 1
ATOM 2829 N N . VAL B 1 113 ? 5.441 36.5 17.953 1 95.38 113 VAL B N 1
ATOM 2830 C CA . VAL B 1 113 ? 6.082 36.656 16.641 1 95.38 113 VAL B CA 1
ATOM 2831 C C . VAL B 1 113 ? 5.191 37.5 15.727 1 95.38 113 VAL B C 1
ATOM 2833 O O . VAL B 1 113 ? 3.99 37.625 15.969 1 95.38 113 VAL B O 1
ATOM 2836 N N . LYS B 1 114 ? 5.762 38.188 14.82 1 94.81 114 LYS B N 1
ATOM 2837 C CA . LYS B 1 114 ? 5.07 38.969 13.797 1 94.81 114 LYS B CA 1
ATOM 2838 C C . LYS B 1 114 ? 5.762 38.812 12.445 1 94.81 114 LYS B C 1
ATOM 2840 O O . LYS B 1 114 ? 6.941 38.469 12.375 1 94.81 114 LYS B O 1
ATOM 2845 N N . VAL B 1 115 ? 4.961 38.938 11.414 1 94.69 115 VAL B N 1
ATOM 2846 C CA . VAL B 1 115 ? 5.535 38.875 10.07 1 94.69 115 VAL B CA 1
ATOM 2847 C C . VAL B 1 115 ? 5.953 40.281 9.625 1 94.69 115 VAL B C 1
ATOM 2849 O O . VAL B 1 115 ? 5.121 41.188 9.547 1 94.69 115 VAL B O 1
ATOM 2852 N N . GLY B 1 116 ? 7.184 40.438 9.422 1 91.12 116 GLY B N 1
ATOM 2853 C CA . GLY B 1 116 ? 7.727 41.719 9.055 1 91.12 116 GLY B CA 1
ATOM 2854 C C . GLY B 1 116 ? 7.75 41.969 7.555 1 91.12 116 GLY B C 1
ATOM 2855 O O . GLY B 1 116 ? 6.977 41.344 6.816 1 91.12 116 GLY B O 1
ATOM 2856 N N . ALA B 1 117 ? 8.625 42.906 7.223 1 86.56 117 ALA B N 1
ATOM 2857 C CA . ALA B 1 117 ? 8.836 43.219 5.816 1 86.56 117 ALA B CA 1
ATOM 2858 C C . ALA B 1 117 ? 9.312 42 5.031 1 86.56 117 ALA B C 1
ATOM 2860 O O . ALA B 1 117 ? 9.961 41.125 5.59 1 86.56 117 ALA B O 1
ATOM 2861 N N . ASN B 1 118 ? 9.023 41.844 3.764 1 89.5 118 ASN B N 1
ATOM 2862 C CA . ASN B 1 118 ? 9.477 40.812 2.844 1 89.5 118 ASN B CA 1
ATOM 2863 C C . ASN B 1 118 ? 8.977 39.438 3.268 1 89.5 118 ASN B C 1
ATOM 2865 O O . ASN B 1 118 ? 9.633 38.438 3.006 1 89.5 118 ASN B O 1
ATOM 2869 N N . ASN B 1 119 ? 8.023 39.438 4.305 1 94.06 119 ASN B N 1
ATOM 2870 C CA . ASN B 1 119 ? 7.355 38.219 4.707 1 94.06 119 ASN B CA 1
ATOM 2871 C C . ASN B 1 119 ? 8.25 37.344 5.602 1 94.06 119 ASN B C 1
ATOM 2873 O O . ASN B 1 119 ? 8.188 36.125 5.555 1 94.06 119 ASN B O 1
ATOM 2877 N N . ILE B 1 120 ? 9.141 38.031 6.281 1 95.31 120 ILE B N 1
ATOM 2878 C CA . ILE B 1 120 ? 10.047 37.344 7.195 1 95.31 120 ILE B CA 1
ATOM 2879 C C . ILE B 1 120 ? 9.508 37.438 8.617 1 95.31 120 ILE B C 1
ATOM 2881 O O . ILE B 1 120 ? 9.172 38.531 9.094 1 95.31 120 ILE B O 1
ATOM 2885 N N . VAL B 1 121 ? 9.422 36.312 9.258 1 96.75 121 VAL B N 1
ATOM 2886 C CA . VAL B 1 121 ? 8.922 36.281 10.633 1 96.75 121 VAL B CA 1
ATOM 2887 C C . VAL B 1 121 ? 9.977 36.844 11.578 1 96.75 121 VAL B C 1
ATOM 2889 O O . VAL B 1 121 ? 11.172 36.625 11.398 1 96.75 121 VAL B O 1
ATOM 2892 N N . GLU B 1 122 ? 9.516 37.625 12.5 1 95.25 122 GLU B N 1
ATOM 2893 C CA . GLU B 1 122 ? 10.375 38.219 13.508 1 95.25 122 GLU B CA 1
ATOM 2894 C C . GLU B 1 122 ? 9.75 38.156 14.898 1 95.25 122 GLU B C 1
ATOM 2896 O O . GLU B 1 122 ? 8.539 37.969 15.023 1 95.25 122 GLU B O 1
ATOM 2901 N N . TRP B 1 123 ? 10.688 38.281 15.844 1 94.62 123 TRP B N 1
ATOM 2902 C CA . TRP B 1 123 ? 10.164 38.375 17.203 1 94.62 123 TRP B CA 1
ATOM 2903 C C . TRP B 1 123 ? 9.445 39.719 17.406 1 94.62 123 TRP B C 1
ATOM 2905 O O . TRP B 1 123 ? 9.914 40.75 16.953 1 94.62 123 TRP B O 1
ATOM 2915 N N . ASP B 1 124 ? 8.312 39.688 18.016 1 93.25 124 ASP B N 1
ATOM 2916 C CA . ASP B 1 124 ? 7.609 40.906 18.391 1 93.25 124 ASP B CA 1
ATOM 2917 C C . ASP B 1 124 ? 8.242 41.531 19.609 1 93.25 124 ASP B C 1
ATOM 2919 O O . ASP B 1 124 ? 8.18 40.969 20.719 1 93.25 124 ASP B O 1
ATOM 2923 N N . PRO B 1 125 ? 8.812 42.656 19.5 1 91.5 125 PRO B N 1
ATOM 2924 C CA . PRO B 1 125 ? 9.5 43.281 20.625 1 91.5 125 PRO B CA 1
ATOM 2925 C C . PRO B 1 125 ? 8.539 43.688 21.75 1 91.5 125 PRO B C 1
ATOM 2927 O O . PRO B 1 125 ? 8.961 43.875 22.891 1 91.5 125 PRO B O 1
ATOM 2930 N N . GLU B 1 126 ? 7.297 43.875 21.453 1 93.56 126 GLU B N 1
ATOM 2931 C CA . GLU B 1 126 ? 6.309 44.344 22.422 1 93.56 126 GLU B CA 1
ATOM 2932 C C . GLU B 1 126 ? 5.699 43.219 23.219 1 93.56 126 GLU B C 1
ATOM 2934 O O . GLU B 1 126 ? 4.93 43.438 24.156 1 93.56 126 GLU B O 1
ATOM 2939 N N . VAL B 1 127 ? 5.984 42.031 22.781 1 92.56 127 VAL B N 1
ATOM 2940 C CA . VAL B 1 127 ? 5.406 40.875 23.453 1 92.56 127 VAL B CA 1
ATOM 2941 C C . VAL B 1 127 ? 6.516 40 24.062 1 92.56 127 VAL B C 1
ATOM 2943 O O . VAL B 1 127 ? 7.469 39.656 23.375 1 92.56 127 VAL B O 1
ATOM 2946 N N . GLU B 1 128 ? 6.383 39.812 25.344 1 92.44 128 GLU B N 1
ATOM 2947 C CA . GLU B 1 128 ? 7.352 38.969 26.016 1 92.44 128 GLU B CA 1
ATOM 2948 C C . GLU B 1 128 ? 7.312 37.531 25.469 1 92.44 128 GLU B C 1
ATOM 2950 O O . GLU B 1 128 ? 6.25 37.031 25.094 1 92.44 128 GLU B O 1
ATOM 2955 N N . ARG B 1 129 ? 8.508 36.938 25.5 1 93.12 129 ARG B N 1
ATOM 2956 C CA . ARG B 1 129 ? 8.594 35.562 25.031 1 93.12 129 ARG B CA 1
ATOM 2957 C C . ARG B 1 129 ? 7.664 34.656 25.828 1 93.12 129 ARG B C 1
ATOM 2959 O O . ARG B 1 129 ? 7.605 34.75 27.062 1 93.12 129 ARG B O 1
ATOM 2966 N N . VAL B 1 130 ? 6.973 33.875 25.109 1 95.62 130 VAL B N 1
ATOM 2967 C CA . VAL B 1 130 ? 6.031 32.969 25.734 1 95.62 130 VAL B CA 1
ATOM 2968 C C . VAL B 1 130 ? 6.645 31.578 25.812 1 95.62 130 VAL B C 1
ATOM 2970 O O . VAL B 1 130 ? 7.289 31.109 24.875 1 95.62 130 VAL B O 1
ATOM 2973 N N . TYR B 1 131 ? 6.43 30.859 26.938 1 97.06 131 TYR B N 1
ATOM 2974 C CA . TYR B 1 131 ? 7.035 29.547 27.156 1 97.06 131 TYR B CA 1
ATOM 2975 C C . TYR B 1 131 ? 5.973 28.5 27.453 1 97.06 131 TYR B C 1
ATOM 2977 O O . TYR B 1 131 ? 4.895 28.828 27.969 1 97.06 131 TYR B O 1
ATOM 2985 N N . LEU B 1 132 ? 6.34 27.266 27.125 1 97.44 132 LEU B N 1
ATOM 2986 C CA . LEU B 1 132 ? 5.5 26.109 27.453 1 97.44 132 LEU B CA 1
ATOM 2987 C C . LEU B 1 132 ? 5.691 25.688 28.906 1 97.44 132 LEU B C 1
ATOM 2989 O O . LEU B 1 132 ? 6.566 26.203 29.594 1 97.44 132 LEU B O 1
ATOM 2993 N N . LYS B 1 133 ? 4.809 24.719 29.344 1 96.56 133 LYS B N 1
ATOM 2994 C CA . LYS B 1 133 ? 4.91 24.219 30.703 1 96.56 133 LYS B CA 1
ATOM 2995 C C . LYS B 1 133 ? 6.27 23.562 30.938 1 96.56 133 LYS B C 1
ATOM 2997 O O . LYS B 1 133 ? 6.801 23.609 32.062 1 96.56 133 LYS B O 1
ATOM 3002 N N . SER B 1 134 ? 6.852 23.078 29.969 1 97.12 134 SER B N 1
ATOM 3003 C CA . SER B 1 134 ? 8.141 22.391 30.062 1 97.12 134 SER B CA 1
ATOM 3004 C C . SER B 1 134 ? 9.281 23.391 30.25 1 97.12 134 SER B C 1
ATOM 3006 O O . SER B 1 134 ? 10.398 23 30.594 1 97.12 134 SER B O 1
ATOM 3008 N N . GLY B 1 135 ? 9.016 24.656 29.984 1 96.94 135 GLY B N 1
ATOM 3009 C CA . GLY B 1 135 ? 10.055 25.672 30.031 1 96.94 135 GLY B CA 1
ATOM 3010 C C . GLY B 1 135 ? 10.648 25.969 28.656 1 96.94 135 GLY B C 1
ATOM 3011 O O . GLY B 1 135 ? 11.438 26.906 28.516 1 96.94 135 GLY B O 1
ATOM 3012 N N . LYS B 1 136 ? 10.289 25.266 27.672 1 97.06 136 LYS B N 1
ATOM 3013 C CA . LYS B 1 136 ? 10.742 25.516 26.312 1 97.06 136 LYS B CA 1
ATOM 3014 C C . LYS B 1 136 ? 9.922 26.625 25.656 1 97.06 136 LYS B C 1
ATOM 3016 O O . LYS B 1 136 ? 8.781 26.875 26.047 1 97.06 136 LYS B O 1
ATOM 3021 N N . PRO B 1 137 ? 10.57 27.281 24.719 1 96.75 137 PRO B N 1
ATOM 3022 C CA . PRO B 1 137 ? 9.805 28.344 24.047 1 96.75 137 PRO B CA 1
ATOM 3023 C C . PRO B 1 137 ? 8.602 27.812 23.281 1 96.75 137 PRO B C 1
ATOM 3025 O O . PRO B 1 137 ? 8.68 26.75 22.672 1 96.75 137 PRO B O 1
ATOM 3028 N N . LEU B 1 138 ? 7.535 28.547 23.328 1 97.94 138 LEU B N 1
ATOM 3029 C CA . LEU B 1 138 ? 6.344 28.219 22.547 1 97.94 138 LEU B CA 1
ATOM 3030 C C . LEU B 1 138 ? 6.664 28.172 21.062 1 97.94 138 LEU B C 1
ATOM 3032 O O . LEU B 1 138 ? 6.305 27.219 20.375 1 97.94 138 LEU B O 1
ATOM 3036 N N . VAL B 1 139 ? 7.32 29.219 20.609 1 97.5 139 VAL B N 1
ATOM 3037 C CA . VAL B 1 139 ? 7.797 29.25 19.234 1 97.5 139 VAL B CA 1
ATOM 3038 C C . VAL B 1 139 ? 9.242 28.75 19.172 1 97.5 139 VAL B C 1
ATOM 3040 O O . VAL B 1 139 ? 10.156 29.422 19.656 1 97.5 139 VAL B O 1
ATOM 3043 N N . PRO B 1 140 ? 9.398 27.641 18.547 1 96.19 140 PRO B N 1
ATOM 3044 C CA . PRO B 1 140 ? 10.766 27.125 18.516 1 96.19 140 PRO B CA 1
ATOM 3045 C C . PRO B 1 140 ? 11.656 27.891 17.531 1 96.19 140 PRO B C 1
ATOM 3047 O O . PRO B 1 140 ? 11.18 28.391 16.516 1 96.19 140 PRO B O 1
ATOM 3050 N N . ASP B 1 141 ? 12.938 27.875 17.828 1 94.69 141 ASP B N 1
ATOM 3051 C CA . ASP B 1 141 ? 13.906 28.609 17.016 1 94.69 141 ASP B CA 1
ATOM 3052 C C . ASP B 1 141 ? 13.953 28.062 15.594 1 94.69 141 ASP B C 1
ATOM 3054 O O . ASP B 1 141 ? 14.141 28.828 14.641 1 94.69 141 ASP B O 1
ATOM 3058 N N . TYR B 1 142 ? 13.805 26.75 15.484 1 95.19 142 TYR B N 1
ATOM 3059 C CA . TYR B 1 142 ? 13.906 26.172 14.148 1 95.19 142 TYR B CA 1
ATOM 3060 C C . TYR B 1 142 ? 12.789 26.672 13.242 1 95.19 142 TYR B C 1
ATOM 3062 O O . TYR B 1 142 ? 12.953 26.766 12.031 1 95.19 142 TYR B O 1
ATOM 3070 N N . ALA B 1 143 ? 11.656 26.953 13.805 1 96.62 143 ALA B N 1
ATOM 3071 C CA . ALA B 1 143 ? 10.547 27.484 13.016 1 96.62 143 ALA B CA 1
ATOM 3072 C C . ALA B 1 143 ? 10.859 28.875 12.508 1 96.62 143 ALA B C 1
ATOM 3074 O O . ALA B 1 143 ? 10.555 29.219 11.359 1 96.62 143 ALA B O 1
ATOM 3075 N N . MET B 1 144 ? 11.531 29.688 13.289 1 95.25 144 MET B N 1
ATOM 3076 C CA . MET B 1 144 ? 11.883 31.062 12.969 1 95.25 144 MET B CA 1
ATOM 3077 C C . MET B 1 144 ? 12.906 31.125 11.844 1 95.25 144 MET B C 1
ATOM 3079 O O . MET B 1 144 ? 12.914 32.062 11.047 1 95.25 144 MET B O 1
ATOM 3083 N N . SER B 1 145 ? 13.672 30.062 11.828 1 94.44 145 SER B N 1
ATOM 3084 C CA . SER B 1 145 ? 14.781 30.094 10.875 1 94.44 145 SER B CA 1
ATOM 3085 C C . SER B 1 145 ? 14.469 29.25 9.641 1 94.44 145 SER B C 1
ATOM 3087 O O . SER B 1 145 ? 15.219 29.25 8.672 1 94.44 145 SER B O 1
ATOM 3089 N N . PHE B 1 146 ? 13.375 28.547 9.695 1 92.62 146 PHE B N 1
ATOM 3090 C CA . PHE B 1 146 ? 13.008 27.688 8.578 1 92.62 146 PHE B CA 1
ATOM 3091 C C . PHE B 1 146 ? 12.859 28.484 7.293 1 92.62 146 PHE B C 1
ATOM 3093 O O . PHE B 1 146 ? 12.109 29.469 7.254 1 92.62 146 PHE B O 1
ATOM 3100 N N . ILE B 1 147 ? 13.617 28.062 6.266 1 92.69 147 ILE B N 1
ATOM 3101 C CA . ILE B 1 147 ? 13.68 28.781 4.996 1 92.69 147 ILE B CA 1
ATOM 3102 C C . ILE B 1 147 ? 13.852 30.281 5.25 1 92.69 147 ILE B C 1
ATOM 3104 O O . ILE B 1 147 ? 13.117 31.094 4.688 1 92.69 147 ILE B O 1
ATOM 3108 N N . LYS B 1 148 ? 14.742 30.688 6.074 1 92.38 148 LYS B N 1
ATOM 3109 C CA . LYS B 1 148 ? 15.117 32.062 6.414 1 92.38 148 LYS B CA 1
ATOM 3110 C C . LYS B 1 148 ? 13.93 32.844 6.969 1 92.38 148 LYS B C 1
ATOM 3112 O O . LYS B 1 148 ? 13.773 34.031 6.684 1 92.38 148 LYS B O 1
ATOM 3117 N N . GLY B 1 149 ? 12.977 32.125 7.582 1 93 149 GLY B N 1
ATOM 3118 C CA . GLY B 1 149 ? 11.859 32.75 8.273 1 93 149 GLY B CA 1
ATOM 3119 C C . GLY B 1 149 ? 10.695 33.062 7.355 1 93 149 GLY B C 1
ATOM 3120 O O . GLY B 1 149 ? 9.75 33.75 7.762 1 93 149 GLY B O 1
ATOM 3121 N N . ARG B 1 150 ? 10.703 32.5 6.203 1 94.06 150 ARG B N 1
ATOM 3122 C CA . ARG B 1 150 ? 9.688 32.906 5.234 1 94.06 150 ARG B CA 1
ATOM 3123 C C . ARG B 1 150 ? 8.609 31.828 5.105 1 94.06 150 ARG B C 1
ATOM 3125 O O . ARG B 1 150 ? 7.52 32.094 4.598 1 94.06 150 ARG B O 1
ATOM 3132 N N . SER B 1 151 ? 8.938 30.688 5.629 1 94.56 151 SER B N 1
ATOM 3133 C CA . SER B 1 151 ? 8.031 29.578 5.371 1 94.56 151 SER B CA 1
ATOM 3134 C C . SER B 1 151 ? 6.926 29.5 6.422 1 94.56 151 SER B C 1
ATOM 3136 O O . SER B 1 151 ? 7.199 29.547 7.621 1 94.56 151 SER B O 1
ATOM 3138 N N . PRO B 1 152 ? 5.68 29.359 5.996 1 95.5 152 PRO B N 1
ATOM 3139 C CA . PRO B 1 152 ? 4.57 29.156 6.934 1 95.5 152 PRO B CA 1
ATOM 3140 C C . PRO B 1 152 ? 4.328 27.688 7.254 1 95.5 152 PRO B C 1
ATOM 3142 O O . PRO B 1 152 ? 3.326 27.344 7.887 1 95.5 152 PRO B O 1
ATOM 3145 N N . LYS B 1 153 ? 5.242 26.781 6.91 1 95.44 153 LYS B N 1
ATOM 3146 C CA . LYS B 1 153 ? 4.992 25.344 6.953 1 95.44 153 LYS B CA 1
ATOM 3147 C C . LYS B 1 153 ? 4.992 24.844 8.391 1 95.44 153 LYS B C 1
ATOM 3149 O O . LYS B 1 153 ? 4.164 24 8.758 1 95.44 153 LYS B O 1
ATOM 3154 N N . PRO B 1 154 ? 5.918 25.375 9.242 1 97.38 154 PRO B N 1
ATOM 3155 C CA . PRO B 1 154 ? 5.926 24.828 10.594 1 97.38 154 PRO B CA 1
ATOM 3156 C C . PRO B 1 154 ? 4.586 24.984 11.305 1 97.38 154 PRO B C 1
ATOM 3158 O O . PRO B 1 154 ? 4.09 26.109 11.445 1 97.38 154 PRO B O 1
ATOM 3161 N N . PHE B 1 155 ? 4.031 23.875 11.688 1 98.31 155 PHE B N 1
ATOM 3162 C CA . PHE B 1 155 ? 2.756 23.797 12.391 1 98.31 155 PHE B CA 1
ATOM 3163 C C . PHE B 1 155 ? 1.64 24.422 11.562 1 98.31 155 PHE B C 1
ATOM 3165 O O . PHE B 1 155 ? 0.773 25.109 12.102 1 98.31 155 PHE B O 1
ATOM 3172 N N . GLY B 1 156 ? 1.733 24.188 10.25 1 97.81 156 GLY B N 1
ATOM 3173 C CA . GLY B 1 156 ? 0.708 24.703 9.352 1 97.81 156 GLY B CA 1
ATOM 3174 C C . GLY B 1 156 ? -0.576 23.891 9.398 1 97.81 156 GLY B C 1
ATOM 3175 O O . GLY B 1 156 ? -0.54 22.672 9.469 1 97.81 156 GLY B O 1
ATOM 3176 N N . ARG B 1 157 ? -1.687 24.641 9.336 1 98.31 157 ARG B N 1
ATOM 3177 C CA . ARG B 1 157 ? -3.006 24.016 9.359 1 98.31 157 ARG B CA 1
ATOM 3178 C C . ARG B 1 157 ? -3.586 23.906 7.949 1 98.31 157 ARG B C 1
ATOM 3180 O O . ARG B 1 157 ? -3.535 24.875 7.184 1 98.31 157 ARG B O 1
ATOM 3187 N N . LEU B 1 158 ? -4.082 22.703 7.613 1 97.62 158 LEU B N 1
ATOM 3188 C CA . LEU B 1 158 ? -4.824 22.5 6.375 1 97.62 158 LEU B CA 1
ATOM 3189 C C . LEU B 1 158 ? -6.238 23.062 6.488 1 97.62 158 LEU B C 1
ATOM 3191 O O . LEU B 1 158 ? -6.695 23.375 7.59 1 97.62 158 LEU B O 1
ATOM 3195 N N . TRP B 1 159 ? -6.824 23.172 5.312 1 98 159 TRP B N 1
ATOM 3196 C CA . TRP B 1 159 ? -8.188 23.688 5.344 1 98 159 TRP B CA 1
ATOM 3197 C C . TRP B 1 159 ? -9.086 22.906 4.379 1 98 159 TRP B C 1
ATOM 3199 O O . TRP B 1 159 ? -8.609 22.344 3.4 1 98 159 TRP B O 1
ATOM 3209 N N . TRP B 1 160 ? -10.359 23 4.621 1 97.38 160 TRP B N 1
ATOM 3210 C CA . TRP B 1 160 ? -11.352 22.125 4.02 1 97.38 160 TRP B CA 1
ATOM 3211 C C . TRP B 1 160 ? -11.406 22.312 2.508 1 97.38 160 TRP B C 1
ATOM 3213 O O . TRP B 1 160 ? -11.578 21.344 1.762 1 97.38 160 TRP B O 1
ATOM 3223 N N . ASP B 1 161 ? -11.266 23.453 2.006 1 95 161 ASP B N 1
ATOM 3224 C CA . ASP B 1 161 ? -11.477 23.719 0.588 1 95 161 ASP B CA 1
ATOM 3225 C C . ASP B 1 161 ? -10.148 23.781 -0.163 1 95 161 ASP B C 1
ATOM 3227 O O . ASP B 1 161 ? -10.055 24.406 -1.22 1 95 161 ASP B O 1
ATOM 3231 N N . GLU B 1 162 ? -9.148 23.125 0.37 1 92.69 162 GLU B N 1
ATOM 3232 C CA . GLU B 1 162 ? -7.832 23.078 -0.258 1 92.69 162 GLU B CA 1
ATOM 3233 C C . GLU B 1 162 ? -7.516 21.688 -0.786 1 92.69 162 GLU B C 1
ATOM 3235 O O . GLU B 1 162 ? -8.047 20.688 -0.286 1 92.69 162 GLU B O 1
ATOM 3240 N N . THR B 1 163 ? -6.711 21.734 -1.841 1 86.88 163 THR B N 1
ATOM 3241 C CA . THR B 1 163 ? -6.094 20.469 -2.266 1 86.88 163 THR B CA 1
ATOM 3242 C C . THR B 1 163 ? -4.82 20.203 -1.474 1 86.88 163 THR B C 1
ATOM 3244 O O . THR B 1 163 ? -4.152 21.141 -1.02 1 86.88 163 THR B O 1
ATOM 3247 N N . VAL B 1 164 ? -4.605 19 -1.225 1 85.06 164 VAL B N 1
ATOM 3248 C CA . VAL B 1 164 ? -3.361 18.609 -0.57 1 85.06 164 VAL B CA 1
ATOM 3249 C C . VAL B 1 164 ? -2.389 18.047 -1.603 1 85.06 164 VAL B C 1
ATOM 3251 O O . VAL B 1 164 ? -2.588 16.938 -2.115 1 85.06 164 VAL B O 1
ATOM 3254 N N . PRO B 1 165 ? -1.439 18.844 -1.897 1 70.88 165 PRO B N 1
ATOM 3255 C CA . PRO B 1 165 ? -0.585 18.453 -3.023 1 70.88 165 PRO B CA 1
ATOM 3256 C C . PRO B 1 165 ? 0.284 17.234 -2.715 1 70.88 165 PRO B C 1
ATOM 3258 O O . PRO B 1 165 ? 0.615 16.469 -3.619 1 70.88 165 PRO B O 1
ATOM 3261 N N . THR B 1 166 ? 0.765 17.172 -1.5 1 73.44 166 THR B N 1
ATOM 3262 C CA . THR B 1 166 ? 1.689 16.094 -1.171 1 73.44 166 THR B CA 1
ATOM 3263 C C . THR B 1 166 ? 1.323 15.461 0.165 1 73.44 166 THR B C 1
ATOM 3265 O O . THR B 1 166 ? 1.031 16.156 1.136 1 73.44 166 THR B O 1
ATOM 3268 N N . VAL B 1 167 ? 1.213 14.164 0.021 1 81.31 167 VAL B N 1
ATOM 3269 C CA . VAL B 1 167 ? 1.055 13.414 1.261 1 81.31 167 VAL B CA 1
ATOM 3270 C C . VAL B 1 167 ? 2.426 13.016 1.802 1 81.31 167 VAL B C 1
ATOM 3272 O O . VAL B 1 167 ? 3.277 12.531 1.053 1 81.31 167 VAL B O 1
ATOM 3275 N N . VAL B 1 168 ? 2.613 13.227 3.018 1 82.19 168 VAL B N 1
ATOM 3276 C CA . VAL B 1 168 ? 3.941 13.156 3.621 1 82.19 168 VAL B CA 1
ATOM 3277 C C . VAL B 1 168 ? 4.199 11.742 4.141 1 82.19 168 VAL B C 1
ATOM 3279 O O . VAL B 1 168 ? 3.26 11.023 4.492 1 82.19 168 VAL B O 1
ATOM 3282 N N . THR B 1 169 ? 5.484 11.414 4.262 1 87.62 169 THR B N 1
ATOM 3283 C CA . THR B 1 169 ? 5.898 10.148 4.859 1 87.62 169 THR B CA 1
ATOM 3284 C C . THR B 1 169 ? 6.156 10.32 6.355 1 87.62 169 THR B C 1
ATOM 3286 O O . THR B 1 169 ? 6.207 9.336 7.098 1 87.62 169 THR B O 1
ATOM 3289 N N . ARG B 1 170 ? 6.414 11.539 6.75 1 90.94 170 ARG B N 1
ATOM 3290 C CA . ARG B 1 170 ? 6.582 11.883 8.156 1 90.94 170 ARG B CA 1
ATOM 3291 C C . ARG B 1 170 ? 5.496 12.844 8.625 1 90.94 170 ARG B C 1
ATOM 3293 O O . ARG B 1 170 ? 5.254 13.867 7.984 1 90.94 170 ARG B O 1
ATOM 3300 N N . ALA B 1 171 ? 4.914 12.555 9.742 1 94.25 171 ALA B N 1
ATOM 3301 C CA . ALA B 1 171 ? 3.713 13.289 10.133 1 94.25 171 ALA B CA 1
ATOM 3302 C C . ALA B 1 171 ? 4.039 14.367 11.164 1 94.25 171 ALA B C 1
ATOM 3304 O O . ALA B 1 171 ? 3.137 15.016 11.695 1 94.25 171 ALA B O 1
ATOM 3305 N N . GLU B 1 172 ? 5.332 14.578 11.492 1 95.69 172 GLU B N 1
ATOM 3306 C CA . GLU B 1 172 ? 5.688 15.656 12.414 1 95.69 172 GLU B CA 1
ATOM 3307 C C . GLU B 1 172 ? 5.379 17.016 11.812 1 95.69 172 GLU B C 1
ATOM 3309 O O . GLU B 1 172 ? 5.719 17.297 10.656 1 95.69 172 GLU B O 1
ATOM 3314 N N . PRO B 1 173 ? 4.824 17.891 12.578 1 97.19 173 PRO B N 1
ATOM 3315 C CA . PRO B 1 173 ? 4.348 19.172 12.031 1 97.19 173 PRO B CA 1
ATOM 3316 C C . PRO B 1 173 ? 5.438 20.234 11.992 1 97.19 173 PRO B C 1
ATOM 3318 O O . PRO B 1 173 ? 5.152 21.406 11.703 1 97.19 173 PRO B O 1
ATOM 3321 N N . HIS B 1 174 ? 6.648 19.906 12.164 1 96.44 174 HIS B N 1
ATOM 3322 C CA . HIS B 1 174 ? 7.742 20.859 12.359 1 96.44 174 HIS B CA 1
ATOM 3323 C C . HIS B 1 174 ? 8.055 21.609 11.07 1 96.44 174 HIS B C 1
ATOM 3325 O O . HIS B 1 174 ? 8.523 22.75 11.109 1 96.44 174 HIS B O 1
ATOM 3331 N N . ASN B 1 175 ? 7.863 21.047 10 1 92.5 175 ASN B N 1
ATOM 3332 C CA . ASN B 1 175 ? 8.219 21.672 8.727 1 92.5 175 ASN B CA 1
ATOM 3333 C C . ASN B 1 175 ? 7.191 21.359 7.641 1 92.5 175 ASN B C 1
ATOM 3335 O O . ASN B 1 175 ? 7.535 21.281 6.461 1 92.5 175 ASN B O 1
ATOM 3339 N N . GLN B 1 176 ? 5.934 21.156 8.141 1 92.38 176 GLN B N 1
ATOM 3340 C CA . GLN B 1 176 ? 4.902 20.75 7.199 1 92.38 176 GLN B CA 1
ATOM 3341 C C . GLN B 1 176 ? 3.555 21.375 7.555 1 92.38 176 GLN B C 1
ATOM 3343 O O . GLN B 1 176 ? 3.324 21.75 8.703 1 92.38 176 GLN B O 1
ATOM 3348 N N . ILE B 1 177 ? 2.781 21.531 6.473 1 95.62 177 ILE B N 1
ATOM 3349 C CA . ILE B 1 177 ? 1.366 21.828 6.672 1 95.62 177 ILE B CA 1
ATOM 3350 C C . ILE B 1 177 ? 0.582 20.531 6.785 1 95.62 177 ILE B C 1
ATOM 3352 O O . ILE B 1 177 ? 0.331 19.859 5.781 1 95.62 177 ILE B O 1
ATOM 3356 N N . ILE B 1 178 ? 0.219 20.172 8.047 1 96.81 178 ILE B N 1
ATOM 3357 C CA . ILE B 1 178 ? -0.334 18.828 8.195 1 96.81 178 ILE B CA 1
ATOM 3358 C C . ILE B 1 178 ? -1.354 18.797 9.328 1 96.81 178 ILE B C 1
ATOM 3360 O O . ILE B 1 178 ? -1.934 17.766 9.633 1 96.81 178 ILE B O 1
ATOM 3364 N N . LEU B 1 179 ? -1.578 19.984 9.945 1 98.25 179 LEU B N 1
ATOM 3365 C CA . LEU B 1 179 ? -2.566 20.016 11.023 1 98.25 179 LEU B CA 1
ATOM 3366 C C . LEU B 1 179 ? -3.98 19.891 10.461 1 98.25 179 LEU B C 1
ATOM 3368 O O . LEU B 1 179 ? -4.293 20.484 9.422 1 98.25 179 LEU B O 1
ATOM 3372 N N . HIS B 1 180 ? -4.789 19.156 11.117 1 98.62 180 HIS B N 1
ATOM 3373 C CA . HIS B 1 180 ? -6.203 19.031 10.773 1 98.62 180 HIS B CA 1
ATOM 3374 C C . HIS B 1 180 ? -6.887 20.391 10.781 1 98.62 180 HIS B C 1
ATOM 3376 O O . HIS B 1 180 ? -6.555 21.266 11.594 1 98.62 180 HIS B O 1
ATOM 3382 N N . PRO B 1 181 ? -7.863 20.594 10.016 1 98.5 181 PRO B N 1
ATOM 3383 C CA . PRO B 1 181 ? -8.5 21.906 9.914 1 98.5 181 PRO B CA 1
ATOM 3384 C C . PRO B 1 181 ? -9.094 22.391 11.234 1 98.5 181 PRO B C 1
ATOM 3386 O O . PRO B 1 181 ? -9.016 23.578 11.562 1 98.5 181 PRO B O 1
ATOM 3389 N N . ASN B 1 182 ? -9.633 21.547 12 1 98.25 182 ASN B N 1
ATOM 3390 C CA . ASN B 1 182 ? -10.336 22.047 13.18 1 98.25 182 ASN B CA 1
ATOM 3391 C C . ASN B 1 182 ? -10.078 21.188 14.406 1 98.25 182 ASN B C 1
ATOM 3393 O O . ASN B 1 182 ? -10.82 21.25 15.391 1 98.25 182 ASN B O 1
ATOM 3397 N N . GLN B 1 183 ? -9.148 20.312 14.344 1 98.38 183 GLN B N 1
ATOM 3398 C CA . GLN B 1 183 ? -8.719 19.516 15.484 1 98.38 183 GLN B CA 1
ATOM 3399 C C . GLN B 1 183 ? -7.254 19.797 15.82 1 98.38 183 GLN B C 1
ATOM 3401 O O . GLN B 1 183 ? -6.461 20.141 14.945 1 98.38 183 GLN B O 1
ATOM 3406 N N . GLY B 1 184 ? -6.871 19.641 17.078 1 97.81 184 GLY B N 1
ATOM 3407 C CA . GLY B 1 184 ? -5.523 19.906 17.547 1 97.81 184 GLY B CA 1
ATOM 3408 C C . GLY B 1 184 ? -4.586 18.734 17.375 1 97.81 184 GLY B C 1
ATOM 3409 O O . GLY B 1 184 ? -3.979 18.266 18.344 1 97.81 184 GLY B O 1
ATOM 3410 N N . ARG B 1 185 ? -4.492 18.297 16.25 1 98.31 185 ARG B N 1
ATOM 3411 C CA . ARG B 1 185 ? -3.652 17.156 15.906 1 98.31 185 ARG B CA 1
ATOM 3412 C C . ARG B 1 185 ? -3.275 17.156 14.43 1 98.31 185 ARG B C 1
ATOM 3414 O O . ARG B 1 185 ? -3.842 17.922 13.648 1 98.31 185 ARG B O 1
ATOM 3421 N N . VAL B 1 186 ? -2.254 16.344 14.07 1 98.25 186 VAL B N 1
ATOM 3422 C CA . VAL B 1 186 ? -1.911 16.125 12.664 1 98.25 186 VAL B CA 1
ATOM 3423 C C . VAL B 1 186 ? -2.932 15.195 12.023 1 98.25 186 VAL B C 1
ATOM 3425 O O . VAL B 1 186 ? -3.701 14.531 12.719 1 98.25 186 VAL B O 1
ATOM 3428 N N . LEU B 1 187 ? -2.947 15.148 10.664 1 98 187 LEU B N 1
ATOM 3429 C CA . LEU B 1 187 ? -3.809 14.203 9.961 1 98 187 LEU B CA 1
ATOM 3430 C C . LEU B 1 187 ? -3.465 12.766 10.352 1 98 187 LEU B C 1
ATOM 3432 O O . LEU B 1 187 ? -2.289 12.414 10.484 1 98 187 LEU B O 1
ATOM 3436 N N . THR B 1 188 ? -4.531 11.969 10.508 1 98.31 188 THR B N 1
ATOM 3437 C CA . THR B 1 188 ? -4.348 10.555 10.812 1 98.31 188 THR B CA 1
ATOM 3438 C C . THR B 1 188 ? -3.787 9.812 9.602 1 98.31 188 THR B C 1
ATOM 3440 O O . THR B 1 188 ? -3.795 10.328 8.484 1 98.31 188 THR B O 1
ATOM 3443 N N . VAL B 1 189 ? -3.363 8.609 9.867 1 96.94 189 VAL B N 1
ATOM 3444 C CA . VAL B 1 189 ? -2.926 7.711 8.805 1 96.94 189 VAL B CA 1
ATOM 3445 C C . VAL B 1 189 ? -4.047 7.539 7.777 1 96.94 189 VAL B C 1
ATOM 3447 O O . VAL B 1 189 ? -3.814 7.664 6.57 1 96.94 189 VAL B O 1
ATOM 3450 N N . ARG B 1 190 ? -5.277 7.305 8.195 1 96.19 190 ARG B N 1
ATOM 3451 C CA . ARG B 1 190 ? -6.398 7.062 7.293 1 96.19 190 ARG B CA 1
ATOM 3452 C C . ARG B 1 190 ? -6.73 8.312 6.48 1 96.19 190 ARG B C 1
ATOM 3454 O O . ARG B 1 190 ? -7.055 8.219 5.297 1 96.19 190 ARG B O 1
ATOM 3461 N N . GLU B 1 191 ? -6.711 9.461 7.102 1 96.44 191 GLU B N 1
ATOM 3462 C CA . GLU B 1 191 ? -6.949 10.703 6.371 1 96.44 191 GLU B CA 1
ATOM 3463 C C . GLU B 1 191 ? -5.941 10.883 5.242 1 96.44 191 GLU B C 1
ATOM 3465 O O . GLU B 1 191 ? -6.312 11.211 4.113 1 96.44 191 GLU B O 1
ATOM 3470 N N . ASN B 1 192 ? -4.664 10.648 5.551 1 92.81 192 ASN B N 1
ATOM 3471 C CA . ASN B 1 192 ? -3.637 10.695 4.512 1 92.81 192 ASN B CA 1
ATOM 3472 C C . ASN B 1 192 ? -3.855 9.609 3.463 1 92.81 192 ASN B C 1
ATOM 3474 O O . ASN B 1 192 ? -3.668 9.844 2.268 1 92.81 192 ASN B O 1
ATOM 3478 N N . ALA B 1 193 ? -4.215 8.422 3.928 1 90.44 193 ALA B N 1
ATOM 3479 C CA . ALA B 1 193 ? -4.441 7.301 3.023 1 90.44 193 ALA B CA 1
ATOM 3480 C C . ALA B 1 193 ? -5.555 7.617 2.027 1 90.44 193 ALA B C 1
ATOM 3482 O O . ALA B 1 193 ? -5.438 7.312 0.838 1 90.44 193 ALA B O 1
ATOM 3483 N N . ARG B 1 194 ? -6.648 8.211 2.484 1 88.5 194 ARG B N 1
ATOM 3484 C CA . ARG B 1 194 ? -7.734 8.594 1.589 1 88.5 194 ARG B CA 1
ATOM 3485 C C . ARG B 1 194 ? -7.246 9.57 0.521 1 88.5 194 ARG B C 1
ATOM 3487 O O . ARG B 1 194 ? -7.656 9.484 -0.638 1 88.5 194 ARG B O 1
ATOM 3494 N N . LEU B 1 195 ? -6.391 10.453 0.927 1 86.88 195 LEU B N 1
ATOM 3495 C CA . LEU B 1 195 ? -5.867 11.438 -0.009 1 86.88 195 LEU B CA 1
ATOM 3496 C C . LEU B 1 195 ? -5.02 10.773 -1.087 1 86.88 195 LEU B C 1
ATOM 3498 O O . LEU B 1 195 ? -4.91 11.289 -2.201 1 86.88 195 LEU B O 1
ATOM 3502 N N . GLN B 1 196 ? -4.457 9.656 -0.754 1 82.5 196 GLN B N 1
ATOM 3503 C CA . GLN B 1 196 ? -3.656 8.898 -1.707 1 82.5 196 GLN B CA 1
ATOM 3504 C C . GLN B 1 196 ? -4.516 7.895 -2.471 1 82.5 196 GLN B C 1
ATOM 3506 O O . GLN B 1 196 ? -4.016 7.164 -3.33 1 82.5 196 GLN B O 1
ATOM 3511 N N . GLY B 1 197 ? -5.777 7.781 -2.045 1 81.88 197 GLY B N 1
ATOM 3512 C CA . GLY B 1 197 ? -6.711 6.945 -2.781 1 81.88 197 GLY B CA 1
ATOM 3513 C C . GLY B 1 197 ? -6.832 5.543 -2.213 1 81.88 197 GLY B C 1
ATOM 3514 O O . GLY B 1 197 ? -7.434 4.664 -2.836 1 81.88 197 GLY B O 1
ATOM 3515 N N . PHE B 1 198 ? -6.277 5.266 -1.091 1 84.94 198 PHE B N 1
ATOM 3516 C CA . PHE B 1 198 ? -6.453 3.959 -0.469 1 84.94 198 PHE B CA 1
ATOM 3517 C C . PHE B 1 198 ? -7.875 3.797 0.053 1 84.94 198 PHE B C 1
ATOM 3519 O O . PHE B 1 198 ? -8.352 4.613 0.843 1 84.94 198 PHE B O 1
ATOM 3526 N N . PRO B 1 199 ? -8.539 2.729 -0.362 1 86.12 199 PRO B N 1
ATOM 3527 C CA . PRO B 1 199 ? -9.859 2.49 0.219 1 86.12 199 PRO B CA 1
ATOM 3528 C C . PRO B 1 199 ? -9.805 2.223 1.722 1 86.12 199 PRO B C 1
ATOM 3530 O O . PRO B 1 199 ? -8.766 1.811 2.242 1 86.12 199 PRO B O 1
ATOM 3533 N N . ASP B 1 200 ? -10.93 2.477 2.344 1 89.69 200 ASP B N 1
ATOM 3534 C CA . ASP B 1 200 ? -10.969 2.406 3.801 1 89.69 200 ASP B CA 1
ATOM 3535 C C . ASP B 1 200 ? -10.711 0.982 4.289 1 89.69 200 ASP B C 1
ATOM 3537 O O . ASP B 1 200 ? -10.266 0.78 5.422 1 89.69 200 ASP B O 1
ATOM 3541 N N . TYR B 1 201 ? -10.922 -0.012 3.461 1 87.12 201 TYR B N 1
ATOM 3542 C CA . TYR B 1 201 ? -10.703 -1.392 3.885 1 87.12 201 TYR B CA 1
ATOM 3543 C C . TYR B 1 201 ? -9.227 -1.749 3.85 1 87.12 201 TYR B C 1
ATOM 3545 O O . TYR B 1 201 ? -8.82 -2.789 4.371 1 87.12 201 TYR B O 1
ATOM 3553 N N . TYR B 1 202 ? -8.484 -0.981 3.186 1 87.62 202 TYR B N 1
ATOM 3554 C CA . TYR B 1 202 ? -7.055 -1.265 3.08 1 87.62 202 TYR B CA 1
ATOM 3555 C C . TYR B 1 202 ? -6.34 -0.954 4.387 1 87.62 202 TYR B C 1
ATOM 3557 O O . TYR B 1 202 ? -6.285 0.202 4.816 1 87.62 202 TYR B O 1
ATOM 3565 N N . ARG B 1 203 ? -5.668 -1.857 4.914 1 91.12 203 ARG B N 1
ATOM 3566 C CA . ARG B 1 203 ? -4.98 -1.72 6.195 1 91.12 203 ARG B CA 1
ATOM 3567 C C . ARG B 1 203 ? -3.5 -1.426 5.996 1 91.12 203 ARG B C 1
ATOM 3569 O O . ARG B 1 203 ? -2.852 -2.031 5.141 1 91.12 203 ARG B O 1
ATOM 3576 N N . MET B 1 204 ? -3.027 -0.51 6.789 1 92.88 204 MET B N 1
ATOM 3577 C CA . MET B 1 204 ? -1.584 -0.298 6.852 1 92.88 204 MET B CA 1
ATOM 3578 C C . MET B 1 204 ? -0.952 -1.164 7.934 1 92.88 204 MET B C 1
ATOM 3580 O O . MET B 1 204 ? -1.61 -1.519 8.914 1 92.88 204 MET B O 1
ATOM 3584 N N . TYR B 1 205 ? 0.318 -1.475 7.723 1 93.5 205 TYR B N 1
ATOM 3585 C CA . TYR B 1 205 ? 0.96 -2.424 8.625 1 93.5 205 TYR B CA 1
ATOM 3586 C C . TYR B 1 205 ? 2.207 -1.816 9.258 1 93.5 205 TYR B C 1
ATOM 3588 O O . TYR B 1 205 ? 2.805 -0.892 8.703 1 93.5 205 TYR B O 1
ATOM 3596 N N . GLY B 1 206 ? 2.57 -2.381 10.508 1 93.75 206 GLY B N 1
ATOM 3597 C CA . GLY B 1 206 ? 3.771 -1.934 11.195 1 93.75 206 GLY B CA 1
ATOM 3598 C C . GLY B 1 206 ? 3.512 -0.815 12.188 1 93.75 206 GLY B C 1
ATOM 3599 O O . GLY B 1 206 ? 2.357 -0.477 12.461 1 93.75 206 GLY B O 1
ATOM 3600 N N . PRO B 1 207 ? 4.625 -0.29 12.781 1 95.12 207 PRO B N 1
ATOM 3601 C CA . PRO B 1 207 ? 4.496 0.838 13.703 1 95.12 207 PRO B CA 1
ATOM 3602 C C . PRO B 1 207 ? 4.031 2.119 13.016 1 95.12 207 PRO B C 1
ATOM 3604 O O . PRO B 1 207 ? 4.035 2.197 11.781 1 95.12 207 PRO B O 1
ATOM 3607 N N . MET B 1 208 ? 3.654 3.07 13.836 1 96.12 208 MET B N 1
ATOM 3608 C CA . MET B 1 208 ? 3.037 4.305 13.359 1 96.12 208 MET B CA 1
ATOM 3609 C C . MET B 1 208 ? 3.896 4.961 12.281 1 96.12 208 MET B C 1
ATOM 3611 O O . MET B 1 208 ? 3.389 5.352 11.227 1 96.12 208 MET B O 1
ATOM 3615 N N . LYS B 1 209 ? 5.133 5.102 12.531 1 94.56 209 LYS B N 1
ATOM 3616 C CA . LYS B 1 209 ? 6.035 5.734 11.57 1 94.56 209 LYS B CA 1
ATOM 3617 C C . LYS B 1 209 ? 6.004 5.008 10.234 1 94.56 209 LYS B C 1
ATOM 3619 O O . LYS B 1 209 ? 5.992 5.645 9.172 1 94.56 209 LYS B O 1
ATOM 3624 N N . GLU B 1 210 ? 5.93 3.699 10.227 1 93.31 210 GLU B N 1
ATOM 3625 C CA . GLU B 1 210 ? 5.914 2.902 9 1 93.31 210 GLU B CA 1
ATOM 3626 C C . GLU B 1 210 ? 4.594 3.062 8.258 1 93.31 210 GLU B C 1
ATOM 3628 O O . GLU B 1 210 ? 4.559 3.023 7.023 1 93.31 210 GLU B O 1
ATOM 3633 N N . LYS B 1 211 ? 3.535 3.189 9 1 94.81 211 LYS B N 1
ATOM 3634 C CA . LYS B 1 211 ? 2.234 3.395 8.375 1 94.81 211 LYS B CA 1
ATOM 3635 C C . LYS B 1 211 ? 2.217 4.684 7.555 1 94.81 211 LYS B C 1
ATOM 3637 O O . LYS B 1 211 ? 1.752 4.695 6.414 1 94.81 211 LYS B O 1
ATOM 3642 N N . TYR B 1 212 ? 2.766 5.75 8.055 1 93.88 212 TYR B N 1
ATOM 3643 C CA . TYR B 1 212 ? 2.842 7.004 7.316 1 93.88 212 TYR B CA 1
ATOM 3644 C C . TYR B 1 212 ? 3.756 6.867 6.102 1 93.88 212 TYR B C 1
ATOM 3646 O O . TYR B 1 212 ? 3.48 7.43 5.043 1 93.88 212 TYR B O 1
ATOM 3654 N N . ILE B 1 213 ? 4.809 6.102 6.281 1 91 213 ILE B N 1
ATOM 3655 C CA . ILE B 1 213 ? 5.73 5.887 5.176 1 91 213 ILE B CA 1
ATOM 3656 C C . ILE B 1 213 ? 5.02 5.148 4.043 1 91 213 ILE B C 1
ATOM 3658 O O . ILE B 1 213 ? 5.148 5.52 2.875 1 91 213 ILE B O 1
ATOM 3662 N N . GLN B 1 214 ? 4.297 4.086 4.359 1 89.75 214 GLN B N 1
ATOM 3663 C CA . GLN B 1 214 ? 3.529 3.334 3.373 1 89.75 214 GLN B CA 1
ATOM 3664 C C . GLN B 1 214 ? 2.596 4.25 2.586 1 89.75 214 GLN B C 1
ATOM 3666 O O . GLN B 1 214 ? 2.568 4.211 1.354 1 89.75 214 GLN B O 1
ATOM 3671 N N . VAL B 1 215 ? 1.913 5.125 3.275 1 88.88 215 VAL B N 1
ATOM 3672 C CA . VAL B 1 215 ? 0.937 6.008 2.645 1 88.88 215 VAL B CA 1
ATOM 3673 C C . VAL B 1 215 ? 1.658 7.066 1.812 1 88.88 215 VAL B C 1
ATOM 3675 O O . VAL B 1 215 ? 1.295 7.309 0.658 1 88.88 215 VAL B O 1
ATOM 3678 N N . GLY B 1 216 ? 2.674 7.648 2.371 1 86.88 216 GLY B N 1
ATOM 3679 C CA . GLY B 1 216 ? 3.391 8.727 1.705 1 86.88 216 GLY B CA 1
ATOM 3680 C C . GLY B 1 216 ? 4.113 8.273 0.449 1 86.88 216 GLY B C 1
ATOM 3681 O O . GLY B 1 216 ? 4.277 9.055 -0.491 1 86.88 216 GLY B O 1
ATOM 3682 N N . ASN B 1 217 ? 4.484 7.039 0.501 1 80.94 217 ASN B N 1
ATOM 3683 C CA . ASN B 1 217 ? 5.25 6.52 -0.627 1 80.94 217 ASN B CA 1
ATOM 3684 C C . ASN B 1 217 ? 4.336 6 -1.732 1 80.94 217 ASN B C 1
ATOM 3686 O O . ASN B 1 217 ? 4.801 5.664 -2.822 1 80.94 217 ASN B O 1
ATOM 3690 N N . ALA B 1 218 ? 3.121 5.852 -1.304 1 76.81 218 ALA B N 1
ATOM 3691 C CA . ALA B 1 218 ? 2.195 5.324 -2.305 1 76.81 218 ALA B CA 1
ATOM 3692 C C . ALA B 1 218 ? 2.057 6.285 -3.482 1 76.81 218 ALA B C 1
ATOM 3694 O O . ALA B 1 218 ? 2.203 7.5 -3.322 1 76.81 218 ALA B O 1
ATOM 3695 N N . VAL B 1 219 ? 2.361 5.797 -4.68 1 57.94 219 VAL B N 1
ATOM 3696 C CA . VAL B 1 219 ? 2.225 6.648 -5.855 1 57.94 219 VAL B CA 1
ATOM 3697 C C . VAL B 1 219 ? 0.747 6.934 -6.117 1 57.94 219 VAL B C 1
ATOM 3699 O O . VAL B 1 219 ? -0.084 6.023 -6.074 1 57.94 219 VAL B O 1
ATOM 3702 N N . ALA B 1 220 ? 0.296 8.203 -5.727 1 49.03 220 ALA B N 1
ATOM 3703 C CA . ALA B 1 220 ? -1.085 8.586 -6.016 1 49.03 220 ALA B CA 1
ATOM 3704 C C . ALA B 1 220 ? -1.574 7.93 -7.305 1 49.03 220 ALA B C 1
ATOM 3706 O O . ALA B 1 220 ? -2.748 7.57 -7.418 1 49.03 220 ALA B O 1
ATOM 3707 N N . VAL B 1 221 ? -0.953 8.367 -8.516 1 44.56 221 VAL B N 1
ATOM 3708 C CA . VAL B 1 221 ? -1.491 8.086 -9.844 1 44.56 221 VAL B CA 1
ATOM 3709 C C . VAL B 1 221 ? -0.947 6.746 -10.344 1 44.56 221 VAL B C 1
ATOM 3711 O O . VAL B 1 221 ? 0.268 6.562 -10.445 1 44.56 221 VAL B O 1
ATOM 3714 N N . PRO B 1 222 ? -1.76 5.785 -10.297 1 45.59 222 PRO B N 1
ATOM 3715 C CA . PRO B 1 222 ? -1.501 4.402 -10.695 1 45.59 222 PRO B CA 1
ATOM 3716 C C . PRO B 1 222 ? -0.55 4.293 -11.883 1 45.59 222 PRO B C 1
ATOM 3718 O O . PRO B 1 222 ? -0.658 5.07 -12.836 1 45.59 222 PRO B O 1
ATOM 3721 N N . VAL B 1 223 ? 0.722 3.889 -11.664 1 44.5 223 VAL B N 1
ATOM 3722 C CA . VAL B 1 223 ? 1.622 3.32 -12.664 1 44.5 223 VAL B CA 1
ATOM 3723 C C . VAL B 1 223 ? 0.817 2.822 -13.867 1 44.5 223 VAL B C 1
ATOM 3725 O O . VAL B 1 223 ? 1.234 2.99 -15.016 1 44.5 223 VAL B O 1
ATOM 3728 N N . ALA B 1 224 ? -0.268 2.229 -13.469 1 45.91 224 ALA B N 1
ATOM 3729 C CA . ALA B 1 224 ? -0.991 1.632 -14.594 1 45.91 224 ALA B CA 1
ATOM 3730 C C . ALA B 1 224 ? -1.404 2.695 -15.602 1 45.91 224 ALA B C 1
ATOM 3732 O O . ALA B 1 224 ? -1.323 2.473 -16.812 1 45.91 224 ALA B O 1
ATOM 3733 N N . ARG B 1 225 ? -1.891 3.84 -15.016 1 44.88 225 ARG B N 1
ATOM 3734 C CA . ARG B 1 225 ? -2.277 4.855 -15.992 1 44.88 225 ARG B CA 1
ATOM 3735 C C . ARG B 1 225 ? -1.069 5.348 -16.781 1 44.88 225 ARG B C 1
ATOM 3737 O O . ARG B 1 225 ? -1.154 5.547 -18 1 44.88 225 ARG B O 1
ATOM 3744 N N . ALA B 1 226 ? -0.106 5.66 -16 1 46.41 226 ALA B N 1
ATOM 3745 C CA . ALA B 1 226 ? 1.082 6.191 -16.672 1 46.41 226 ALA B CA 1
ATOM 3746 C C . ALA B 1 226 ? 1.537 5.266 -17.797 1 46.41 226 ALA B C 1
ATOM 3748 O O . ALA B 1 226 ? 2.002 5.73 -18.844 1 46.41 226 ALA B O 1
ATOM 3749 N N . LEU B 1 227 ? 1.384 3.984 -17.484 1 47.03 227 LEU B N 1
ATOM 3750 C CA . LEU B 1 227 ? 1.942 3.074 -18.469 1 47.03 227 LEU B CA 1
ATOM 3751 C C . LEU B 1 227 ? 0.886 2.676 -19.5 1 47.03 227 LEU B C 1
ATOM 3753 O O . LEU B 1 227 ? 1.189 1.983 -20.469 1 47.03 227 LEU B O 1
ATOM 3757 N N . GLY B 1 228 ? -0.248 3.379 -19.438 1 48.56 228 GLY B N 1
ATOM 3758 C CA . GLY B 1 228 ? -1.265 3.002 -20.406 1 48.56 228 GLY B CA 1
ATOM 3759 C C . GLY B 1 228 ? -1.659 1.54 -20.312 1 48.56 228 GLY B C 1
ATOM 3760 O O . GLY B 1 228 ? -2.189 0.979 -21.281 1 48.56 228 GLY B O 1
ATOM 3761 N N . TYR B 1 229 ? -1.02 0.901 -19.484 1 45 229 TYR B N 1
ATOM 3762 C CA . TYR B 1 229 ? -1.353 -0.515 -19.375 1 45 229 TYR B CA 1
ATOM 3763 C C . TYR B 1 229 ? -2.66 -0.711 -18.609 1 45 229 TYR B C 1
ATOM 3765 O O . TYR B 1 229 ? -2.98 0.059 -17.703 1 45 229 TYR B O 1
ATOM 3773 N N . SER B 1 230 ? -3.646 -1.282 -19.312 1 42.75 230 SER B N 1
ATOM 3774 C CA . SER B 1 230 ? -4.82 -1.733 -18.578 1 42.75 230 SER B CA 1
ATOM 3775 C C . SER B 1 230 ? -4.461 -2.824 -17.578 1 42.75 230 SER B C 1
ATOM 3777 O O . SER B 1 230 ? -3.857 -3.836 -17.938 1 42.75 230 SER B O 1
ATOM 3779 N N . LEU B 1 231 ? -3.93 -2.521 -16.609 1 41.69 231 LEU B N 1
ATOM 3780 C CA . LEU B 1 231 ? -3.799 -3.596 -15.633 1 41.69 231 LEU B CA 1
ATOM 3781 C C . LEU B 1 231 ? -5.047 -4.477 -15.625 1 41.69 231 LEU B C 1
ATOM 3783 O O . LEU B 1 231 ? -6.141 -4.012 -15.953 1 41.69 231 LEU B O 1
ATOM 3787 N N . GLY B 1 232 ? -4.91 -5.895 -15.953 1 36.56 232 GLY B N 1
ATOM 3788 C CA . GLY B 1 232 ? -5.891 -6.945 -16.172 1 36.56 232 GLY B CA 1
ATOM 3789 C C . GLY B 1 232 ? -7.215 -6.68 -15.484 1 36.56 232 GLY B C 1
ATOM 3790 O O . GLY B 1 232 ? -7.289 -6.66 -14.25 1 36.56 232 GLY B O 1
ATOM 3791 N N . ARG B 1 233 ? -7.918 -5.617 -15.82 1 35.06 233 ARG B N 1
ATOM 3792 C CA . ARG B 1 233 ? -9.312 -5.957 -15.562 1 35.06 233 ARG B CA 1
ATOM 3793 C C . ARG B 1 233 ? -9.734 -7.184 -16.375 1 35.06 233 ARG B C 1
ATOM 3795 O O . ARG B 1 233 ? -9.883 -7.109 -17.594 1 35.06 233 ARG B O 1
ATOM 3802 N N . ALA B 1 234 ? -9.109 -8.383 -16.203 1 31.06 234 ALA B N 1
ATOM 3803 C CA . ALA B 1 234 ? -9.734 -9.422 -17.031 1 31.06 234 ALA B CA 1
ATOM 3804 C C . ALA B 1 234 ? -11.258 -9.32 -16.969 1 31.06 234 ALA B C 1
ATOM 3806 O O . ALA B 1 234 ? -11.875 -9.805 -16.031 1 31.06 234 ALA B O 1
ATOM 3807 N N . TYR B 1 235 ? -11.977 -8.281 -16.688 1 28.97 235 TYR B N 1
ATOM 3808 C CA . TYR B 1 235 ? -13.367 -8.547 -17.016 1 28.97 235 TYR B CA 1
ATOM 3809 C C . TYR B 1 235 ? -13.539 -8.82 -18.5 1 28.97 235 TYR B C 1
ATOM 3811 O O . TYR B 1 235 ? -13.336 -7.926 -19.328 1 28.97 235 TYR B O 1
ATOM 3819 N N . GLN B 1 236 ? -12.961 -10 -19 1 27.25 236 GLN B N 1
ATOM 3820 C CA . GLN B 1 236 ? -13.477 -10.32 -20.328 1 27.25 236 GLN B CA 1
ATOM 3821 C C . GLN B 1 236 ? -14.938 -9.891 -20.469 1 27.25 236 GLN B C 1
ATOM 3823 O O . GLN B 1 236 ? -15.664 -9.828 -19.469 1 27.25 236 GLN B O 1
ATOM 3828 N N . GLY B 1 237 ? -15.344 -9.508 -21.75 1 24.31 237 GLY B N 1
ATOM 3829 C CA . GLY B 1 237 ? -16.516 -9.406 -22.625 1 24.31 237 GLY B CA 1
ATOM 3830 C C . GLY B 1 237 ? -17.656 -10.305 -22.188 1 24.31 237 GLY B C 1
ATOM 3831 O O . GLY B 1 237 ? -17.469 -11.211 -21.375 1 24.31 237 GLY B O 1
ATOM 3832 N N . GLU B 1 238 ? -18.766 -10.445 -23.062 1 25.11 238 GLU B N 1
ATOM 3833 C CA . GLU B 1 238 ? -19.875 -11.359 -23.281 1 25.11 238 GLU B CA 1
ATOM 3834 C C . GLU B 1 238 ? -19.453 -12.812 -23.094 1 25.11 238 GLU B C 1
ATOM 3836 O O . GLU B 1 238 ? -18.359 -13.195 -23.5 1 25.11 238 GLU B O 1
#

Secondary structure (DSSP, 8-state):
-----------TTS-----EE--HHHHHTTSPP--S----SEE--SS---SHHHHHHT--HHHHS-TTS-----TTTTPEE--------HHHHHHHHHS-SSTT--GGGSTTEEE-GGG-EEE-TTSPPPB-TTSSBSS-HHHHHGGGGT---TTEEP-TT-------S---GGGSEEE-SSSSSBPPHHHHHHHTT--TTPPP-SSHHHHHHHHHHS-SS-HHHHTTEE---TT---/-----------TTS-----EE--HHHHHTTSPP--S----SEE--SS---SHHHHHHT--HHHHS-TTS-----TTTTPEE--------HHHHHHHHHS-SSTT--GGGSTTEEE-GGG-EEE-TTSPPPB-TTSSBSS-HHHHHGGGGT---TTEEP-TT-------S---GGGSEEE-SSSSSBPPHHHHHHHTT--TTPPP-SSHHHHHHHHHHS-SS-HHHHHTEE--------

Nearest PDB structures (foldseek):
  4ft4-assembly1_B  TM=9.050E-01  e=8.445E-39  Zea mays
  7ubu-assembly1_A  TM=9.037E-01  e=1.889E-38  Zea mays
  4ft4-assembly2_A  TM=9.003E-01  e=2.530E-36  Zea mays
  4ft2-assembly1_A  TM=9.039E-01  e=1.416E-34  Zea mays
  4ft2-assembly1_B  TM=8.957E-01  e=2.711E-33  Zea mays

Foldseek 3Di:
DPPPPPPPPPPPPPDPPPPDFDFLQLQDVFADDDALFDPDFKAATPDDRDHPLSVVLLDDCCRVPPPPPPPPPPVRRRIFGQQGANRDDPLLLVLLVQFDQDAFTASCPDPQWHQDPPQAIDGDPVTDFDADPVRHTSRDPCCNCPVHRRDRQQSAEHDGGDHDPAQDLDFHSGRHHAHYNGHSGGGTLSSLQSSLPNRRSDHADDDRSRSSNVSRPRRSDPPCVVVVHPPPPVPDDD/DPPPPPPPPPPPPPDPPPPPFDFLQLQDVFADDDALFDPDFKAATPDDRDHPLSVVLLDDCCRVPPPPPPPPPPVRRRIFGQQGANRDDPLLLVLLVQFDQDAFTASCPHPQWHQDPPQAIDGDPVTDFDADPVRHTSRDPCCNCPVHRRDRQQSAEHAGGDHDPAQDLDFHSGRHHAHYNGHSGGGTLSSLQSSLPNRRSDHADDDRSRSSNVSRPRRSDPPCVVVVNPPPPVPDDD

pLDDT: mean 81.1, std 23.67, range [18.28, 98.62]

Organism: Aegilops tauschii subsp. strangulata (NCBI:txid200361)

Sequence (476 aa):
MLSRQSIVAYDETQRPTLKKALLLGDAISDLPKVDNYQPHEVIEYGGQPKTDFQRYIRLSRKDMLDYSFGDATCPEEGKLLDHQPLRLNQDDYDRVQQIPIKKGANFRDLPGVKVGANNIVEWDPEVERVYLKSGKPLVPDYAMSFIKGRSPKPFGRLWWDETVPTVVTRAEPHNQIILHPNQGRVLTVRENARLQGFPDYYRMYGPMKEKYIQVGNAVAVPVARALGYSLGRAYQGEMLSRQSIVAYDETQRPTLKKALLLGDAISDLPKVDNYQPHEVIEYGGQPKTDFQRYIRLSRKDMLDYSFGDATCPEEGKLLDHQPLRLNQDDYDRVQQIPIKKGANFRDLPGVKVGANNIVEWDPEVERVYLKSGKPLVPDYAMSFIKGRSPKPFGRLWWDETVPTVVTRAEPHNQIILHPNQGRVLTVRENARLQGFPDYYRMYGPMKEKYIQVGNAVAVPVARALGYSLGRAYQGE

Solvent-accessible surface area (backbone atoms only — not comparable to full-atom values): 27133 Å² total; per-residue (Å²): 134,84,78,79,72,82,66,81,68,77,59,79,79,54,65,78,68,76,55,52,70,47,29,43,38,50,60,42,68,44,57,54,88,72,57,42,66,46,90,57,53,68,43,73,66,63,56,67,62,83,37,72,58,31,50,55,37,58,42,47,61,66,77,72,38,76,75,79,57,77,73,68,76,55,84,60,68,85,38,38,40,41,66,26,30,70,65,60,56,69,69,60,37,56,44,44,61,59,41,61,76,46,79,74,26,13,59,69,72,32,85,35,40,37,71,46,78,97,51,25,49,39,75,31,89,91,39,71,84,49,62,41,95,86,66,45,57,55,72,49,68,67,47,50,50,33,78,75,13,52,53,65,30,25,50,7,31,37,41,51,90,32,64,62,55,72,63,57,43,63,78,66,40,68,74,27,63,42,25,35,50,82,48,63,33,43,53,24,44,32,53,50,24,40,66,44,37,48,39,41,72,58,70,76,44,73,57,72,67,46,32,28,34,51,44,28,60,47,67,58,66,35,48,30,61,79,63,41,28,40,52,47,63,60,67,69,79,136,135,84,78,80,70,80,66,81,68,78,59,81,79,53,67,80,68,76,56,52,70,47,29,42,37,50,61,44,66,43,57,55,90,74,56,43,67,43,90,57,53,69,43,73,65,62,57,68,64,83,38,72,59,32,50,56,37,60,41,47,60,66,76,72,37,78,75,78,58,78,71,67,77,57,83,60,69,87,38,38,41,42,64,27,31,68,65,59,54,68,69,59,37,58,43,43,61,60,39,61,78,44,79,74,26,14,56,70,72,33,84,34,41,38,71,45,76,96,52,26,49,39,75,31,87,90,39,72,84,47,63,41,96,88,66,45,58,55,72,49,68,67,48,49,49,33,78,75,13,52,51,64,30,25,50,7,30,37,41,52,88,32,65,61,51,72,63,57,43,64,76,66,38,68,73,26,64,39,27,35,49,84,49,62,35,44,53,23,45,33,52,48,25,40,66,42,38,48,39,41,72,57,71,77,46,73,56,73,68,48,31,28,34,52,44,29,60,47,67,54,72,34,47,32,64,79,62,39,26,40,55,41,64,59,69,73,79,134

Radius of gyration: 26.17 Å; Cα contacts (8 Å, |Δi|>4): 864; chains: 2; bounding box: 54×92×62 Å

InterPro domains:
  IPR001525 C-5 cytosine methyltransferase [PF00145] (136-231)
  IPR029063 S-adenosyl-L-methionine-dependent methyltransferase superfamily [SSF53335] (12-231)
  IPR050390 DNA Cytosine-5 Methyltransferase [PTHR10629] (5-237)